Protein AF-A0A7S2GTW3-F1 (afdb_monomer)

Sequence (517 aa):
DCSGQGGISYAEFMEVVQFSRSRPNRFDRYSLSTSCASLPENEPHLVLHFDVNNTIMMLDTATGADSIKMLGTVFANSAWGVVEEDDEGKPKNWVLKHKDISILAPEPGLLTYKEYVDLIHPPDENASKEWNAKEKKARKSLVWTFTDPGHPGERFRPELEDMNRALLLPEDVRGTPKAVAAGLQGNMVQLLPSFLHMLRELKTSGRSFTLLFRTFGHDLELVQKELNALCEGRHPLFPDDIKLDGSDGEPDYRMHLGNPGACGTFFRNPERDDIALIMGTIRQPRNVSEYPTFYEGNQDISIIEGPSAVISKVTELSGQQRTYALRDYYTAWSSMGLKSRGGKPFFLSWHDDTTHSIFFDDNITAADPKIVDPINADHWPRRFCNPQLFGVHLVQAQPLMSIVKKEYFLDCIRDCEAARRSKLRRWDVARRLLGDLASVQHVLKSLVAGTARNEAPGLERKAFQPWCFSKKVSLATHAGTFDEDCDDDYVTAHITARSRTVAEFLRDAGQGPLRHA

Mean predicted aligned error: 13.07 Å

Organism: NCBI:txid327968

Secondary structure (DSSP, 8-state):
-TTSS----HHHHHHHHHHHHH-SS--GGG---S-S----SSPPEEEEEEESBTTTBS-BTTTTB-HHHHHHHHHHTT-EEEEEE-TTS-EEEEEE--SS--SS-SSTT-EEHHHHHHHHS---TTS-HHHHHHHHHHHHHHHHTTTSTTSTTGGGHHHHHHHHHHTBPPTTTTT-HHHHHTT--SSB-SS-HHHHHHHHHHHHTT--EEEEEEESSSTHHHHHHHHHHHHTT--TT--SS---BSTTSS-B----TTSTTTEEEEEEETTTTEEEEEET-----SSGGGTTGGGTT-TT-EEEESHHHHHHHHHHHHTSSSEEEEE--HHHHHHTTT-GGGSEEEEE-TT-SSEEEEEEETT--SS--TTEEEEETTSTT-B--HHHHBTTTEEE--HHHHTT-TTHHHHHHHHHHHHHHHHHHHHHHHHHHHHHHHHHHHHHHHHHHH----------------GGGSTTTTTTTTS--------SS--SSSSSSHHHHHHHHHHHTS-S-----

Solvent-accessible surface area (backbone atoms only — not comparable to full-atom values): 29570 Å² total; per-residue (Å²): 103,93,79,78,63,84,67,78,50,72,66,57,47,53,48,48,54,54,53,69,71,72,62,87,90,87,66,75,82,76,71,74,77,100,62,88,89,80,77,75,100,65,81,49,36,32,25,41,35,32,34,44,59,54,45,40,19,61,48,35,82,89,78,70,40,48,50,64,40,50,48,18,39,53,48,20,57,19,32,39,17,46,73,42,57,45,99,83,71,42,78,68,47,70,45,71,69,55,95,63,74,39,91,61,78,92,51,90,90,55,41,29,52,43,57,50,41,45,68,73,41,57,86,50,91,88,52,54,73,67,54,44,51,50,35,53,48,51,40,51,51,55,29,33,43,22,35,37,91,93,35,87,36,31,88,50,32,64,60,52,52,54,54,52,54,69,40,42,46,55,80,91,46,43,76,33,74,56,27,48,72,17,52,33,68,66,58,35,57,61,60,35,66,11,56,59,45,35,56,51,50,38,57,74,71,66,54,59,46,17,41,33,42,34,38,64,73,79,60,64,68,59,52,33,36,38,51,34,17,38,17,66,32,52,18,81,92,52,65,51,93,70,61,28,54,28,86,84,78,53,63,40,50,42,58,39,74,88,36,42,89,27,17,13,20,46,45,52,38,74,94,76,71,45,40,32,35,31,28,29,34,69,78,74,69,84,50,74,83,40,62,71,68,72,56,64,92,56,86,66,51,48,81,33,64,38,64,70,50,33,48,53,51,52,54,59,56,54,73,39,58,28,33,36,43,39,27,37,43,50,60,31,12,57,74,47,74,54,31,22,88,28,31,41,82,39,78,44,56,93,81,55,73,61,48,47,59,34,38,36,27,45,71,33,47,75,83,42,42,33,49,41,20,49,31,30,61,85,46,79,90,44,61,62,58,39,80,82,29,49,56,41,33,36,39,57,34,50,54,84,45,36,69,74,34,58,57,40,59,48,52,51,51,52,48,15,52,53,43,42,54,52,49,51,53,52,50,53,51,52,42,49,55,49,51,49,48,52,49,50,52,48,51,50,50,52,55,50,66,72,57,75,85,77,93,80,81,84,78,77,80,73,77,85,71,61,72,83,72,36,78,75,38,70,62,50,76,74,59,90,70,90,78,86,88,90,75,91,90,78,92,82,70,72,81,71,54,71,73,50,55,66,69,50,59,71,59,73,79,70,83,83,84,86,82,84,133

pLDDT: mean 78.71, std 22.66, range [25.61, 98.69]

Nearest PDB structures (foldseek):
  6aok-assembly1_A  TM=2.441E-01  e=1.314E-01  Legionella pneumophila subsp. pneumophila str. Philadelphia 1

Foldseek 3Di:
DVPLPDDQDPVNLVVLVVVLPPDDDDPPVPDDDDDDDDDDPDDFAEEEEEEQDLFFFQDDPPVRDDNLLSLLLLQQQFFWFAFDADPVRARDDTATDDLDGHNDDPDPPIDGNLVSLCRVLPQDPPDDPVSNVVSVVSSSVLSSCCCPPPHNNVSCVVVSVVLVVLFFDDPVLAPDPLCVQLLNPGGGDGTALLVLLVVQVCQVVVRRYEAEYEYQDDCVVSVLSNVQCSQCCSHPVRNDPRHQCCPVVDHHAHQDLQQQLAEWEWDADLVVRWIKIKGRHLDDDPDNVCPPVVCPPPPSIDIQTDLLSVLVSVVVNRNDRYHHYYYYHVNQCVVVVLAQSSAAEDEDEPPPPNYFAAHEDQPQDQQGHSHHNADHSVDPPDHDGSPVDELQRYDNRRSSDSSPPSNVVVVSVVSNSVSVVVVVVSSVVSSVVVNVVVVVVVVVVVVVVVDPDDDDDDDPPPPDDPPCPDPVNVVVPPPDDDDDDDDDDDPDPPVPPVVVVVVVVVVVVDDDDDDDD

Structure (mmCIF, N/CA/C/O backbone):
data_AF-A0A7S2GTW3-F1
#
_entry.id   AF-A0A7S2GTW3-F1
#
loop_
_atom_site.group_PDB
_atom_site.id
_atom_site.type_symbol
_atom_site.label_atom_id
_atom_site.label_alt_id
_atom_site.label_comp_id
_atom_site.label_asym_id
_atom_site.label_entity_id
_atom_site.label_seq_id
_atom_site.pdbx_PDB_ins_code
_atom_site.Cartn_x
_atom_site.Cartn_y
_atom_site.Cartn_z
_atom_site.occupancy
_atom_site.B_iso_or_equiv
_atom_site.auth_seq_id
_atom_site.auth_comp_id
_atom_site.auth_asym_id
_atom_site.auth_atom_id
_atom_site.pdbx_PDB_model_num
ATOM 1 N N . ASP A 1 1 ? 20.871 -13.664 11.682 1.00 28.44 1 ASP A N 1
ATOM 2 C CA . ASP A 1 1 ? 20.862 -14.537 10.502 1.00 28.44 1 ASP A CA 1
ATOM 3 C C . ASP A 1 1 ? 19.680 -14.121 9.636 1.00 28.44 1 ASP A C 1
ATOM 5 O O . ASP A 1 1 ? 18.580 -13.990 10.163 1.00 28.44 1 ASP A O 1
ATOM 9 N N . CYS A 1 2 ? 19.932 -13.822 8.362 1.00 27.80 2 CYS A N 1
ATOM 10 C CA . CYS A 1 2 ? 18.944 -13.363 7.383 1.00 27.80 2 CYS A CA 1
ATOM 11 C C . CYS A 1 2 ? 18.091 -14.514 6.808 1.00 27.80 2 CYS A C 1
ATOM 13 O O . CYS A 1 2 ? 17.213 -14.273 5.990 1.00 27.80 2 CYS A O 1
ATOM 15 N N . SER A 1 3 ? 18.318 -15.756 7.246 1.00 32.53 3 SER A N 1
ATOM 16 C CA . SER A 1 3 ? 17.607 -16.964 6.802 1.00 32.53 3 SER A CA 1
ATOM 17 C C . SER A 1 3 ? 16.190 -17.141 7.374 1.00 32.53 3 SER A C 1
ATOM 19 O O . SER A 1 3 ? 15.560 -18.176 7.162 1.00 32.53 3 SER A O 1
ATOM 21 N N . GLY A 1 4 ? 15.692 -16.202 8.187 1.00 33.47 4 GLY A N 1
ATOM 22 C CA . GLY A 1 4 ? 14.444 -16.389 8.939 1.00 33.47 4 GLY A CA 1
ATOM 23 C C . GLY A 1 4 ? 14.541 -17.442 10.056 1.00 33.47 4 GLY A C 1
ATOM 24 O O . GLY A 1 4 ? 13.639 -17.532 10.892 1.00 33.47 4 GLY A O 1
ATOM 25 N N . GLN A 1 5 ? 15.656 -18.175 10.167 1.00 34.78 5 GLN A N 1
ATOM 26 C CA . GLN A 1 5 ? 15.945 -19.029 11.310 1.00 34.78 5 GLN A CA 1
ATOM 27 C C . GLN A 1 5 ? 16.616 -18.217 12.425 1.00 34.78 5 GLN A C 1
ATOM 29 O O . GLN A 1 5 ? 17.827 -18.074 12.522 1.00 34.78 5 GLN A O 1
ATOM 34 N N . GLY A 1 6 ? 15.765 -17.672 13.297 1.00 44.06 6 GLY A N 1
ATOM 35 C CA . GLY A 1 6 ? 16.014 -17.661 14.741 1.00 44.06 6 GLY A CA 1
ATOM 36 C C . GLY A 1 6 ? 17.285 -16.976 15.254 1.00 44.06 6 GLY A C 1
ATOM 37 O O . GLY A 1 6 ? 18.167 -17.640 15.784 1.00 44.06 6 GLY A O 1
ATOM 38 N N . GLY A 1 7 ? 17.308 -15.643 15.260 1.00 42.44 7 GLY A N 1
ATOM 39 C CA . GLY A 1 7 ? 18.141 -14.860 16.180 1.00 42.44 7 GLY A CA 1
ATOM 40 C C . GLY A 1 7 ? 17.354 -13.673 16.733 1.00 42.44 7 GLY A C 1
ATOM 41 O O . GLY A 1 7 ? 16.428 -13.205 16.075 1.00 42.44 7 GLY A O 1
ATOM 42 N N . ILE A 1 8 ? 17.693 -13.215 17.940 1.00 45.91 8 ILE A N 1
ATOM 43 C CA . ILE A 1 8 ? 17.301 -11.890 18.435 1.00 45.91 8 ILE A CA 1
ATOM 44 C C . ILE A 1 8 ? 18.402 -10.914 18.005 1.00 45.91 8 ILE A C 1
ATOM 46 O O . ILE A 1 8 ? 19.583 -11.175 18.246 1.00 45.91 8 ILE A O 1
ATOM 50 N N . SER A 1 9 ? 18.055 -9.839 17.299 1.00 54.44 9 SER A N 1
ATOM 51 C CA . SER A 1 9 ? 19.039 -8.806 16.945 1.00 54.44 9 SER A CA 1
ATOM 52 C C . SER A 1 9 ? 19.569 -8.114 18.208 1.00 54.44 9 SER A C 1
ATOM 54 O O . SER A 1 9 ? 18.934 -8.155 19.259 1.00 54.44 9 SER A O 1
ATOM 56 N N . TYR A 1 10 ? 20.729 -7.453 18.135 1.00 52.75 10 TYR A N 1
ATOM 57 C CA . TYR A 1 10 ? 21.251 -6.702 19.286 1.00 52.75 10 TYR A CA 1
ATOM 58 C C . TYR A 1 10 ? 20.274 -5.612 19.752 1.00 52.75 10 TYR A C 1
ATOM 60 O O . TYR A 1 10 ? 20.097 -5.431 20.953 1.00 52.75 10 TYR A O 1
ATOM 68 N N . ALA A 1 11 ? 19.601 -4.937 18.814 1.00 52.47 11 ALA A N 1
ATOM 69 C CA . ALA A 1 11 ? 18.559 -3.963 19.125 1.00 52.47 11 ALA A CA 1
ATOM 70 C C . ALA A 1 11 ? 17.407 -4.615 19.902 1.00 52.47 11 ALA A C 1
ATOM 72 O O . ALA A 1 11 ? 17.118 -4.192 21.018 1.00 52.47 11 ALA A O 1
ATOM 73 N N . GLU A 1 12 ? 16.845 -5.714 19.386 1.00 53.47 12 GLU A N 1
ATOM 74 C CA . GLU A 1 12 ? 15.792 -6.467 20.081 1.00 53.47 12 GLU A CA 1
ATOM 75 C C . GLU A 1 12 ? 16.264 -7.003 21.443 1.00 53.47 12 GLU A C 1
ATOM 77 O O . GLU A 1 12 ? 15.519 -6.980 22.415 1.00 53.47 12 GLU A O 1
ATOM 82 N N . PHE A 1 13 ? 17.516 -7.448 21.566 1.00 58.16 13 PHE A N 1
ATOM 83 C CA . PHE A 1 13 ? 18.068 -7.911 22.839 1.00 58.16 13 PHE A CA 1
ATOM 84 C C . PHE A 1 13 ? 18.175 -6.773 23.857 1.00 58.16 13 PHE A C 1
ATOM 86 O O . PHE A 1 13 ? 17.751 -6.922 25.004 1.00 58.16 13 PHE A O 1
ATOM 93 N N . MET A 1 14 ? 18.710 -5.622 23.446 1.00 60.81 14 MET A N 1
ATOM 94 C CA . MET A 1 14 ? 18.807 -4.440 24.301 1.00 60.81 14 MET A CA 1
ATOM 95 C C . MET A 1 14 ? 17.429 -3.925 24.713 1.00 60.81 14 MET A C 1
ATOM 97 O O . MET A 1 14 ? 17.271 -3.458 25.841 1.00 60.81 14 MET A O 1
ATOM 101 N N . GLU A 1 15 ? 16.427 -4.063 23.850 1.00 62.47 15 GLU A N 1
ATOM 102 C CA . GLU A 1 15 ? 15.033 -3.756 24.162 1.00 62.47 15 GLU A CA 1
ATOM 103 C C . GLU A 1 15 ? 14.463 -4.710 25.219 1.00 62.47 15 GLU A C 1
ATOM 105 O O . GLU A 1 15 ? 13.910 -4.238 26.215 1.00 62.47 15 GLU A O 1
ATOM 110 N N . VAL A 1 16 ? 14.671 -6.030 25.095 1.00 58.53 16 VAL A N 1
ATOM 111 C CA . VAL A 1 16 ? 14.255 -6.993 26.135 1.00 58.53 16 VAL A CA 1
ATOM 112 C C . VAL A 1 16 ? 14.946 -6.682 27.470 1.00 58.53 16 VAL A C 1
ATOM 114 O O . VAL A 1 16 ? 14.309 -6.721 28.526 1.00 58.53 16 VAL A O 1
ATOM 117 N N . VAL A 1 17 ? 16.229 -6.303 27.450 1.00 58.72 17 VAL A N 1
ATOM 118 C CA . VAL A 1 17 ? 16.971 -5.892 28.655 1.00 58.72 17 VAL A CA 1
ATOM 119 C C . VAL A 1 17 ? 16.381 -4.621 29.269 1.00 58.72 17 VAL A C 1
ATOM 121 O O . VAL A 1 17 ? 16.148 -4.588 30.477 1.00 58.72 17 VAL A O 1
ATOM 124 N N . GLN A 1 18 ? 16.113 -3.582 28.476 1.00 61.28 18 GLN A N 1
ATOM 125 C CA . GLN A 1 18 ? 15.481 -2.351 28.965 1.00 61.28 18 GLN A CA 1
ATOM 126 C C . GLN A 1 18 ? 14.092 -2.624 29.556 1.00 61.28 18 GLN A C 1
ATOM 128 O O . GLN A 1 18 ? 13.780 -2.131 30.639 1.00 61.28 18 GLN A O 1
ATOM 133 N N . PHE A 1 19 ? 13.299 -3.469 28.900 1.00 55.28 19 PHE A N 1
ATOM 134 C CA . PHE A 1 19 ? 11.963 -3.848 29.346 1.00 55.28 19 PHE A CA 1
ATOM 135 C C . P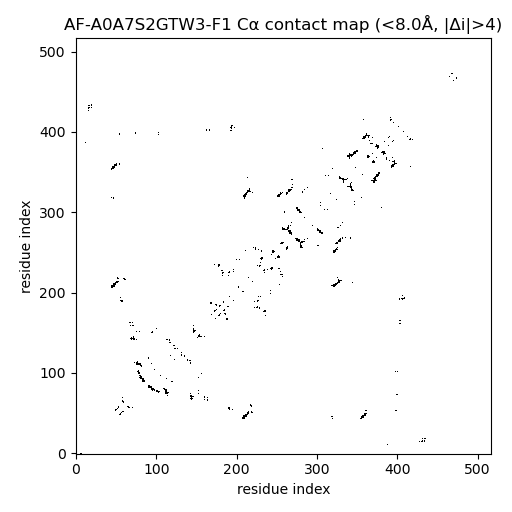HE A 1 19 ? 11.971 -4.675 30.643 1.00 55.28 19 PHE A C 1
ATOM 137 O O . PHE A 1 19 ? 11.199 -4.411 31.563 1.00 55.28 19 PHE A O 1
ATOM 144 N N . SER A 1 20 ? 12.900 -5.627 30.775 1.00 54.97 20 SER A N 1
ATOM 145 C CA . SER A 1 20 ? 13.085 -6.413 32.007 1.00 54.97 20 SER A CA 1
ATOM 146 C C . SER A 1 20 ? 13.426 -5.555 33.233 1.00 54.97 20 SER A C 1
ATOM 148 O O . SER A 1 20 ? 13.192 -5.972 34.364 1.00 54.97 20 SER A O 1
ATOM 150 N N . ARG A 1 21 ? 13.944 -4.337 33.019 1.00 51.88 21 ARG A N 1
ATOM 151 C CA . ARG A 1 21 ? 14.327 -3.393 34.077 1.00 51.88 21 ARG A CA 1
ATOM 152 C C . ARG A 1 21 ? 13.212 -2.419 34.466 1.00 51.88 21 ARG A C 1
ATOM 154 O O . ARG A 1 21 ? 13.310 -1.821 35.533 1.00 51.88 21 ARG A O 1
ATOM 161 N N . SER A 1 22 ? 12.186 -2.225 33.632 1.00 45.56 22 SER A N 1
ATOM 162 C CA . SER A 1 22 ? 11.249 -1.099 33.762 1.00 45.56 22 SER A CA 1
ATOM 163 C C . SER A 1 22 ? 9.914 -1.408 34.458 1.00 45.56 22 SER A C 1
ATOM 165 O O . SER A 1 22 ? 9.189 -0.461 34.766 1.00 45.56 22 SER A O 1
ATOM 167 N N . ARG A 1 23 ? 9.572 -2.670 34.789 1.00 45.94 23 ARG A N 1
ATOM 168 C CA . ARG A 1 23 ? 8.368 -2.994 35.596 1.00 45.94 23 ARG A CA 1
ATOM 169 C C . ARG A 1 23 ? 8.497 -4.251 36.479 1.00 45.94 23 ARG A C 1
ATOM 171 O O . ARG A 1 23 ? 8.889 -5.296 35.964 1.00 45.94 23 ARG A O 1
ATOM 178 N N . PRO A 1 24 ? 8.042 -4.213 37.750 1.00 39.22 24 PRO A N 1
ATOM 179 C CA . PRO A 1 24 ? 7.761 -5.415 38.531 1.00 39.22 24 PRO A CA 1
ATOM 180 C C . PRO A 1 24 ? 6.367 -5.984 38.190 1.00 39.22 24 PRO A C 1
ATOM 182 O O . PRO A 1 24 ? 5.389 -5.245 38.102 1.00 39.22 24 PRO A O 1
ATOM 185 N N . ASN A 1 25 ? 6.306 -7.302 37.972 1.00 41.94 25 ASN A N 1
ATOM 186 C CA . ASN A 1 25 ? 5.139 -8.201 38.028 1.00 41.94 25 ASN A CA 1
ATOM 187 C C . ASN A 1 25 ? 3.756 -7.639 37.639 1.00 41.94 25 ASN A C 1
ATOM 189 O O . ASN A 1 25 ? 2.941 -7.302 38.495 1.00 41.94 25 ASN A O 1
ATOM 193 N N . ARG A 1 26 ? 3.425 -7.660 36.340 1.00 36.56 26 ARG A N 1
ATOM 194 C CA . ARG A 1 26 ? 2.021 -7.572 35.874 1.00 36.56 26 ARG A CA 1
ATOM 195 C C . ARG A 1 26 ? 1.615 -8.634 34.846 1.00 36.56 26 ARG A C 1
ATOM 197 O O . ARG A 1 26 ? 0.604 -8.475 34.176 1.00 36.56 26 ARG A O 1
ATOM 204 N N . PHE A 1 27 ? 2.379 -9.720 34.735 1.00 42.25 27 PHE A N 1
ATOM 205 C CA . PHE A 1 27 ? 2.113 -10.810 33.789 1.00 42.25 27 PHE A CA 1
ATOM 206 C C . PHE A 1 27 ? 2.170 -12.187 34.470 1.00 42.25 27 PHE A C 1
ATOM 208 O O . PHE A 1 27 ? 2.849 -13.091 34.002 1.00 42.25 27 PHE A O 1
ATOM 215 N N . ASP A 1 28 ? 1.405 -12.369 35.550 1.00 37.50 28 ASP A N 1
ATOM 216 C CA . ASP A 1 28 ? 1.123 -13.707 36.107 1.00 37.50 28 ASP A CA 1
ATOM 217 C C . ASP A 1 28 ? 0.129 -14.522 35.252 1.00 37.50 28 ASP A C 1
ATOM 219 O O . ASP A 1 28 ? -0.167 -15.670 35.566 1.00 37.50 28 ASP A O 1
ATOM 223 N N . ARG A 1 29 ? -0.361 -13.988 34.121 1.00 38.97 29 ARG A N 1
ATOM 224 C CA . ARG A 1 29 ? -1.229 -14.745 33.194 1.00 38.97 29 ARG A CA 1
ATOM 225 C C . ARG A 1 29 ? -0.491 -15.731 32.284 1.00 38.97 29 ARG A C 1
ATOM 227 O O . ARG A 1 29 ? -1.148 -16.508 31.608 1.00 38.97 29 ARG A O 1
ATOM 234 N N . TYR A 1 30 ? 0.843 -15.732 32.285 1.00 38.06 30 TYR A N 1
ATOM 235 C CA . TYR A 1 30 ? 1.646 -16.740 31.578 1.00 38.06 30 TYR A CA 1
ATOM 236 C C . TYR A 1 30 ? 2.220 -17.812 32.513 1.00 38.06 30 TYR A C 1
ATOM 238 O O . TYR A 1 30 ? 3.159 -18.524 32.148 1.00 38.06 30 TYR A O 1
ATOM 246 N N . SER A 1 31 ? 1.650 -17.961 33.712 1.00 36.28 31 SER A N 1
ATOM 247 C CA . SER A 1 31 ? 1.729 -19.232 34.419 1.00 36.28 31 SER A CA 1
ATOM 248 C C . SER A 1 31 ? 0.738 -20.183 33.760 1.00 36.28 31 SER A C 1
ATOM 250 O O . SER A 1 31 ? -0.466 -20.010 33.919 1.00 36.28 31 SER A O 1
ATOM 252 N N . LEU A 1 32 ? 1.244 -21.142 32.980 1.00 34.81 32 LEU A N 1
ATOM 253 C CA . LEU A 1 32 ? 0.979 -22.569 33.191 1.00 34.81 32 LEU A CA 1
ATOM 254 C C . LEU A 1 32 ? 1.520 -23.434 32.045 1.00 34.81 32 LEU A C 1
ATOM 256 O O . LEU A 1 32 ? 1.250 -23.225 30.869 1.00 34.81 32 LEU A O 1
ATOM 260 N N . SER A 1 33 ? 2.164 -24.513 32.481 1.00 30.80 33 SER A N 1
ATOM 261 C CA . SER A 1 33 ? 2.195 -25.832 31.853 1.00 30.80 33 SER A CA 1
ATOM 262 C C . SER A 1 33 ? 3.035 -26.042 30.589 1.00 30.80 33 SER A C 1
ATOM 264 O O . SER A 1 33 ? 2.876 -25.448 29.528 1.00 30.80 33 SER A O 1
ATOM 266 N N . THR A 1 34 ? 3.927 -27.010 30.740 1.00 33.34 34 THR A N 1
ATOM 267 C CA . THR A 1 34 ? 4.780 -27.635 29.740 1.00 33.34 34 THR A CA 1
ATOM 268 C C . THR A 1 34 ? 3.978 -28.579 28.833 1.00 33.34 34 THR A C 1
ATOM 270 O O . THR A 1 34 ? 4.334 -29.747 28.690 1.00 33.34 34 THR A O 1
ATOM 273 N N . SER A 1 35 ? 2.892 -28.109 28.212 1.00 30.73 35 SER A N 1
ATOM 274 C CA . SER A 1 35 ? 2.220 -28.865 27.151 1.00 30.73 35 SER A CA 1
ATOM 275 C C . SER A 1 35 ? 2.041 -28.027 25.895 1.00 30.73 35 SER A C 1
ATOM 277 O O . SER A 1 35 ? 1.540 -26.907 25.911 1.00 30.73 35 SER A O 1
ATOM 279 N N . CYS A 1 36 ? 2.487 -28.613 24.792 1.00 37.12 36 CYS A N 1
ATOM 280 C CA . CYS A 1 36 ? 2.222 -28.185 23.433 1.00 37.12 36 CYS A CA 1
ATOM 281 C C . CYS A 1 36 ? 0.715 -27.902 23.228 1.00 37.12 36 CYS A C 1
ATOM 283 O O . CYS A 1 36 ? -0.109 -28.679 23.700 1.00 37.12 36 CYS A O 1
ATOM 285 N N . ALA A 1 37 ? 0.407 -26.836 22.478 1.00 38.88 37 ALA A N 1
ATOM 286 C CA . ALA A 1 37 ? -0.911 -26.430 21.965 1.00 38.88 37 ALA A CA 1
ATOM 287 C C . ALA A 1 37 ? -1.940 -25.818 22.949 1.00 38.88 37 ALA A C 1
ATOM 289 O O . ALA A 1 37 ? -2.827 -26.503 23.438 1.00 38.88 37 ALA A O 1
ATOM 290 N N . SER A 1 38 ? -1.898 -24.484 23.087 1.00 29.88 38 SER A N 1
ATOM 291 C CA . SER A 1 38 ? -3.075 -23.591 22.990 1.00 29.88 38 SER A CA 1
ATOM 292 C C . SER A 1 38 ? -2.616 -22.121 23.009 1.00 29.88 38 SER A C 1
ATOM 294 O O . SER A 1 38 ? -2.139 -21.626 24.029 1.00 29.88 38 SER A O 1
ATOM 296 N N . LEU A 1 39 ? -2.698 -21.434 21.864 1.00 34.69 39 LEU A N 1
ATOM 297 C CA . LEU A 1 39 ? -2.585 -19.967 21.772 1.00 34.69 39 LEU A CA 1
ATOM 298 C C . LEU A 1 39 ? -3.816 -19.316 22.449 1.00 34.69 39 LEU A C 1
ATOM 300 O O . LEU A 1 39 ? -4.823 -20.007 22.598 1.00 34.69 39 LEU A O 1
ATOM 304 N N . PRO A 1 40 ? -3.747 -18.045 22.900 1.00 40.72 40 PRO A N 1
ATOM 305 C CA . PRO A 1 40 ? -4.822 -17.420 23.678 1.00 40.72 40 PRO A CA 1
ATOM 306 C C . PRO A 1 40 ? -6.164 -17.442 22.931 1.00 40.72 40 PRO A C 1
ATOM 308 O O . PRO A 1 40 ? -6.194 -17.301 21.713 1.00 40.72 40 PRO A O 1
ATOM 311 N N . GLU A 1 41 ? -7.257 -17.586 23.685 1.00 47.69 41 GLU A N 1
ATOM 312 C CA . GLU A 1 41 ? -8.652 -17.783 23.240 1.00 47.69 41 GLU A CA 1
ATOM 313 C C . GLU A 1 41 ? -9.254 -16.688 22.325 1.00 47.69 41 GLU A C 1
ATOM 315 O O . GLU A 1 41 ? -10.434 -16.768 22.013 1.00 47.69 41 GLU A O 1
ATOM 320 N N . ASN A 1 42 ? -8.494 -15.692 21.850 1.00 60.81 42 ASN A N 1
ATOM 321 C CA . ASN A 1 42 ? -8.935 -14.751 20.813 1.00 60.81 42 ASN A CA 1
ATOM 322 C C . ASN A 1 42 ? -7.754 -14.270 19.956 1.00 60.81 42 ASN A C 1
ATOM 324 O O . ASN A 1 42 ? -6.740 -13.798 20.476 1.00 60.81 42 ASN A O 1
ATOM 328 N N . GLU A 1 43 ? -7.895 -14.365 18.634 1.00 84.19 43 GLU A N 1
ATOM 329 C CA . GLU A 1 43 ? -6.942 -13.800 17.675 1.00 84.19 43 GLU A CA 1
ATOM 330 C C . GLU A 1 43 ? -6.925 -12.257 17.763 1.00 84.19 43 GLU A C 1
ATOM 332 O O . GLU A 1 43 ? -7.988 -11.645 17.891 1.00 84.19 43 GLU A O 1
ATOM 337 N N . PRO A 1 44 ? -5.751 -11.594 17.673 1.00 91.75 44 PRO A N 1
ATOM 338 C CA . PRO A 1 44 ? -5.647 -10.137 17.819 1.00 91.75 44 PRO A CA 1
ATOM 339 C C . PRO A 1 44 ? -6.419 -9.421 16.711 1.00 91.75 44 PRO A C 1
ATOM 341 O O . PRO A 1 44 ? -6.379 -9.869 15.574 1.00 91.75 44 PRO A O 1
ATOM 344 N N . HIS A 1 45 ? -7.082 -8.304 16.980 1.00 95.81 45 HIS A N 1
ATOM 345 C CA . HIS A 1 45 ? -7.779 -7.521 15.955 1.00 95.81 45 HIS A CA 1
ATOM 346 C C . HIS A 1 45 ? -6.820 -7.077 14.829 1.00 95.81 45 HIS A C 1
ATOM 348 O O . HIS A 1 45 ? -5.762 -6.511 15.107 1.00 95.81 45 HIS A O 1
ATOM 354 N N . LEU A 1 46 ? -7.156 -7.326 13.559 1.00 98.00 46 LEU A N 1
ATOM 355 C CA . LEU A 1 46 ? -6.300 -6.941 12.427 1.00 98.00 46 LEU A CA 1
ATOM 356 C C . LEU A 1 46 ? -6.490 -5.472 12.059 1.00 98.00 46 LEU A C 1
ATOM 358 O O . LEU A 1 46 ? -7.611 -5.025 11.858 1.00 98.00 46 LEU A O 1
ATOM 362 N N . VAL A 1 47 ? -5.400 -4.737 11.867 1.00 98.44 47 VAL A N 1
ATOM 363 C CA . VAL A 1 47 ? -5.454 -3.346 11.394 1.00 98.44 47 VAL A CA 1
ATOM 364 C C . VAL A 1 47 ? -4.721 -3.267 10.065 1.00 98.44 47 VAL A C 1
ATOM 366 O O . VAL A 1 47 ? -3.492 -3.256 10.011 1.00 98.44 47 VAL A O 1
ATOM 369 N N . LEU A 1 48 ? -5.471 -3.275 8.968 1.00 98.69 48 LEU A N 1
ATOM 370 C CA . LEU A 1 48 ? -4.908 -3.427 7.633 1.00 98.69 48 LEU A CA 1
ATOM 371 C C . LEU A 1 48 ? -4.799 -2.068 6.947 1.00 98.69 48 LEU A C 1
ATOM 373 O O . LEU A 1 48 ? -5.803 -1.460 6.575 1.00 98.69 48 LEU A O 1
ATOM 377 N N . HIS A 1 49 ? -3.568 -1.604 6.773 1.00 98.62 49 HIS A N 1
ATOM 378 C CA . HIS A 1 49 ? -3.252 -0.405 6.016 1.00 98.62 49 HIS A CA 1
ATOM 379 C C . HIS A 1 49 ? -2.891 -0.794 4.584 1.00 98.62 49 HIS A C 1
ATOM 381 O O . HIS A 1 49 ? -1.949 -1.555 4.374 1.00 98.62 49 HIS A O 1
ATOM 387 N N . PHE A 1 50 ? -3.603 -0.250 3.604 1.00 98.38 50 PHE A N 1
ATOM 388 C CA . PHE A 1 50 ? -3.319 -0.476 2.190 1.00 98.38 50 PHE A CA 1
ATOM 389 C C . PHE A 1 50 ? -2.965 0.834 1.515 1.00 98.38 50 PHE A C 1
ATOM 391 O O . PHE A 1 50 ? -3.773 1.765 1.523 1.00 98.38 50 PHE A O 1
ATOM 398 N N . ASP A 1 51 ? -1.791 0.891 0.889 1.00 96.56 51 ASP A N 1
ATOM 399 C CA . ASP A 1 51 ? -1.630 1.805 -0.231 1.00 96.56 51 ASP A CA 1
ATOM 400 C C . ASP A 1 51 ? -2.620 1.468 -1.356 1.00 96.56 51 ASP A C 1
ATOM 402 O O . ASP A 1 51 ? -3.117 0.344 -1.452 1.00 96.56 51 ASP A O 1
ATOM 406 N N . VAL A 1 52 ? -2.935 2.454 -2.194 1.00 93.19 52 VAL A N 1
ATOM 407 C CA . VAL A 1 52 ? -3.884 2.273 -3.296 1.00 93.19 52 VAL A CA 1
ATOM 408 C C . VAL A 1 52 ? -3.172 1.806 -4.568 1.00 93.19 52 VAL A C 1
ATOM 410 O O . VAL A 1 52 ? -3.406 0.689 -5.043 1.00 93.19 52 VAL A O 1
ATOM 413 N N . ASN A 1 53 ? -2.300 2.648 -5.119 1.00 88.62 53 ASN A N 1
ATOM 414 C CA . ASN A 1 53 ? -1.747 2.470 -6.462 1.00 88.62 53 ASN A CA 1
ATOM 415 C C . ASN A 1 53 ? -0.677 1.370 -6.447 1.00 88.62 53 ASN A C 1
ATOM 417 O O . ASN A 1 53 ? 0.077 1.258 -5.491 1.00 88.62 53 ASN A O 1
ATOM 421 N N . ASN A 1 54 ? -0.643 0.508 -7.468 1.00 88.81 54 ASN A N 1
ATOM 422 C CA . ASN A 1 54 ? 0.213 -0.692 -7.525 1.00 88.81 54 ASN A CA 1
ATOM 423 C C . ASN A 1 54 ? 0.099 -1.663 -6.337 1.00 88.81 54 ASN A C 1
ATOM 425 O O . ASN A 1 54 ? 0.854 -2.626 -6.255 1.00 88.81 54 ASN A O 1
ATOM 429 N N . THR A 1 55 ? -0.846 -1.459 -5.427 1.00 93.81 55 THR A N 1
ATOM 430 C CA . THR A 1 55 ? -1.028 -2.328 -4.265 1.00 93.81 55 THR A CA 1
ATOM 431 C C . THR A 1 55 ? -2.349 -3.064 -4.393 1.00 93.81 55 THR A C 1
ATOM 433 O O . THR A 1 55 ? -2.360 -4.283 -4.540 1.00 93.81 55 THR A O 1
ATOM 436 N N . ILE A 1 56 ? -3.460 -2.328 -4.439 1.00 94.88 56 ILE A N 1
ATOM 437 C CA . ILE A 1 56 ? -4.813 -2.875 -4.636 1.00 94.88 56 ILE A CA 1
ATOM 438 C C . ILE A 1 56 ? -5.453 -2.420 -5.950 1.00 94.88 56 ILE A C 1
ATOM 440 O O . ILE A 1 56 ? -6.559 -2.853 -6.250 1.00 94.88 56 ILE A O 1
ATOM 444 N N . MET A 1 57 ? -4.789 -1.552 -6.716 1.00 90.69 57 MET A N 1
ATOM 445 C CA . MET A 1 57 ? -5.271 -0.989 -7.978 1.00 90.69 57 MET A CA 1
ATOM 446 C C . MET A 1 57 ? -4.121 -0.882 -8.985 1.00 90.69 57 MET A C 1
ATOM 448 O O . MET A 1 57 ? -3.046 -0.390 -8.651 1.00 90.69 57 MET A O 1
ATOM 452 N N . MET A 1 58 ? -4.353 -1.301 -10.234 1.00 88.69 58 MET A N 1
ATOM 453 C CA . MET A 1 58 ? -3.368 -1.233 -11.333 1.00 88.69 58 MET A CA 1
ATOM 454 C C . MET A 1 58 ? -3.625 -0.036 -12.251 1.00 88.69 58 MET A C 1
ATOM 456 O O . MET A 1 58 ? -3.734 -0.163 -13.470 1.00 88.69 58 MET A O 1
ATOM 460 N N . LEU A 1 59 ? -3.751 1.131 -11.632 1.00 78.81 59 LEU A N 1
ATOM 461 C CA . LEU A 1 59 ? -3.970 2.418 -12.273 1.00 78.81 59 LEU A CA 1
ATOM 462 C C . LEU A 1 59 ? -3.198 3.469 -11.474 1.00 78.81 59 LEU A C 1
ATOM 464 O O . LEU A 1 59 ? -3.108 3.375 -10.252 1.00 78.81 59 LEU A O 1
ATOM 468 N N . ASP A 1 60 ? -2.667 4.477 -12.157 1.00 72.50 60 ASP A N 1
ATOM 469 C CA . ASP A 1 60 ? -2.111 5.656 -11.500 1.00 72.50 60 ASP A CA 1
ATOM 470 C C . ASP A 1 60 ? -2.615 6.922 -12.201 1.00 72.50 60 ASP A C 1
ATOM 472 O O . ASP A 1 60 ? -2.093 7.349 -13.240 1.00 72.50 60 ASP A O 1
ATOM 476 N N . THR A 1 61 ? -3.650 7.542 -11.623 1.00 70.69 61 THR A N 1
ATOM 477 C CA . THR A 1 61 ? -4.240 8.772 -12.170 1.00 70.69 61 THR A CA 1
ATOM 478 C C . THR A 1 61 ? -3.316 9.979 -12.033 1.00 70.69 61 THR A C 1
ATOM 480 O O . THR A 1 61 ? -3.389 10.896 -12.853 1.00 70.69 61 THR A O 1
ATOM 483 N N . ALA A 1 62 ? -2.402 9.980 -11.057 1.00 66.00 62 ALA A N 1
ATOM 484 C CA . ALA A 1 62 ? -1.466 11.079 -10.850 1.00 66.00 62 ALA A CA 1
ATOM 485 C C . ALA A 1 62 ? -0.414 11.143 -11.965 1.00 66.00 62 ALA A C 1
ATOM 487 O O . ALA A 1 62 ? 0.054 12.230 -12.314 1.00 66.00 62 ALA A O 1
ATOM 488 N N . THR A 1 63 ? -0.041 9.995 -12.539 1.00 63.56 63 THR A N 1
ATOM 489 C CA . THR A 1 63 ? 0.928 9.937 -13.644 1.00 63.56 63 THR A CA 1
ATOM 490 C C . THR A 1 63 ? 0.308 9.670 -15.015 1.00 63.56 63 THR A C 1
ATOM 492 O O . THR A 1 63 ? 1.012 9.797 -16.020 1.00 63.56 63 THR A O 1
ATOM 495 N N . GLY A 1 64 ? -0.992 9.362 -15.070 1.00 70.31 64 GLY A N 1
ATOM 496 C CA . GLY A 1 64 ? -1.714 9.024 -16.300 1.00 70.31 64 GLY A CA 1
ATOM 497 C C . GLY A 1 64 ? -1.335 7.651 -16.862 1.00 70.31 64 GLY A C 1
ATOM 498 O O . GLY A 1 64 ? -1.451 7.423 -18.071 1.00 70.31 64 GLY A O 1
ATOM 499 N N . ALA A 1 65 ? -0.818 6.764 -16.012 1.00 74.25 65 ALA A N 1
ATOM 500 C CA . ALA A 1 65 ? -0.433 5.419 -16.401 1.00 74.25 65 ALA A CA 1
ATOM 501 C C . ALA A 1 65 ? -1.641 4.474 -16.335 1.00 74.25 65 ALA A C 1
ATOM 503 O O . ALA A 1 65 ? -2.345 4.392 -15.328 1.00 74.25 65 ALA A O 1
ATOM 504 N N . ASP A 1 66 ? -1.871 3.780 -17.448 1.00 84.06 66 ASP A N 1
ATOM 505 C CA . ASP A 1 66 ? -2.850 2.704 -17.577 1.00 84.06 66 ASP A CA 1
ATOM 506 C C . ASP A 1 66 ? -2.262 1.367 -17.097 1.00 84.06 66 ASP A C 1
ATOM 508 O O . ASP A 1 66 ? -1.062 1.258 -16.828 1.00 84.06 66 ASP A O 1
ATOM 512 N N . SER A 1 67 ? -3.101 0.333 -17.015 1.00 85.56 67 SER A N 1
ATOM 513 C CA . SER A 1 67 ? -2.702 -0.993 -16.532 1.00 85.56 67 SER A CA 1
ATOM 514 C C . SER A 1 67 ? -1.515 -1.585 -17.293 1.00 85.56 67 SER A C 1
ATOM 516 O O . SER A 1 67 ? -0.667 -2.217 -16.674 1.00 85.56 67 SER A O 1
ATOM 518 N N . ILE A 1 68 ? -1.408 -1.361 -18.608 1.00 90.44 68 ILE A N 1
ATOM 519 C CA . ILE A 1 68 ? -0.311 -1.886 -19.431 1.00 90.44 68 ILE A CA 1
ATOM 520 C C . ILE A 1 68 ? 1.007 -1.234 -19.025 1.00 90.44 68 ILE A C 1
ATOM 522 O O . ILE A 1 68 ? 1.992 -1.936 -18.818 1.00 90.44 68 ILE A O 1
ATOM 526 N N . LYS A 1 69 ? 1.028 0.089 -18.842 1.00 91.06 69 LYS A N 1
ATOM 527 C CA . LYS A 1 69 ? 2.223 0.809 -18.368 1.00 91.06 69 LYS A CA 1
ATOM 528 C C . LYS A 1 69 ? 2.617 0.396 -16.949 1.00 91.06 69 LYS A C 1
ATOM 530 O O . LYS A 1 69 ? 3.807 0.235 -16.659 1.00 91.06 69 LYS A O 1
ATOM 535 N N . MET A 1 70 ? 1.634 0.203 -16.065 1.00 90.62 70 MET A N 1
ATOM 536 C CA . MET A 1 70 ? 1.898 -0.290 -14.710 1.00 90.62 70 MET A CA 1
ATOM 537 C C . MET A 1 70 ? 2.465 -1.714 -14.751 1.00 90.62 70 MET A C 1
ATOM 539 O O . MET A 1 70 ? 3.483 -1.982 -14.118 1.00 90.62 70 MET A O 1
ATOM 543 N N . LEU A 1 71 ? 1.896 -2.607 -15.566 1.00 93.25 71 LEU A N 1
ATOM 544 C CA . LEU A 1 71 ? 2.421 -3.958 -15.772 1.00 93.25 71 LEU A CA 1
ATOM 545 C C . LEU A 1 71 ? 3.823 -3.940 -16.391 1.00 93.25 71 LEU A C 1
ATOM 547 O O . LEU A 1 71 ? 4.689 -4.657 -15.907 1.00 93.25 71 LEU A O 1
ATOM 551 N N . GLY A 1 72 ? 4.104 -3.075 -17.369 1.00 95.06 72 GLY A N 1
ATOM 552 C CA . GLY A 1 72 ? 5.455 -2.904 -17.916 1.00 95.06 72 GLY A CA 1
ATOM 553 C C . GLY A 1 72 ? 6.479 -2.612 -16.815 1.00 95.06 72 GLY A C 1
ATOM 554 O O . GLY A 1 72 ? 7.543 -3.227 -16.770 1.00 95.06 72 GLY A O 1
ATOM 555 N N . THR A 1 73 ? 6.092 -1.785 -15.836 1.00 93.69 73 THR A N 1
ATOM 556 C CA . THR A 1 73 ? 6.899 -1.511 -14.636 1.00 93.69 73 THR A CA 1
ATOM 557 C C . THR A 1 73 ? 7.111 -2.742 -13.762 1.00 93.69 73 THR A C 1
ATOM 559 O O . THR A 1 73 ? 8.238 -3.013 -13.349 1.00 93.69 73 THR A O 1
ATOM 562 N N . VAL A 1 74 ? 6.053 -3.512 -13.503 1.00 93.75 74 VAL A N 1
ATOM 563 C CA . VAL A 1 74 ? 6.122 -4.759 -12.723 1.00 93.75 74 VAL A CA 1
ATOM 564 C C . VAL A 1 74 ? 7.075 -5.760 -13.378 1.00 93.75 74 VAL A C 1
ATOM 566 O O . VAL A 1 74 ? 7.916 -6.348 -12.699 1.00 93.75 74 VAL A O 1
ATOM 569 N N . PHE A 1 75 ? 6.987 -5.917 -14.699 1.00 96.12 75 PHE A N 1
ATOM 570 C CA . PHE A 1 75 ? 7.837 -6.820 -15.472 1.00 96.12 75 PHE A CA 1
ATOM 571 C C . PHE A 1 75 ? 9.288 -6.344 -15.517 1.00 96.12 75 PHE A C 1
ATOM 573 O O . PHE A 1 75 ? 10.190 -7.139 -15.270 1.00 96.12 75 PHE A O 1
ATOM 580 N N . ALA A 1 76 ? 9.529 -5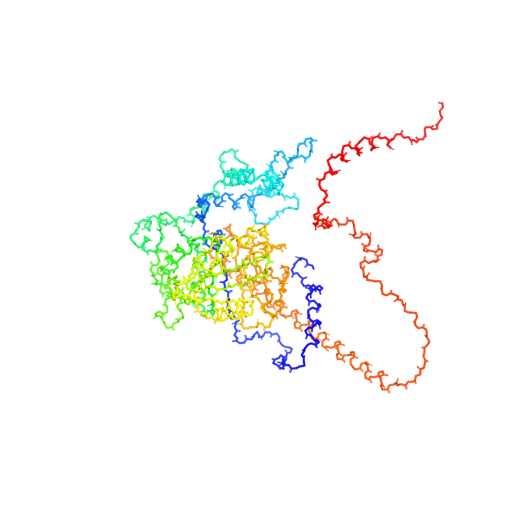.052 -15.742 1.00 96.25 76 ALA A N 1
ATOM 581 C CA . ALA A 1 76 ? 10.870 -4.471 -15.699 1.00 96.25 76 ALA A CA 1
ATOM 582 C C . ALA A 1 76 ? 11.553 -4.669 -14.335 1.00 96.25 76 ALA A C 1
ATOM 584 O O . ALA A 1 76 ? 12.770 -4.835 -14.269 1.00 96.25 76 ALA A O 1
ATOM 585 N N . ASN A 1 77 ? 10.772 -4.667 -13.252 1.00 94.00 77 ASN A N 1
ATOM 586 C CA . ASN A 1 77 ? 11.246 -4.895 -11.888 1.00 94.00 77 ASN A CA 1
ATOM 587 C C . ASN A 1 77 ? 11.336 -6.386 -11.503 1.00 94.00 77 ASN A C 1
ATOM 589 O O . ASN A 1 77 ? 11.787 -6.704 -10.410 1.00 94.00 77 ASN A O 1
ATOM 593 N N . SER A 1 78 ? 10.895 -7.294 -12.379 1.00 94.94 78 SER A N 1
ATOM 594 C CA . SER A 1 78 ? 10.878 -8.748 -12.139 1.00 94.94 78 SER A CA 1
ATOM 595 C C . SER A 1 78 ? 11.671 -9.537 -13.190 1.00 94.94 78 SER A C 1
ATOM 597 O O . SER A 1 78 ? 11.725 -10.766 -13.146 1.00 94.94 78 SER A O 1
ATOM 599 N N . ALA A 1 79 ? 12.267 -8.850 -14.165 1.00 96.62 79 ALA A N 1
ATOM 600 C CA . ALA A 1 79 ? 13.107 -9.432 -15.200 1.00 96.62 79 ALA A CA 1
ATOM 601 C C . ALA A 1 79 ? 14.579 -9.206 -14.862 1.00 96.62 79 ALA A C 1
ATOM 603 O O . ALA A 1 79 ? 14.979 -8.075 -14.602 1.00 96.62 79 ALA A O 1
ATOM 604 N N . TRP A 1 80 ? 15.379 -10.272 -14.909 1.00 97.12 80 TRP A N 1
ATOM 605 C CA . TRP A 1 80 ? 16.744 -10.2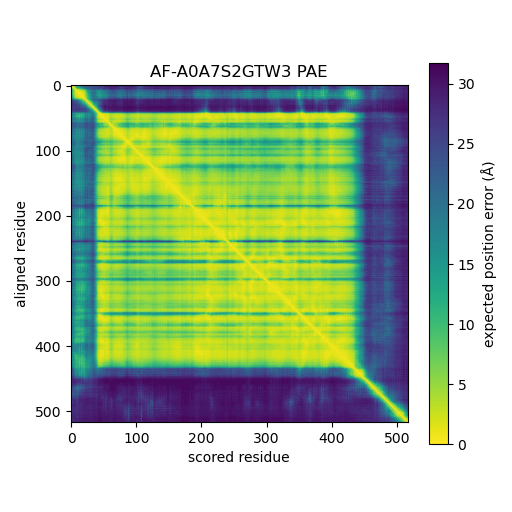92 -14.381 1.00 97.12 80 TRP A CA 1
ATOM 606 C C . TRP A 1 80 ? 17.787 -10.503 -15.477 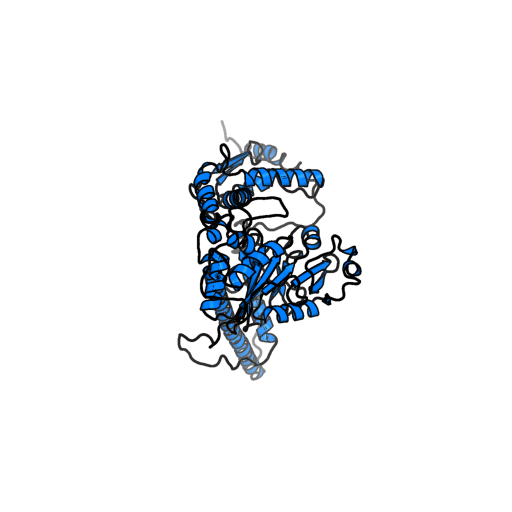1.00 97.12 80 TRP A C 1
ATOM 608 O O . TRP A 1 80 ? 17.681 -11.417 -16.306 1.00 97.12 80 TRP A O 1
ATOM 618 N N . GLY A 1 81 ? 18.819 -9.667 -15.460 1.00 96.25 81 GLY A N 1
ATOM 619 C CA . GLY A 1 81 ? 19.857 -9.651 -16.478 1.00 96.25 81 GLY A CA 1
ATOM 620 C C . GLY A 1 81 ? 21.189 -9.134 -15.960 1.00 96.25 81 GLY A C 1
ATOM 621 O O . GLY A 1 81 ? 21.362 -8.861 -14.773 1.00 96.25 81 GLY A O 1
ATOM 622 N N . VAL A 1 82 ? 22.146 -9.041 -16.877 1.00 95.69 82 VAL A N 1
ATOM 623 C CA . VAL A 1 82 ? 23.488 -8.511 -16.619 1.00 95.69 82 VAL A CA 1
ATOM 624 C C . VAL A 1 82 ? 23.647 -7.212 -17.389 1.00 95.69 82 VAL A C 1
ATOM 626 O O . VAL A 1 82 ? 23.193 -7.101 -18.530 1.00 95.69 82 VAL A O 1
ATOM 629 N 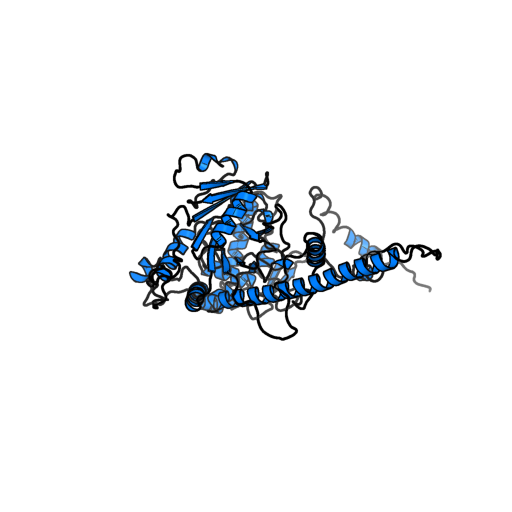N . VAL A 1 83 ? 24.299 -6.245 -16.755 1.00 94.94 83 VAL A N 1
ATOM 630 C CA . VAL A 1 83 ? 24.685 -4.989 -17.387 1.00 94.94 83 VAL A CA 1
ATOM 631 C C . VAL A 1 83 ? 26.020 -5.198 -18.092 1.00 94.94 83 VAL A C 1
ATOM 633 O O . VAL A 1 83 ? 27.000 -5.607 -17.476 1.00 94.94 83 VAL A O 1
ATOM 636 N N . GLU A 1 84 ? 26.043 -4.947 -19.394 1.00 93.81 84 GLU A N 1
ATOM 637 C CA . GLU A 1 84 ? 27.276 -4.839 -20.163 1.00 93.81 84 GLU A CA 1
ATOM 638 C C . GLU A 1 84 ? 27.776 -3.402 -20.058 1.00 93.81 84 GLU A C 1
ATOM 640 O O . GLU A 1 84 ? 27.026 -2.459 -20.327 1.00 93.81 84 GLU A O 1
ATOM 645 N N . GLU A 1 85 ? 29.035 -3.242 -19.669 1.00 93.69 85 GLU A N 1
ATOM 646 C CA . GLU A 1 85 ? 29.694 -1.943 -19.570 1.00 93.69 85 GLU A CA 1
ATOM 647 C C . GLU A 1 85 ? 30.442 -1.605 -20.870 1.00 93.69 85 GLU A C 1
ATOM 649 O O . GLU A 1 85 ? 30.822 -2.493 -21.639 1.00 93.69 85 GLU A O 1
ATOM 654 N N . ASP A 1 86 ? 30.617 -0.316 -21.151 1.00 92.06 86 ASP A N 1
ATOM 655 C CA . ASP A 1 86 ? 31.536 0.153 -22.188 1.00 92.06 86 ASP A CA 1
ATOM 656 C C . ASP A 1 86 ? 32.996 0.181 -21.696 1.00 92.06 86 ASP A C 1
ATOM 658 O O . ASP A 1 86 ? 33.299 -0.160 -20.552 1.00 92.06 86 ASP A O 1
ATOM 662 N N . ASP A 1 87 ? 33.918 0.600 -22.568 1.00 91.56 87 ASP A N 1
ATOM 663 C CA . ASP A 1 87 ? 35.351 0.678 -22.250 1.00 91.56 87 ASP A CA 1
ATOM 664 C C . ASP A 1 87 ? 35.666 1.673 -21.107 1.00 91.56 87 ASP A C 1
ATOM 666 O O . ASP A 1 87 ? 36.759 1.640 -20.541 1.00 91.56 87 ASP A O 1
ATOM 670 N N . GLU A 1 88 ? 34.723 2.555 -20.751 1.00 89.12 88 GLU A N 1
ATOM 671 C CA . GLU A 1 88 ? 34.827 3.511 -19.642 1.00 89.12 88 GLU A CA 1
ATOM 672 C C . GLU A 1 88 ? 34.188 2.987 -18.341 1.00 89.12 88 GLU A C 1
ATOM 674 O O . GLU A 1 88 ? 34.176 3.702 -17.333 1.00 89.12 88 GLU A O 1
ATOM 679 N N . GLY A 1 89 ? 33.667 1.754 -18.339 1.00 86.38 89 GLY A N 1
ATOM 680 C CA . GLY A 1 89 ? 32.967 1.156 -17.201 1.00 86.38 89 GLY A CA 1
ATOM 681 C C . GLY A 1 89 ? 31.553 1.706 -16.996 1.00 86.38 89 GLY A C 1
ATOM 682 O O . GLY A 1 89 ? 31.019 1.634 -15.889 1.00 86.38 89 GLY A O 1
ATOM 683 N N . LYS A 1 90 ? 30.943 2.320 -18.020 1.00 87.81 90 LYS A N 1
ATOM 684 C CA . LYS A 1 90 ? 29.569 2.832 -17.935 1.00 87.81 90 LYS A CA 1
ATOM 685 C C . LYS A 1 90 ? 28.567 1.795 -18.436 1.00 87.81 90 LYS A C 1
ATOM 687 O O . LYS A 1 90 ? 28.842 1.126 -19.431 1.00 87.81 90 LYS A O 1
ATOM 692 N N . PRO A 1 91 ? 27.370 1.701 -17.827 1.00 91.06 91 PRO A N 1
ATOM 693 C CA . PRO A 1 91 ? 26.304 0.825 -18.303 1.00 91.06 91 PRO A CA 1
ATOM 694 C C . PRO A 1 91 ? 25.936 1.128 -19.761 1.00 91.06 91 PRO A C 1
ATOM 696 O O . PRO A 1 91 ? 25.381 2.181 -20.071 1.00 91.06 91 PRO A O 1
ATOM 699 N N . LYS A 1 92 ? 26.226 0.190 -20.663 1.00 90.88 92 LYS A N 1
ATOM 700 C CA . LYS A 1 92 ? 25.982 0.324 -22.102 1.00 90.88 92 LYS A CA 1
ATOM 701 C C . LYS A 1 92 ? 24.716 -0.397 -22.529 1.00 90.88 92 LYS A C 1
ATOM 703 O O . LYS A 1 92 ? 23.914 0.155 -23.275 1.00 90.88 92 LYS A O 1
ATOM 708 N N . ASN A 1 93 ? 24.541 -1.631 -22.072 1.00 93.25 93 ASN A N 1
ATOM 709 C CA . ASN A 1 93 ? 23.419 -2.474 -22.460 1.00 93.25 93 ASN A CA 1
ATOM 710 C C . ASN A 1 93 ? 22.979 -3.355 -21.290 1.00 93.25 93 ASN A C 1
ATOM 712 O O . ASN A 1 93 ? 23.757 -3.623 -20.378 1.00 93.25 93 ASN A O 1
ATOM 716 N N . TRP A 1 94 ? 21.741 -3.833 -21.336 1.00 96.56 94 TRP A N 1
ATOM 717 C CA . TRP A 1 94 ? 21.238 -4.827 -20.399 1.00 96.56 94 TRP A CA 1
ATOM 718 C C . TRP A 1 94 ? 20.799 -6.065 -21.162 1.00 96.56 94 TRP A C 1
ATOM 720 O O . TRP A 1 94 ? 19.991 -5.994 -22.088 1.00 96.56 94 TRP A O 1
ATOM 730 N N . VAL A 1 95 ? 21.345 -7.211 -20.766 1.00 95.25 95 VAL A N 1
ATOM 731 C CA . VAL A 1 95 ? 21.088 -8.489 -21.423 1.00 95.25 95 VAL A CA 1
ATOM 732 C C . VAL A 1 95 ? 20.326 -9.391 -20.475 1.00 95.25 95 VAL A C 1
ATOM 734 O O . VAL A 1 95 ? 20.847 -9.809 -19.438 1.00 95.25 95 VAL A O 1
ATOM 737 N N . LEU A 1 96 ? 19.100 -9.732 -20.870 1.00 96.38 96 LEU A N 1
ATOM 738 C CA . LEU A 1 96 ? 18.258 -10.681 -20.157 1.00 96.38 96 LEU A CA 1
ATOM 739 C C . LEU A 1 96 ? 18.993 -12.018 -19.974 1.00 96.38 96 LEU A C 1
ATOM 741 O O . LEU A 1 96 ? 19.472 -12.610 -20.944 1.00 96.38 96 LEU A O 1
ATOM 745 N N . LYS A 1 97 ? 19.056 -12.516 -18.735 1.00 94.62 97 LYS A N 1
ATOM 746 C CA . LYS A 1 97 ? 19.671 -13.817 -18.420 1.00 94.62 97 LYS A CA 1
ATOM 747 C C . LYS A 1 97 ? 18.649 -14.873 -18.042 1.00 94.62 97 LYS A C 1
ATOM 749 O O . LYS A 1 97 ? 18.808 -16.028 -18.434 1.00 94.62 97 LYS A O 1
ATOM 754 N N . HIS A 1 98 ? 17.594 -14.487 -17.331 1.00 90.50 98 HIS A N 1
ATOM 755 C CA . HIS A 1 98 ? 16.576 -15.433 -16.897 1.00 90.50 98 HIS A CA 1
ATOM 756 C C . HIS A 1 98 ? 15.410 -15.512 -17.891 1.00 90.50 98 HIS A C 1
ATOM 758 O O . HIS A 1 98 ? 14.990 -14.506 -18.461 1.00 90.50 98 HIS A O 1
ATOM 764 N N . LYS A 1 99 ? 14.909 -16.729 -18.139 1.00 90.00 99 LYS A N 1
ATOM 765 C CA . LYS A 1 99 ? 13.825 -16.956 -19.111 1.00 90.00 99 LYS A CA 1
ATOM 766 C C . LYS A 1 99 ? 12.450 -16.601 -18.570 1.00 90.00 99 LYS A C 1
ATOM 768 O O . LYS A 1 99 ? 11.586 -16.285 -19.376 1.00 90.00 99 LYS A O 1
ATOM 773 N N . ASP A 1 100 ? 12.309 -16.638 -17.252 1.00 91.75 100 ASP A N 1
ATOM 774 C CA . ASP A 1 100 ? 11.069 -16.383 -16.531 1.00 91.75 100 ASP A CA 1
ATOM 775 C C . ASP A 1 100 ? 11.209 -15.126 -15.665 1.00 91.75 100 ASP A C 1
ATOM 777 O O . ASP A 1 100 ? 12.301 -14.801 -15.188 1.00 91.75 100 ASP A O 1
ATOM 781 N N . ILE A 1 101 ? 10.095 -14.442 -15.436 1.00 93.06 101 ILE A N 1
ATOM 782 C CA . ILE A 1 101 ? 9.991 -13.363 -14.450 1.00 93.06 101 ILE A CA 1
ATOM 783 C C . ILE A 1 101 ? 9.979 -13.925 -13.026 1.00 93.06 101 ILE A C 1
ATOM 785 O O . ILE A 1 101 ? 9.405 -14.980 -12.758 1.00 93.06 101 ILE A O 1
ATOM 789 N N . SER A 1 102 ? 10.606 -13.208 -12.098 1.00 91.19 102 SER A N 1
ATOM 790 C CA . SER A 1 102 ? 10.681 -13.581 -10.686 1.00 91.19 102 SER A CA 1
ATOM 791 C C . SER A 1 102 ? 10.746 -12.340 -9.805 1.00 91.19 102 SER A C 1
ATOM 793 O O . SER A 1 102 ? 11.420 -11.370 -10.140 1.00 91.19 102 SER A O 1
ATOM 795 N N . ILE A 1 103 ? 10.090 -12.395 -8.646 1.00 86.81 103 ILE A N 1
ATOM 796 C CA . ILE A 1 103 ? 10.148 -11.334 -7.627 1.00 86.81 103 ILE A CA 1
ATOM 797 C C . ILE A 1 103 ? 11.548 -11.241 -7.012 1.00 86.81 103 ILE A C 1
ATOM 799 O O . ILE A 1 103 ? 12.031 -10.158 -6.701 1.00 86.81 103 ILE A O 1
ATOM 803 N N . LEU A 1 104 ? 12.187 -12.393 -6.800 1.00 87.00 104 LEU A N 1
ATOM 804 C CA . LEU A 1 104 ? 13.510 -12.485 -6.194 1.00 87.00 104 LEU A CA 1
ATOM 805 C C . LEU A 1 104 ? 14.556 -12.760 -7.264 1.00 87.00 104 LEU A C 1
ATOM 807 O O . LEU A 1 104 ? 14.276 -13.484 -8.225 1.00 87.00 104 LEU A O 1
ATOM 811 N N . ALA A 1 105 ? 15.761 -12.234 -7.047 1.00 88.19 105 ALA A N 1
ATOM 812 C CA . ALA A 1 105 ? 16.918 -12.507 -7.886 1.00 88.19 105 ALA A CA 1
ATOM 813 C C . ALA A 1 105 ? 17.125 -14.028 -7.998 1.00 88.19 105 ALA A C 1
ATOM 815 O O . ALA A 1 105 ? 17.351 -14.674 -6.970 1.00 88.19 105 ALA A O 1
ATOM 816 N N . PRO A 1 106 ? 17.049 -14.614 -9.209 1.00 90.12 106 PRO A N 1
ATOM 817 C CA . PRO A 1 106 ? 17.286 -16.044 -9.394 1.00 90.12 106 PRO A CA 1
ATOM 818 C C . PRO A 1 106 ? 18.717 -16.441 -9.018 1.00 90.12 106 PRO A C 1
ATOM 820 O O . PRO A 1 106 ? 18.950 -17.533 -8.507 1.00 90.12 106 PRO A O 1
ATOM 823 N N . GLU A 1 107 ? 19.669 -15.534 -9.255 1.00 89.56 107 GLU A N 1
ATOM 824 C CA . GLU A 1 107 ? 21.093 -15.722 -8.996 1.00 89.56 107 GLU A CA 1
ATOM 825 C C . GLU A 1 107 ? 21.717 -14.425 -8.446 1.00 89.56 107 GLU A C 1
ATOM 827 O O . GLU A 1 107 ? 21.270 -13.326 -8.799 1.00 89.56 107 GLU A O 1
ATOM 832 N N . PRO A 1 108 ? 22.760 -14.517 -7.598 1.00 89.00 108 PRO A N 1
ATOM 833 C CA . PRO A 1 108 ? 23.486 -13.345 -7.116 1.00 89.00 108 PRO A CA 1
ATOM 834 C C . PRO A 1 108 ? 24.136 -12.545 -8.252 1.00 89.00 108 PRO A C 1
ATOM 836 O O . PRO A 1 108 ? 24.690 -13.116 -9.187 1.00 89.00 108 PRO A O 1
ATOM 839 N N . GLY A 1 109 ? 24.133 -11.215 -8.130 1.00 87.56 109 GLY A N 1
ATOM 840 C CA . GLY A 1 109 ? 24.805 -10.311 -9.073 1.00 87.56 109 GLY A CA 1
ATOM 841 C C . GLY A 1 109 ? 23.995 -9.948 -10.321 1.00 87.56 109 GLY A C 1
ATOM 842 O O . GLY A 1 109 ? 24.482 -9.178 -11.146 1.00 87.56 109 GLY A O 1
ATOM 843 N N . LEU A 1 110 ? 22.770 -10.461 -10.465 1.00 93.38 110 LEU A N 1
ATOM 844 C CA . LEU A 1 110 ? 21.841 -9.995 -11.492 1.00 93.38 110 LEU A CA 1
ATOM 845 C C . LEU A 1 110 ? 21.177 -8.684 -11.067 1.00 93.38 110 LEU A C 1
ATOM 847 O O . LEU A 1 110 ? 20.865 -8.489 -9.893 1.00 93.38 110 LEU A O 1
ATOM 851 N N . LEU A 1 111 ? 20.913 -7.828 -12.051 1.00 94.12 111 LEU A N 1
ATOM 852 C CA . LEU A 1 111 ? 20.155 -6.593 -11.887 1.00 94.12 111 LEU A CA 1
ATOM 853 C C . LEU A 1 111 ? 18.856 -6.680 -12.676 1.00 94.12 111 LEU A C 1
ATOM 855 O O . LEU A 1 111 ? 18.808 -7.220 -13.791 1.00 94.12 111 LEU A O 1
ATOM 859 N N . THR A 1 112 ? 17.803 -6.113 -12.106 1.00 95.94 112 THR A N 1
ATOM 860 C CA . THR A 1 112 ? 16.542 -5.928 -12.812 1.00 95.94 112 THR A CA 1
ATOM 861 C C . THR A 1 112 ? 16.702 -4.922 -13.949 1.00 95.94 112 THR A C 1
ATOM 863 O O . THR A 1 112 ? 17.583 -4.055 -13.921 1.00 95.94 112 THR A O 1
ATOM 866 N N . TYR A 1 113 ? 15.831 -4.989 -14.959 1.00 96.94 113 TYR A N 1
ATOM 867 C CA . TYR A 1 113 ? 15.829 -3.963 -16.005 1.00 96.94 113 TYR A CA 1
ATOM 868 C C . TYR A 1 113 ? 15.540 -2.572 -15.424 1.00 96.94 113 TYR A C 1
ATOM 870 O O . TYR A 1 113 ? 16.140 -1.585 -15.846 1.00 96.94 113 TYR A O 1
ATOM 878 N N . LYS A 1 114 ? 14.668 -2.486 -14.411 1.00 94.81 114 LYS A N 1
ATOM 879 C CA . LYS A 1 114 ? 14.391 -1.227 -13.713 1.00 94.81 114 LYS A CA 1
ATOM 880 C C . LYS A 1 114 ? 15.650 -0.647 -13.053 1.00 94.81 114 LYS A C 1
ATOM 882 O O . LYS A 1 114 ? 15.909 0.540 -13.219 1.00 94.81 114 LYS A O 1
ATOM 887 N N . GLU A 1 115 ? 16.434 -1.460 -12.345 1.00 94.19 115 GLU A N 1
ATOM 888 C CA . GLU A 1 115 ? 17.699 -1.013 -11.738 1.00 94.19 115 GLU A CA 1
ATOM 889 C C . GLU A 1 115 ? 18.699 -0.546 -12.798 1.00 94.19 115 GLU A C 1
ATOM 891 O O . GLU A 1 115 ? 19.326 0.495 -12.628 1.00 94.19 115 GLU A O 1
ATOM 896 N N . TYR A 1 116 ? 18.798 -1.247 -13.931 1.00 95.69 116 TYR A N 1
ATOM 897 C CA . TYR A 1 116 ? 19.604 -0.779 -15.061 1.00 95.69 116 TYR A CA 1
ATOM 898 C C . TYR A 1 116 ? 19.142 0.589 -15.584 1.00 95.69 116 TYR A C 1
ATOM 900 O O . TYR A 1 116 ? 19.970 1.472 -15.800 1.00 95.69 116 TYR A O 1
ATOM 908 N N . VAL A 1 117 ? 17.833 0.795 -15.748 1.00 95.75 117 VAL A N 1
ATOM 909 C CA . VAL A 1 117 ? 17.271 2.087 -16.171 1.00 95.75 117 VAL A CA 1
ATOM 910 C C . VAL A 1 117 ? 17.589 3.197 -15.162 1.00 95.75 117 VAL A C 1
ATOM 912 O O . VAL A 1 117 ? 17.899 4.318 -15.566 1.00 95.75 117 VAL A O 1
ATOM 915 N N . ASP A 1 118 ? 17.556 2.891 -13.863 1.00 92.38 118 ASP A N 1
ATOM 916 C CA . ASP A 1 118 ? 17.954 3.826 -12.808 1.00 92.38 118 ASP A CA 1
ATOM 917 C C . ASP A 1 118 ? 19.466 4.156 -12.873 1.00 92.38 118 ASP A C 1
ATOM 919 O O . ASP A 1 118 ? 19.844 5.287 -12.573 1.00 92.38 118 ASP A O 1
ATOM 923 N N . LEU A 1 119 ? 20.322 3.230 -13.336 1.00 92.31 119 LEU A N 1
ATOM 924 C CA . LEU A 1 119 ? 21.763 3.464 -13.534 1.00 92.31 119 LEU A CA 1
ATOM 925 C C . LEU A 1 119 ? 22.086 4.357 -14.744 1.00 92.31 119 LEU A C 1
ATOM 927 O O . LEU A 1 119 ? 22.993 5.181 -14.658 1.00 92.31 119 LEU A O 1
ATOM 931 N N . ILE A 1 120 ? 21.381 4.202 -15.872 1.00 93.81 120 ILE A N 1
ATOM 932 C CA . ILE A 1 120 ? 21.628 5.017 -17.084 1.00 93.81 120 ILE A CA 1
ATOM 933 C C . ILE A 1 120 ? 20.952 6.392 -17.038 1.00 93.81 120 ILE A C 1
ATOM 935 O O . ILE A 1 120 ? 21.345 7.301 -17.766 1.00 93.81 120 ILE A O 1
ATOM 939 N N . HIS A 1 121 ? 19.953 6.550 -16.171 1.00 92.12 121 HIS A N 1
ATOM 940 C CA . HIS A 1 121 ? 19.240 7.801 -15.940 1.00 92.12 121 HIS A CA 1
ATOM 941 C C . HIS A 1 121 ? 19.186 8.100 -14.434 1.00 92.12 121 HIS A C 1
ATOM 943 O O . HIS A 1 121 ? 18.090 8.108 -13.862 1.00 92.12 121 HIS A O 1
ATOM 949 N N . PRO A 1 122 ? 20.324 8.327 -13.755 1.00 88.56 122 PRO A N 1
ATOM 950 C CA . PRO A 1 122 ? 20.334 8.541 -12.314 1.00 88.56 122 PRO A CA 1
ATOM 951 C C . PRO A 1 122 ? 19.673 9.881 -11.950 1.00 88.56 122 PRO A C 1
ATOM 953 O O . PRO A 1 122 ? 19.722 10.836 -12.729 1.00 88.56 122 PRO A O 1
ATOM 956 N N . PRO A 1 123 ? 19.022 9.991 -10.780 1.00 80.94 123 PRO A N 1
ATOM 957 C CA . PRO A 1 123 ? 18.708 11.299 -10.217 1.00 80.94 123 PRO A CA 1
ATOM 958 C C . PRO A 1 123 ? 20.011 12.034 -9.860 1.00 80.94 123 PRO A C 1
ATOM 960 O O . PRO A 1 123 ? 20.936 11.420 -9.334 1.00 80.94 123 PRO A O 1
ATOM 963 N N . ASP A 1 124 ? 20.070 13.339 -10.120 1.00 84.62 124 ASP A N 1
ATOM 964 C CA . ASP A 1 124 ? 21.227 14.178 -9.784 1.00 84.62 124 ASP A CA 1
ATOM 965 C C . ASP A 1 124 ? 20.757 15.392 -8.981 1.00 84.62 124 ASP A C 1
ATOM 967 O O . ASP A 1 124 ? 20.067 16.269 -9.499 1.00 84.62 124 ASP A O 1
ATOM 971 N N . GLU A 1 125 ? 21.115 15.443 -7.700 1.00 79.44 125 GLU A N 1
ATOM 972 C CA . GLU A 1 125 ? 20.721 16.525 -6.791 1.00 79.44 125 GLU A CA 1
ATOM 973 C C . GLU A 1 125 ? 21.325 17.881 -7.184 1.00 79.44 125 GLU A C 1
ATOM 975 O O . GLU A 1 125 ? 20.737 18.923 -6.894 1.00 79.44 125 GLU A O 1
ATOM 980 N N . ASN A 1 126 ? 22.449 17.872 -7.906 1.00 87.31 126 ASN A N 1
ATOM 981 C CA . ASN A 1 126 ? 23.112 19.079 -8.396 1.00 87.31 126 ASN A CA 1
ATOM 982 C C . ASN A 1 126 ? 22.563 19.541 -9.754 1.00 87.31 126 ASN A C 1
ATOM 984 O O . ASN A 1 126 ? 22.844 20.661 -10.192 1.00 87.31 126 ASN A O 1
ATOM 988 N N . ALA A 1 127 ? 21.780 18.700 -10.434 1.00 87.12 127 ALA A N 1
ATOM 989 C CA . ALA A 1 127 ? 21.175 19.037 -11.713 1.00 87.12 127 ALA A CA 1
ATOM 990 C C . ALA A 1 127 ? 19.910 19.894 -11.556 1.00 87.12 127 ALA A C 1
ATOM 992 O O . ALA A 1 127 ? 19.222 19.896 -10.532 1.00 87.12 127 ALA A O 1
ATOM 993 N N . SER A 1 128 ? 19.550 20.614 -12.624 1.00 88.06 128 SER A N 1
ATOM 994 C CA . SER A 1 128 ? 18.342 21.440 -12.615 1.00 88.06 128 SER A CA 1
ATOM 995 C C . SER A 1 128 ? 17.071 20.596 -12.453 1.00 88.06 128 SER A C 1
ATOM 997 O O . SER A 1 128 ? 17.017 19.412 -12.809 1.00 88.06 128 SER A O 1
ATOM 999 N N . LYS A 1 129 ? 15.994 21.219 -11.955 1.00 84.75 129 LYS A N 1
ATOM 1000 C CA . LYS A 1 129 ? 14.683 20.558 -11.830 1.00 84.75 129 LYS A CA 1
ATOM 1001 C C . LYS A 1 129 ? 14.178 20.050 -13.182 1.00 84.75 129 LYS A C 1
ATOM 1003 O O . LYS A 1 129 ? 13.588 18.975 -13.251 1.00 84.75 129 LYS A O 1
ATOM 1008 N N . GLU A 1 130 ? 14.429 20.798 -14.252 1.00 89.31 130 GLU A N 1
ATOM 1009 C CA . GLU A 1 130 ? 14.052 20.440 -15.621 1.00 89.31 130 GLU A CA 1
ATOM 1010 C C . GLU A 1 130 ? 14.818 19.210 -16.110 1.00 89.31 130 GLU A C 1
ATOM 1012 O O . GLU A 1 130 ? 14.223 18.330 -16.735 1.00 89.31 130 GLU A O 1
ATOM 1017 N N . TRP A 1 131 ? 16.114 19.120 -15.797 1.00 90.94 131 TRP A N 1
ATOM 1018 C CA . TRP A 1 131 ? 16.926 17.955 -16.134 1.00 90.94 131 TRP A CA 1
ATOM 1019 C C . TRP A 1 131 ? 16.421 16.712 -15.399 1.00 90.94 131 TRP A C 1
ATOM 1021 O O . TRP A 1 131 ? 16.067 15.723 -16.037 1.00 90.94 131 TRP A O 1
ATOM 1031 N N . ASN A 1 132 ? 16.236 16.795 -14.080 1.00 86.56 132 ASN A N 1
ATOM 1032 C CA . ASN A 1 132 ? 15.706 15.681 -13.289 1.00 86.56 132 ASN A CA 1
ATOM 1033 C C . ASN A 1 132 ? 14.302 15.249 -13.742 1.00 86.56 132 ASN A C 1
ATOM 1035 O O . ASN A 1 132 ? 13.982 14.057 -13.751 1.00 86.56 132 ASN A O 1
ATOM 1039 N N . ALA A 1 133 ? 13.456 16.197 -14.155 1.00 87.38 133 ALA A N 1
ATOM 1040 C CA . ALA A 1 133 ? 12.149 15.897 -14.730 1.00 87.38 133 ALA A CA 1
ATOM 1041 C C . ALA A 1 133 ? 12.263 15.160 -16.077 1.00 87.38 133 ALA A C 1
ATOM 1043 O O . ALA A 1 133 ? 11.492 14.229 -16.331 1.00 87.38 133 ALA A O 1
ATOM 1044 N N . LYS A 1 134 ? 13.230 15.540 -16.922 1.00 91.94 134 LYS A N 1
ATOM 1045 C CA . LYS A 1 134 ? 13.525 14.863 -18.191 1.00 91.94 134 LYS A CA 1
ATOM 1046 C C . LYS A 1 134 ? 14.011 13.432 -17.957 1.00 91.94 134 LYS A C 1
ATOM 1048 O O . LYS A 1 134 ? 13.441 12.518 -18.549 1.00 91.94 134 LYS A O 1
ATOM 1053 N N . GLU A 1 135 ? 14.972 13.224 -17.061 1.00 92.50 135 GLU A N 1
ATOM 1054 C CA . GLU A 1 135 ? 15.478 11.885 -16.731 1.00 92.50 135 GLU A CA 1
ATOM 1055 C C . GLU A 1 135 ? 14.382 11.010 -16.118 1.00 92.50 135 GLU A C 1
ATOM 1057 O O . GLU A 1 135 ? 14.185 9.867 -16.524 1.00 92.50 135 GLU A O 1
ATOM 1062 N N . LYS A 1 136 ? 13.556 11.569 -15.223 1.00 88.12 136 LYS A N 1
ATOM 1063 C CA . LYS A 1 136 ? 12.381 10.870 -14.677 1.00 88.12 136 LYS A CA 1
ATOM 1064 C C . LYS A 1 136 ? 11.407 10.437 -15.773 1.00 88.12 136 LYS A C 1
ATOM 1066 O O . LYS A 1 136 ? 10.828 9.355 -15.682 1.00 88.12 136 LYS A O 1
ATOM 1071 N N . LYS A 1 137 ? 11.209 11.265 -16.801 1.00 91.00 137 LYS A N 1
ATOM 1072 C CA . LYS A 1 137 ? 10.372 10.922 -17.956 1.00 91.00 137 LYS A CA 1
ATOM 1073 C C . LYS A 1 137 ? 11.016 9.829 -18.816 1.00 91.00 137 LYS A C 1
ATOM 1075 O O . LYS A 1 137 ? 10.297 8.931 -19.247 1.00 91.00 137 LYS A O 1
ATOM 1080 N N . ALA A 1 138 ? 12.332 9.877 -19.029 1.00 94.06 138 ALA A N 1
ATOM 1081 C CA . ALA A 1 138 ? 13.075 8.851 -19.761 1.00 94.06 138 ALA A CA 1
ATOM 1082 C C . ALA A 1 138 ? 12.981 7.485 -19.065 1.00 94.06 138 ALA A C 1
ATOM 1084 O O . ALA A 1 138 ? 12.564 6.513 -19.696 1.00 94.06 138 ALA A O 1
ATOM 1085 N N . ARG A 1 139 ? 13.219 7.441 -17.744 1.00 94.62 139 ARG A N 1
ATOM 1086 C CA . ARG A 1 139 ? 13.056 6.228 -16.927 1.00 94.62 139 ARG A CA 1
ATOM 1087 C C . ARG A 1 139 ? 11.674 5.609 -17.086 1.00 94.62 139 ARG A C 1
ATOM 1089 O O . ARG A 1 139 ? 11.552 4.434 -17.413 1.00 94.62 139 ARG A O 1
ATOM 1096 N N . LYS A 1 140 ? 10.628 6.424 -16.900 1.00 92.06 140 LYS A N 1
ATOM 1097 C CA . LYS A 1 140 ? 9.239 5.975 -17.059 1.00 92.06 140 LYS A CA 1
ATOM 1098 C C . LYS A 1 140 ? 8.983 5.406 -18.444 1.00 92.06 140 LYS A C 1
ATOM 1100 O O . LYS A 1 140 ? 8.392 4.343 -18.541 1.00 92.06 140 LYS A O 1
ATOM 1105 N N . SER A 1 141 ? 9.436 6.091 -19.492 1.00 94.69 141 SER A N 1
ATOM 1106 C CA . SER A 1 141 ? 9.237 5.628 -20.864 1.00 94.69 141 SER A CA 1
ATOM 1107 C C . SER A 1 141 ? 9.833 4.237 -21.075 1.00 94.69 141 SER A C 1
ATOM 1109 O O . SER A 1 141 ? 9.112 3.357 -21.519 1.00 94.69 141 SER A O 1
ATOM 1111 N N . LEU A 1 142 ? 11.103 4.030 -20.708 1.00 96.44 142 LEU A N 1
ATOM 1112 C CA . LEU A 1 142 ? 11.801 2.752 -20.903 1.00 96.44 142 LEU A CA 1
ATOM 1113 C C . LEU A 1 142 ? 11.148 1.609 -20.124 1.00 96.44 142 LEU A C 1
ATOM 1115 O O . LEU A 1 142 ? 10.958 0.515 -20.646 1.00 96.44 142 LEU A O 1
ATOM 1119 N N . VAL A 1 143 ? 10.783 1.880 -18.873 1.00 95.75 143 VAL A N 1
ATOM 1120 C CA . VAL A 1 143 ? 10.159 0.900 -17.985 1.00 95.75 143 VAL A CA 1
ATOM 1121 C C . VAL A 1 143 ? 8.741 0.550 -18.450 1.00 95.75 143 VAL A C 1
ATOM 1123 O O . VAL A 1 143 ? 8.367 -0.618 -18.455 1.00 95.75 143 VAL A O 1
ATOM 1126 N N . TRP A 1 144 ? 7.957 1.532 -18.899 1.00 94.94 144 TRP A N 1
ATOM 1127 C CA . TRP A 1 144 ? 6.602 1.305 -19.410 1.00 94.94 144 TRP A CA 1
ATOM 1128 C C . TRP A 1 144 ? 6.576 0.509 -20.707 1.00 94.94 144 TRP A C 1
ATOM 1130 O O . TRP A 1 144 ? 5.669 -0.294 -20.900 1.00 94.94 144 TRP A O 1
ATOM 1140 N N . THR A 1 145 ? 7.558 0.720 -21.581 1.00 96.25 145 THR A N 1
ATOM 1141 C CA . THR A 1 145 ? 7.633 0.034 -22.872 1.00 96.25 145 THR A CA 1
ATOM 1142 C C . THR A 1 145 ? 8.486 -1.230 -22.819 1.00 96.25 145 THR A C 1
ATOM 1144 O O . THR A 1 145 ? 8.750 -1.808 -23.864 1.00 96.25 145 THR A O 1
ATOM 1147 N N . PHE A 1 146 ? 8.942 -1.680 -21.645 1.00 97.62 146 PHE A N 1
ATOM 1148 C CA . PHE A 1 146 ? 9.927 -2.763 -21.497 1.00 97.62 146 PHE A CA 1
ATOM 1149 C C . PHE A 1 146 ? 9.616 -4.026 -22.321 1.00 97.62 146 PHE A C 1
ATOM 1151 O O . PHE A 1 146 ? 10.529 -4.634 -22.880 1.00 97.62 146 PHE A O 1
ATOM 1158 N N . THR A 1 147 ? 8.339 -4.405 -22.420 1.00 97.44 147 THR A N 1
ATOM 1159 C CA . THR A 1 147 ? 7.875 -5.596 -23.150 1.00 97.44 147 THR A CA 1
ATOM 1160 C C . THR A 1 147 ? 7.413 -5.313 -24.582 1.00 97.44 147 THR A C 1
ATOM 1162 O O . THR A 1 147 ? 6.861 -6.199 -25.226 1.00 97.44 147 THR A O 1
ATOM 1165 N N . ASP A 1 148 ? 7.524 -4.082 -25.072 1.00 97.00 148 ASP A N 1
ATOM 1166 C CA . ASP A 1 148 ? 7.104 -3.749 -26.435 1.00 97.00 148 ASP A CA 1
ATOM 1167 C C . ASP A 1 148 ? 8.079 -4.331 -27.477 1.00 97.00 148 ASP A C 1
ATOM 1169 O O . ASP A 1 148 ? 9.237 -4.613 -27.148 1.00 97.00 148 ASP A O 1
ATOM 1173 N N . PRO A 1 149 ? 7.642 -4.514 -28.739 1.00 96.81 149 PRO A N 1
ATOM 1174 C CA . PRO A 1 149 ? 8.498 -5.054 -29.792 1.00 96.81 149 PRO A CA 1
ATOM 1175 C C . PRO A 1 149 ? 9.805 -4.268 -29.951 1.00 96.81 149 PRO A C 1
ATOM 1177 O O . PRO A 1 149 ? 9.790 -3.043 -30.086 1.00 96.81 149 PRO A O 1
ATOM 1180 N N . GLY A 1 150 ? 10.935 -4.975 -29.963 1.00 95.00 150 GLY A N 1
ATOM 1181 C CA . GLY A 1 150 ? 12.276 -4.401 -30.058 1.00 95.00 150 GLY A CA 1
ATOM 1182 C C . GLY A 1 150 ? 12.896 -3.965 -28.727 1.00 95.00 150 GLY A C 1
ATOM 1183 O O . GLY A 1 150 ? 14.048 -3.526 -28.727 1.00 95.00 150 GLY A O 1
ATOM 1184 N N . HIS A 1 151 ? 12.190 -4.086 -27.599 1.00 95.62 151 HIS A N 1
ATOM 1185 C CA . HIS A 1 151 ? 12.742 -3.788 -26.276 1.00 95.62 151 HIS A CA 1
ATOM 1186 C C . HIS A 1 151 ? 13.259 -5.042 -25.548 1.00 95.62 151 HIS A C 1
ATOM 1188 O O . HIS A 1 151 ? 12.870 -6.165 -25.877 1.00 95.62 151 HIS A O 1
ATOM 1194 N N . PRO A 1 152 ? 14.138 -4.887 -24.534 1.00 95.56 152 PRO A N 1
ATOM 1195 C CA . PRO A 1 152 ? 14.826 -6.022 -23.906 1.00 95.56 152 PRO A CA 1
ATOM 1196 C C . PRO A 1 152 ? 13.907 -7.063 -23.250 1.00 95.56 152 PRO A C 1
ATOM 1198 O O . PRO A 1 152 ? 14.320 -8.204 -23.040 1.00 95.56 152 PRO A O 1
ATOM 1201 N N . GLY A 1 153 ? 12.672 -6.680 -22.922 1.00 96.56 153 GLY A N 1
ATOM 1202 C CA . GLY A 1 153 ? 11.655 -7.536 -22.326 1.00 96.56 153 GLY A CA 1
ATOM 1203 C C . GLY A 1 153 ? 10.624 -8.090 -23.303 1.00 96.56 153 GLY A C 1
ATOM 1204 O O . GLY A 1 153 ? 9.662 -8.690 -22.832 1.00 96.56 153 GLY A O 1
ATOM 1205 N N . GLU A 1 154 ? 10.778 -7.911 -24.624 1.00 96.88 154 GLU A N 1
ATOM 1206 C CA . GLU A 1 154 ? 9.784 -8.306 -25.646 1.00 96.88 154 GLU A CA 1
ATOM 1207 C C . GLU A 1 154 ? 9.274 -9.742 -25.461 1.00 96.88 154 GLU A C 1
ATOM 1209 O O . GLU A 1 154 ? 8.085 -10.011 -25.626 1.00 96.88 154 GLU A O 1
ATOM 1214 N N . ARG A 1 155 ? 10.145 -10.671 -25.041 1.00 96.19 155 ARG A N 1
ATOM 1215 C CA . ARG A 1 155 ? 9.753 -12.072 -24.828 1.00 96.19 155 ARG A CA 1
ATOM 1216 C C . ARG A 1 155 ? 8.609 -12.244 -23.830 1.00 96.19 155 ARG A C 1
ATOM 1218 O O . ARG A 1 155 ? 7.920 -13.247 -23.922 1.00 96.19 155 ARG A O 1
ATOM 1225 N N . PHE A 1 156 ? 8.490 -11.329 -22.865 1.00 97.38 156 PHE A N 1
ATOM 1226 C CA . PHE A 1 156 ? 7.527 -11.389 -21.766 1.00 97.38 156 PHE A CA 1
ATOM 1227 C C . PHE A 1 156 ? 6.190 -10.733 -22.118 1.00 97.38 156 PHE A C 1
ATOM 1229 O O . PHE A 1 156 ? 5.300 -10.608 -21.274 1.00 97.38 156 PHE A O 1
ATOM 1236 N N . ARG A 1 157 ? 6.059 -10.245 -23.356 1.00 96.38 157 ARG A N 1
ATOM 1237 C CA . ARG A 1 157 ? 4.835 -9.622 -23.844 1.00 96.38 157 ARG A CA 1
ATOM 1238 C C . ARG A 1 157 ? 3.611 -10.537 -23.709 1.00 96.38 157 ARG A C 1
ATOM 1240 O O . ARG A 1 157 ? 2.590 -10.026 -23.250 1.00 96.38 157 ARG A O 1
ATOM 1247 N N . PRO A 1 158 ? 3.674 -11.842 -24.049 1.00 96.06 158 PRO A N 1
ATOM 1248 C CA . PRO A 1 158 ? 2.536 -12.739 -23.862 1.00 96.06 158 PRO A CA 1
ATOM 1249 C C . PRO A 1 158 ? 2.087 -12.817 -22.398 1.00 96.06 158 PRO A C 1
ATOM 1251 O O . PRO A 1 158 ? 0.909 -12.652 -22.109 1.00 96.06 158 PRO A O 1
ATOM 1254 N N . GLU A 1 159 ? 3.016 -12.972 -21.455 1.00 95.38 159 GLU A N 1
ATOM 1255 C CA . GLU A 1 159 ? 2.724 -13.044 -20.022 1.00 95.38 159 GLU A CA 1
ATOM 1256 C C . GLU A 1 159 ? 2.127 -11.731 -19.493 1.00 95.38 159 GLU A C 1
ATOM 1258 O O . GLU A 1 159 ? 1.206 -11.750 -18.672 1.00 95.38 159 GLU A O 1
ATOM 1263 N N . LEU A 1 160 ? 2.601 -10.579 -19.986 1.00 94.94 160 LEU A N 1
ATOM 1264 C CA . LEU A 1 160 ? 2.005 -9.282 -19.661 1.00 94.94 160 LEU A CA 1
ATOM 1265 C C . LEU A 1 160 ? 0.564 -9.194 -20.168 1.00 94.94 160 LEU A C 1
ATOM 1267 O O . LEU A 1 160 ? -0.317 -8.706 -19.457 1.00 94.94 160 LEU A O 1
ATOM 1271 N N . GLU A 1 161 ? 0.303 -9.664 -21.386 1.00 94.25 161 GLU A N 1
ATOM 1272 C CA . GLU A 1 161 ? -1.043 -9.684 -21.954 1.00 94.25 161 GLU A CA 1
ATOM 1273 C C . GLU A 1 161 ? -1.966 -10.635 -21.195 1.00 94.25 161 GLU A C 1
ATOM 1275 O O . GLU A 1 161 ? -3.130 -10.298 -20.977 1.00 94.25 161 GLU A O 1
ATOM 1280 N N . ASP A 1 162 ? -1.463 -11.783 -20.746 1.00 93.06 162 ASP A N 1
ATOM 1281 C CA . ASP A 1 162 ? -2.190 -12.733 -19.903 1.00 93.06 162 ASP A CA 1
ATOM 1282 C C . ASP A 1 162 ? -2.605 -12.087 -18.575 1.00 93.06 162 ASP A C 1
ATOM 1284 O O . ASP A 1 162 ? -3.776 -12.146 -18.190 1.00 93.06 162 ASP A O 1
ATOM 1288 N N . MET A 1 163 ? -1.678 -11.386 -17.917 1.00 92.69 163 MET A N 1
ATOM 1289 C CA . MET A 1 163 ? -1.970 -10.629 -16.698 1.00 92.69 163 MET A CA 1
ATOM 1290 C C . MET A 1 163 ? -2.954 -9.484 -16.943 1.00 92.69 163 MET A C 1
ATOM 1292 O O . MET A 1 163 ? -3.876 -9.283 -16.155 1.00 92.69 163 MET A O 1
ATOM 1296 N N . ASN A 1 164 ? -2.809 -8.748 -18.045 1.00 91.81 164 ASN A N 1
ATOM 1297 C CA . ASN A 1 164 ? -3.749 -7.687 -18.383 1.00 91.81 164 ASN A CA 1
ATOM 1298 C C . ASN A 1 164 ? -5.156 -8.241 -18.648 1.00 91.81 164 ASN A C 1
ATOM 1300 O O . ASN A 1 164 ? -6.139 -7.610 -18.266 1.00 91.81 164 ASN A O 1
ATOM 1304 N N . ARG A 1 165 ? -5.279 -9.437 -19.244 1.00 90.75 165 ARG A N 1
ATOM 1305 C CA . ARG A 1 165 ? -6.577 -10.108 -19.409 1.00 90.75 165 ARG A CA 1
ATOM 1306 C C . ARG A 1 165 ? -7.213 -10.481 -18.072 1.00 90.75 165 ARG A C 1
ATOM 1308 O O . ARG A 1 165 ? -8.429 -10.371 -17.966 1.00 90.75 165 ARG A O 1
ATOM 1315 N N . ALA A 1 166 ? -6.427 -10.837 -17.054 1.00 89.12 166 ALA A N 1
ATOM 1316 C CA . ALA A 1 166 ? -6.940 -11.086 -15.703 1.00 89.12 166 ALA A CA 1
ATOM 1317 C C . ALA A 1 166 ? -7.532 -9.828 -15.030 1.00 89.12 166 ALA A C 1
ATOM 1319 O O . ALA A 1 166 ? -8.344 -9.946 -14.116 1.00 89.12 166 ALA A O 1
ATOM 1320 N N . LEU A 1 167 ? -7.158 -8.632 -15.498 1.00 89.69 167 LEU A N 1
ATOM 1321 C CA . LEU A 1 167 ? -7.722 -7.357 -15.044 1.00 89.69 167 LEU A CA 1
ATOM 1322 C C . LEU A 1 167 ? -8.961 -6.927 -15.843 1.00 89.69 167 LEU A C 1
ATOM 1324 O O . LEU A 1 167 ? -9.656 -5.997 -15.435 1.00 89.69 167 LEU A O 1
ATOM 1328 N N . LEU A 1 168 ? -9.248 -7.555 -16.988 1.00 89.69 168 LEU A N 1
ATOM 1329 C CA . LEU A 1 168 ? -10.408 -7.200 -17.798 1.00 89.69 168 LEU A CA 1
ATOM 1330 C C . LEU A 1 168 ? -11.704 -7.680 -17.142 1.00 89.69 168 LEU A C 1
ATOM 1332 O O . LEU A 1 168 ? -11.808 -8.798 -16.644 1.00 89.69 168 LEU A O 1
ATOM 1336 N N . LEU A 1 169 ? -12.735 -6.847 -17.238 1.00 89.81 169 LEU A N 1
ATOM 1337 C CA . LEU A 1 169 ? -14.100 -7.267 -16.965 1.00 89.81 169 LEU A CA 1
ATOM 1338 C C . LEU A 1 169 ? -14.535 -8.303 -18.014 1.00 89.81 169 LEU A C 1
ATOM 1340 O O . LEU A 1 169 ? -14.248 -8.097 -19.208 1.00 89.81 169 LEU A O 1
ATOM 1344 N N . PRO A 1 170 ? -15.284 -9.343 -17.595 1.00 91.00 170 PRO A N 1
ATOM 1345 C CA . PRO A 1 170 ? -16.015 -10.222 -18.496 1.00 91.00 170 PRO A CA 1
ATOM 1346 C C . PRO A 1 170 ? -16.842 -9.427 -19.510 1.00 91.00 170 PRO A C 1
ATOM 1348 O O . PRO A 1 170 ? -17.357 -8.344 -19.210 1.00 91.00 170 PRO A O 1
ATOM 1351 N N . GLU A 1 171 ? -16.949 -9.949 -20.731 1.00 90.38 171 GLU A N 1
ATOM 1352 C CA . GLU A 1 171 ? -17.603 -9.254 -21.846 1.00 90.38 171 GLU A CA 1
ATOM 1353 C C . GLU A 1 171 ? -19.087 -8.972 -21.570 1.00 90.38 171 GLU A C 1
ATOM 1355 O O . GLU A 1 171 ? -19.585 -7.903 -21.912 1.00 90.38 171 GLU A O 1
ATOM 1360 N N . ASP A 1 172 ? -19.759 -9.877 -20.864 1.00 90.75 172 ASP A N 1
ATOM 1361 C CA . ASP A 1 172 ? -21.151 -9.763 -20.427 1.00 90.75 172 ASP A CA 1
ATOM 1362 C C . ASP A 1 172 ? -21.365 -8.756 -19.282 1.00 90.75 172 ASP A C 1
ATOM 1364 O O . ASP A 1 172 ? -22.488 -8.305 -19.058 1.00 90.75 172 ASP A O 1
ATOM 1368 N N . VAL A 1 173 ? -20.302 -8.363 -18.572 1.00 90.50 173 VAL A N 1
ATOM 1369 C CA . VAL A 1 173 ? -20.342 -7.365 -17.488 1.00 90.50 173 VAL A CA 1
ATOM 1370 C C . VAL A 1 173 ? -19.978 -5.968 -17.990 1.00 90.50 173 VAL A C 1
ATOM 1372 O O . VAL A 1 173 ? -20.507 -4.963 -17.498 1.00 90.50 173 VAL A O 1
ATOM 1375 N N . ARG A 1 174 ? -19.073 -5.882 -18.965 1.00 90.38 174 ARG A N 1
ATOM 1376 C CA . ARG A 1 174 ? -18.500 -4.632 -19.471 1.00 90.38 174 ARG A CA 1
ATOM 1377 C C . ARG A 1 174 ? -19.571 -3.662 -19.972 1.00 90.38 174 ARG A C 1
ATOM 1379 O O . ARG A 1 174 ? -20.418 -4.005 -20.787 1.00 90.38 174 ARG A O 1
ATOM 1386 N N . GLY A 1 175 ? -19.521 -2.420 -19.488 1.00 87.12 175 GLY A N 1
ATOM 1387 C CA . GLY A 1 175 ? -20.446 -1.358 -19.903 1.00 87.12 175 GLY A CA 1
ATOM 1388 C C . GLY A 1 175 ? -21.904 -1.559 -19.469 1.00 87.12 175 GLY A C 1
ATOM 1389 O O . GLY A 1 175 ? -22.747 -0.718 -19.779 1.00 87.12 175 GLY A O 1
ATOM 1390 N N . THR A 1 176 ? -22.223 -2.627 -18.731 1.00 91.50 176 THR A N 1
ATOM 1391 C CA . THR A 1 176 ? -23.573 -2.821 -18.196 1.00 91.50 176 THR A CA 1
ATOM 1392 C C . THR A 1 176 ? -23.921 -1.726 -17.181 1.00 91.50 176 THR A C 1
ATOM 1394 O O . THR A 1 176 ? -23.036 -1.231 -16.473 1.00 91.50 176 THR A O 1
ATOM 1397 N N . PRO A 1 177 ? -25.212 -1.379 -17.011 1.00 91.19 177 PRO A N 1
ATOM 1398 C CA . PRO A 1 177 ? -25.629 -0.420 -15.987 1.00 91.19 177 PRO A CA 1
ATOM 1399 C C . PRO A 1 177 ? -25.174 -0.811 -14.574 1.00 91.19 177 PRO A C 1
ATOM 1401 O O . PRO A 1 177 ? -24.834 0.060 -13.777 1.00 91.19 177 PRO A O 1
ATOM 1404 N N . LYS A 1 178 ? -25.116 -2.119 -14.277 1.00 89.12 178 LYS A N 1
ATOM 1405 C CA . LYS A 1 178 ? -24.615 -2.641 -12.997 1.00 89.12 178 LYS A CA 1
ATOM 1406 C C . LYS A 1 178 ? -23.124 -2.357 -12.808 1.00 89.12 178 LYS A C 1
ATOM 1408 O O . LYS A 1 178 ? -22.747 -1.875 -11.747 1.00 89.12 178 LYS A O 1
ATOM 1413 N N . ALA A 1 179 ? -22.296 -2.601 -13.825 1.00 90.25 179 ALA A N 1
ATOM 1414 C CA . ALA A 1 179 ? -20.864 -2.307 -13.766 1.00 90.25 179 ALA A CA 1
ATOM 1415 C C . ALA A 1 179 ? -20.598 -0.804 -13.600 1.00 90.25 179 ALA A C 1
ATOM 1417 O O . ALA A 1 179 ? -19.855 -0.401 -12.707 1.00 90.25 179 ALA A O 1
ATOM 1418 N N . VAL A 1 180 ? -21.288 0.038 -14.375 1.00 90.19 180 VAL A N 1
ATOM 1419 C CA . VAL A 1 180 ? -21.166 1.500 -14.264 1.00 90.19 180 VAL A CA 1
ATOM 1420 C C . VAL A 1 180 ? -21.578 1.988 -12.870 1.00 90.19 180 VAL A C 1
ATOM 1422 O O . VAL A 1 180 ? -20.872 2.797 -12.267 1.00 90.19 180 VAL A O 1
ATOM 1425 N N . ALA A 1 181 ? -22.679 1.465 -12.321 1.00 89.12 181 ALA A N 1
ATOM 1426 C CA . ALA A 1 181 ? -23.133 1.781 -10.965 1.00 89.12 181 ALA A CA 1
ATOM 1427 C C . ALA A 1 181 ? -22.190 1.261 -9.863 1.00 89.12 181 ALA A C 1
ATOM 1429 O O . ALA A 1 181 ? -22.216 1.777 -8.745 1.00 89.12 181 ALA A O 1
ATOM 1430 N N . ALA A 1 182 ? -21.362 0.258 -10.164 1.00 89.31 182 ALA A N 1
ATOM 1431 C CA . ALA A 1 182 ? -20.309 -0.240 -9.285 1.00 89.31 182 ALA A CA 1
ATOM 1432 C C . ALA A 1 182 ? -18.986 0.538 -9.421 1.00 89.31 182 ALA A C 1
ATOM 1434 O O . ALA A 1 182 ? -17.997 0.167 -8.808 1.00 89.31 182 ALA A O 1
ATOM 1435 N N . GLY A 1 183 ? -18.934 1.610 -10.221 1.00 86.88 183 GLY A N 1
ATOM 1436 C CA . GLY A 1 183 ? -17.701 2.376 -10.439 1.00 86.88 183 GLY A CA 1
ATOM 1437 C C . GLY A 1 183 ? -16.709 1.722 -11.403 1.00 86.88 183 GLY A C 1
ATOM 1438 O O . GLY A 1 183 ? -15.639 2.278 -11.633 1.00 86.88 183 GLY A O 1
ATOM 1439 N N . LEU A 1 184 ? -17.082 0.599 -12.021 1.00 88.00 184 LEU A N 1
ATOM 1440 C CA . LEU A 1 184 ? -16.284 -0.115 -13.013 1.00 88.00 184 LEU A CA 1
ATOM 1441 C C . LEU A 1 184 ? -16.418 0.584 -14.371 1.00 88.00 184 LEU A C 1
ATOM 1443 O O . LEU A 1 184 ? -17.173 0.163 -15.251 1.00 88.00 184 LEU A O 1
ATOM 1447 N N . GLN A 1 185 ? -15.742 1.723 -14.509 1.00 70.88 185 GLN A N 1
ATOM 1448 C CA . GLN A 1 185 ? -15.726 2.488 -15.751 1.00 70.88 185 GLN A CA 1
ATOM 1449 C C . GLN A 1 185 ? -14.674 1.918 -16.708 1.00 70.88 185 GLN A C 1
ATOM 1451 O O . GLN A 1 185 ? -13.520 1.705 -16.345 1.00 70.88 185 GLN A O 1
ATOM 1456 N N . GLY A 1 186 ? -15.081 1.679 -17.955 1.00 77.19 186 GLY A N 1
ATOM 1457 C CA . GLY A 1 186 ? -14.227 1.083 -18.977 1.00 77.19 186 GLY A CA 1
ATOM 1458 C C . GLY A 1 186 ? -14.299 -0.442 -18.990 1.00 77.19 186 GLY A C 1
ATOM 1459 O O . GLY A 1 186 ? -15.373 -1.031 -18.865 1.00 77.19 186 GLY A O 1
ATOM 1460 N N . ASN A 1 187 ? -13.148 -1.074 -19.208 1.00 81.06 187 ASN A N 1
ATOM 1461 C CA . ASN A 1 187 ? -13.066 -2.495 -19.547 1.00 81.06 187 ASN A CA 1
ATOM 1462 C C . ASN A 1 187 ? -12.386 -3.340 -18.466 1.00 81.06 187 ASN A C 1
ATOM 1464 O O . ASN A 1 187 ? -12.182 -4.526 -18.703 1.00 81.06 187 ASN A O 1
ATOM 1468 N N . MET A 1 188 ? -12.008 -2.747 -17.331 1.00 83.12 188 MET A N 1
ATOM 1469 C CA . MET A 1 188 ? -11.167 -3.365 -16.300 1.00 83.12 188 MET A CA 1
ATOM 1470 C C . MET A 1 188 ? -11.774 -3.218 -14.904 1.00 83.12 188 MET A C 1
ATOM 1472 O O . MET A 1 188 ? -12.544 -2.286 -14.651 1.00 83.12 188 MET A O 1
ATOM 1476 N N . VAL A 1 189 ? -11.406 -4.136 -14.010 1.00 83.94 189 VAL A N 1
ATOM 1477 C CA . VAL A 1 189 ? -11.589 -3.959 -12.561 1.00 83.94 189 VAL A CA 1
ATOM 1478 C C . VAL A 1 189 ? -10.745 -2.776 -12.078 1.00 83.94 189 VAL A C 1
ATOM 1480 O O . VAL A 1 189 ? -9.652 -2.565 -12.607 1.00 83.94 189 VAL A O 1
ATOM 1483 N N . GLN A 1 190 ? -11.232 -1.984 -11.115 1.00 88.50 190 GLN A N 1
ATOM 1484 C CA . GLN A 1 190 ? -10.396 -0.938 -10.505 1.00 88.50 190 GLN A CA 1
ATOM 1485 C C . GLN A 1 190 ? -9.630 -1.523 -9.319 1.00 88.50 190 GLN A C 1
ATOM 1487 O O . GLN A 1 190 ? -8.432 -1.287 -9.185 1.00 88.50 190 GLN A O 1
ATOM 1492 N N . LEU A 1 191 ? -10.298 -2.326 -8.489 1.00 92.75 191 LEU A N 1
ATOM 1493 C CA . LEU A 1 191 ? -9.687 -3.048 -7.381 1.00 92.75 191 LEU A CA 1
ATOM 1494 C C . LEU A 1 191 ? -9.276 -4.465 -7.786 1.00 92.75 191 LEU A C 1
ATOM 1496 O O . LEU A 1 191 ? -9.951 -5.156 -8.548 1.00 92.75 191 LEU A O 1
ATOM 1500 N N . LEU A 1 192 ? -8.149 -4.923 -7.246 1.00 93.94 192 LEU A N 1
ATOM 1501 C CA . LEU A 1 192 ? -7.640 -6.258 -7.522 1.00 93.94 192 LEU A CA 1
ATOM 1502 C C . LEU A 1 192 ? -8.598 -7.336 -6.985 1.00 93.94 192 LEU A C 1
ATOM 1504 O O . LEU A 1 192 ? -8.992 -7.277 -5.816 1.00 93.94 192 LEU A O 1
ATOM 1508 N N . PRO A 1 193 ? -8.913 -8.385 -7.771 1.00 91.94 193 PRO A N 1
ATOM 1509 C CA . PRO A 1 193 ? -9.819 -9.447 -7.333 1.00 91.94 193 PRO A CA 1
ATOM 1510 C C . PRO A 1 193 ? -9.359 -10.165 -6.057 1.00 91.94 193 PRO A C 1
ATOM 1512 O O . PRO A 1 193 ? -10.191 -10.555 -5.241 1.00 91.94 193 PRO A O 1
ATOM 1515 N N . SER A 1 194 ? -8.046 -10.311 -5.852 1.00 95.38 194 SER A N 1
ATOM 1516 C CA . SER A 1 194 ? -7.478 -10.905 -4.633 1.00 95.38 194 SER A CA 1
ATOM 1517 C C . SER A 1 194 ? -7.744 -10.069 -3.378 1.00 95.38 194 SER A C 1
ATOM 1519 O O . SER A 1 194 ? -7.945 -10.624 -2.300 1.00 95.38 194 SER A O 1
ATOM 1521 N N . PHE A 1 195 ? -7.794 -8.739 -3.505 1.00 97.06 195 PHE A N 1
ATOM 1522 C CA . PHE A 1 195 ? -8.138 -7.838 -2.406 1.00 97.06 195 PHE A CA 1
ATOM 1523 C C . PHE A 1 195 ? -9.620 -7.967 -2.035 1.00 97.06 195 PHE A C 1
ATOM 1525 O O . PHE A 1 195 ? -9.952 -8.146 -0.864 1.00 97.06 195 PHE A O 1
ATOM 1532 N N . LEU A 1 196 ? -10.511 -7.951 -3.032 1.00 94.25 196 LEU A N 1
ATOM 1533 C CA . LEU A 1 196 ? -11.954 -8.119 -2.816 1.00 94.25 196 LEU A CA 1
ATOM 1534 C C . LEU A 1 196 ? -12.273 -9.493 -2.209 1.00 94.25 196 LEU A C 1
ATOM 1536 O O . LEU A 1 196 ? -13.103 -9.602 -1.307 1.00 94.25 196 LEU A O 1
ATOM 1540 N N . HIS A 1 197 ? -11.572 -10.535 -2.664 1.00 94.25 197 HIS A N 1
ATOM 1541 C CA . HIS A 1 197 ? -11.669 -11.877 -2.096 1.00 94.25 197 HIS A CA 1
ATOM 1542 C C . HIS A 1 197 ? -11.215 -11.926 -0.631 1.00 94.25 197 HIS A C 1
ATOM 1544 O O . HIS A 1 197 ? -11.927 -12.474 0.206 1.00 94.25 197 HIS A O 1
ATOM 1550 N N . MET A 1 198 ? -10.093 -11.284 -0.292 1.00 97.19 198 MET A N 1
ATOM 1551 C CA . MET A 1 198 ? -9.617 -11.188 1.092 1.00 97.19 198 MET A CA 1
ATOM 1552 C C . MET A 1 198 ? -10.673 -10.584 2.025 1.00 97.19 198 MET A C 1
ATOM 1554 O O . MET A 1 198 ? -10.961 -11.177 3.063 1.00 97.19 198 MET A O 1
ATOM 1558 N N . LEU A 1 199 ? -11.318 -9.475 1.644 1.00 96.12 199 LEU A N 1
ATOM 1559 C CA . LEU A 1 199 ? -12.364 -8.853 2.470 1.00 96.12 199 LEU A CA 1
ATOM 1560 C C . LEU A 1 199 ? -13.532 -9.808 2.741 1.00 96.12 199 LEU A C 1
ATOM 1562 O O . LEU A 1 199 ? -14.041 -9.879 3.861 1.00 96.12 199 LEU A O 1
ATOM 1566 N N . ARG A 1 200 ? -13.941 -10.570 1.723 1.00 93.12 200 ARG A N 1
ATOM 1567 C CA . ARG A 1 200 ? -15.015 -11.557 1.850 1.00 93.12 200 ARG A CA 1
ATOM 1568 C C . ARG A 1 200 ? -14.645 -12.705 2.777 1.00 93.12 200 ARG A C 1
ATOM 1570 O O . ARG A 1 200 ? -15.480 -13.110 3.582 1.00 93.12 200 ARG A O 1
ATOM 1577 N N . GLU A 1 201 ? -13.424 -13.217 2.691 1.00 94.81 201 GLU A N 1
ATOM 1578 C CA . GLU A 1 201 ? -12.958 -14.296 3.567 1.00 94.81 201 GLU A CA 1
ATOM 1579 C C . GLU A 1 201 ? -12.799 -13.825 5.018 1.00 94.81 201 GLU A C 1
ATOM 1581 O O . GLU A 1 201 ? -13.220 -14.525 5.941 1.00 94.81 201 GLU A O 1
ATOM 1586 N N . LEU A 1 202 ? -12.279 -12.612 5.246 1.00 95.38 202 LEU A N 1
ATOM 1587 C CA . LEU A 1 202 ? -12.219 -12.028 6.592 1.00 95.38 202 LEU A CA 1
ATOM 1588 C C . LEU A 1 202 ? -13.617 -11.877 7.203 1.00 95.38 202 LEU A C 1
ATOM 1590 O O . LEU A 1 202 ? -13.830 -12.244 8.356 1.00 95.38 202 LEU A O 1
ATOM 1594 N N . LYS A 1 203 ? -14.591 -11.407 6.417 1.00 91.88 203 LYS A N 1
ATOM 1595 C CA . LYS A 1 203 ? -15.995 -11.334 6.837 1.00 91.88 203 LYS A CA 1
ATOM 1596 C C . LYS A 1 203 ? -16.589 -12.719 7.120 1.00 91.88 203 LYS A C 1
ATOM 1598 O O . LYS A 1 203 ? -17.189 -12.917 8.169 1.00 91.88 203 LYS A O 1
ATOM 1603 N N . THR A 1 204 ? -16.406 -13.679 6.215 1.00 91.69 204 THR A N 1
ATOM 1604 C CA . THR A 1 204 ? -16.984 -15.035 6.325 1.00 91.69 204 THR A CA 1
ATOM 1605 C C . THR A 1 204 ? -16.427 -15.802 7.521 1.00 91.69 204 THR A C 1
ATOM 1607 O O . THR A 1 204 ? -17.152 -16.543 8.177 1.00 91.69 204 THR A O 1
ATOM 1610 N N . SER A 1 205 ? -15.148 -15.598 7.834 1.00 92.44 205 SER A N 1
ATOM 1611 C CA . SER A 1 205 ? -14.492 -16.196 9.001 1.00 92.44 205 SER A CA 1
ATOM 1612 C C . SER A 1 205 ? -14.818 -15.493 10.325 1.00 92.44 205 SER A C 1
ATOM 1614 O O . SER A 1 205 ? -14.369 -15.953 11.373 1.00 92.44 205 SER A O 1
ATOM 1616 N N . GLY A 1 206 ? -15.581 -14.391 10.305 1.00 92.00 206 GLY A N 1
ATOM 1617 C CA . GLY A 1 206 ? -15.862 -13.589 11.498 1.00 92.00 206 GLY A CA 1
ATOM 1618 C C . GLY A 1 206 ? -14.615 -12.907 12.069 1.00 92.00 206 GLY A C 1
ATOM 1619 O O . GLY A 1 206 ? -14.564 -12.593 13.260 1.00 92.00 206 GLY A O 1
ATOM 1620 N N . ARG A 1 207 ? -13.576 -12.701 11.248 1.00 94.62 207 ARG A N 1
ATOM 1621 C CA . ARG A 1 207 ? -12.334 -12.073 11.695 1.00 94.62 207 ARG A CA 1
ATOM 1622 C C . ARG A 1 207 ? -12.606 -10.618 12.061 1.00 94.62 207 ARG A C 1
ATOM 1624 O O . ARG A 1 207 ? -13.185 -9.867 11.284 1.00 94.62 207 ARG A O 1
ATOM 1631 N N . SER A 1 208 ? -12.141 -10.191 13.232 1.00 96.12 208 SER A N 1
ATOM 1632 C CA . SER A 1 208 ? -12.204 -8.783 13.628 1.00 96.12 208 SER A CA 1
ATOM 1633 C C . SER A 1 208 ? -11.094 -7.989 12.931 1.00 96.12 208 SER A C 1
ATOM 1635 O O . SER A 1 208 ? -9.912 -8.276 13.149 1.00 96.12 208 SER A O 1
ATOM 1637 N N . PHE A 1 209 ? -11.459 -7.012 12.093 1.00 98.06 209 PHE A N 1
ATOM 1638 C CA . PHE A 1 209 ? -10.491 -6.166 11.387 1.00 98.06 209 PHE A CA 1
ATOM 1639 C C . PHE A 1 209 ? -10.950 -4.714 11.181 1.00 98.06 209 PHE A C 1
ATOM 1641 O O . PHE A 1 209 ? -12.149 -4.443 11.103 1.00 98.06 209 PHE A O 1
ATOM 1648 N N . THR A 1 210 ? -9.981 -3.809 11.050 1.00 98.38 210 THR A N 1
ATOM 1649 C CA . THR A 1 210 ? -10.105 -2.418 10.592 1.00 98.38 210 THR A CA 1
ATOM 1650 C C . THR A 1 210 ? -9.411 -2.276 9.244 1.00 98.38 210 THR A C 1
ATOM 1652 O O . THR A 1 210 ? -8.317 -2.811 9.047 1.00 98.38 210 THR A O 1
ATOM 1655 N N . LEU A 1 211 ? -10.009 -1.517 8.326 1.00 98.38 211 LEU A N 1
ATOM 1656 C CA . LEU A 1 211 ? -9.436 -1.230 7.014 1.00 98.38 211 LEU A CA 1
ATOM 1657 C C . LEU A 1 211 ? -9.049 0.248 6.909 1.00 98.38 211 LEU A C 1
ATOM 1659 O O . LEU A 1 211 ? -9.888 1.126 7.090 1.00 98.38 211 LEU A O 1
ATOM 1663 N N . LEU A 1 212 ? -7.788 0.541 6.594 1.00 98.38 212 LEU A N 1
ATOM 1664 C CA . LEU A 1 212 ? -7.297 1.900 6.374 1.00 98.38 212 LEU A CA 1
ATOM 1665 C C . LEU A 1 212 ? -6.691 2.024 4.979 1.00 98.38 212 LEU A C 1
ATOM 1667 O O . LEU A 1 212 ? -5.589 1.547 4.721 1.00 98.38 212 LEU A O 1
ATOM 1671 N N . PHE A 1 213 ? -7.371 2.740 4.093 1.00 98.31 213 PHE A N 1
ATOM 1672 C CA . PHE A 1 213 ? -6.792 3.134 2.814 1.00 98.31 213 PHE A CA 1
ATOM 1673 C C . PHE A 1 213 ? -5.864 4.327 3.011 1.00 98.31 213 PHE A C 1
ATOM 1675 O O . PHE A 1 213 ? -6.226 5.313 3.660 1.00 98.31 213 PHE A O 1
ATOM 1682 N N . ARG A 1 214 ? -4.666 4.224 2.445 1.00 97.19 214 ARG A N 1
ATOM 1683 C CA . ARG A 1 214 ? -3.574 5.191 2.526 1.00 97.19 214 ARG A CA 1
ATOM 1684 C C . ARG A 1 214 ? -3.177 5.594 1.120 1.00 97.19 214 ARG A C 1
ATOM 1686 O O . ARG A 1 214 ? -3.052 4.746 0.252 1.00 97.19 214 ARG A O 1
ATOM 1693 N N . THR A 1 215 ? -2.994 6.881 0.865 1.00 95.19 215 THR A N 1
ATOM 1694 C CA . THR A 1 215 ? -2.491 7.340 -0.436 1.00 95.19 215 THR A CA 1
ATOM 1695 C C . THR A 1 215 ? -1.976 8.766 -0.347 1.00 95.19 215 THR A C 1
ATOM 1697 O O . THR A 1 215 ? -2.514 9.582 0.396 1.00 95.19 215 THR A O 1
ATOM 1700 N N . PHE A 1 216 ? -0.971 9.091 -1.152 1.00 92.94 216 PHE A N 1
ATOM 1701 C CA . PHE A 1 216 ? -0.592 10.477 -1.438 1.00 92.94 216 PHE A CA 1
ATOM 1702 C C . PHE A 1 216 ? -1.465 11.102 -2.550 1.00 92.94 216 PHE A C 1
ATOM 1704 O O . PHE A 1 216 ? -1.586 12.329 -2.656 1.00 92.94 216 PHE A O 1
ATOM 1711 N N . GLY A 1 217 ? -2.071 10.254 -3.386 1.00 88.38 217 GLY A N 1
ATOM 1712 C CA . GLY A 1 217 ? -2.814 10.607 -4.593 1.00 88.38 217 GLY A CA 1
ATOM 1713 C C . GLY A 1 217 ? -4.261 11.029 -4.344 1.00 88.38 217 GLY A C 1
ATOM 1714 O O . GLY A 1 217 ? -4.614 11.521 -3.270 1.00 88.38 217 GLY A O 1
ATOM 1715 N N . HIS A 1 218 ? -5.091 10.864 -5.375 1.00 87.06 218 HIS A N 1
ATOM 1716 C CA . HIS A 1 218 ? -6.491 11.307 -5.415 1.00 87.06 218 HIS A CA 1
ATOM 1717 C C . HIS A 1 218 ? -7.479 10.154 -5.677 1.00 87.06 218 HIS A C 1
ATOM 1719 O O . HIS A 1 218 ? -8.674 10.381 -5.841 1.00 87.06 218 HIS A O 1
ATOM 1725 N N . ASP A 1 219 ? -6.991 8.913 -5.674 1.00 88.75 219 ASP A N 1
ATOM 1726 C CA . ASP A 1 219 ? -7.699 7.725 -6.167 1.00 88.75 219 ASP A CA 1
ATOM 1727 C C . ASP A 1 219 ? -8.776 7.179 -5.202 1.00 88.75 219 ASP A C 1
ATOM 1729 O O . ASP A 1 219 ? -9.534 6.276 -5.553 1.00 88.75 219 ASP A O 1
ATOM 1733 N N . LEU A 1 220 ? -8.907 7.746 -3.993 1.00 92.19 220 LEU A N 1
ATOM 1734 C CA . LEU A 1 220 ? -9.848 7.277 -2.961 1.00 92.19 220 LEU A CA 1
ATOM 1735 C C . LEU A 1 220 ? -11.314 7.291 -3.418 1.00 92.19 220 LEU A C 1
ATOM 1737 O O . LEU A 1 220 ? -12.086 6.427 -3.015 1.00 92.19 220 LEU A O 1
ATOM 1741 N N . GLU A 1 221 ? -11.716 8.238 -4.270 1.00 90.94 221 GLU A N 1
ATOM 1742 C CA . GLU A 1 221 ? -13.088 8.281 -4.796 1.00 90.94 221 GLU A CA 1
ATOM 1743 C C . GLU A 1 221 ? -13.396 7.107 -5.737 1.00 90.94 221 GLU A C 1
ATOM 1745 O O . GLU A 1 221 ? -14.536 6.639 -5.782 1.00 90.94 221 GLU A O 1
ATOM 1750 N N . LEU A 1 222 ? -12.393 6.623 -6.481 1.00 88.94 222 LEU A N 1
ATOM 1751 C CA . LEU A 1 222 ? -12.523 5.438 -7.331 1.00 88.94 222 LEU A CA 1
ATOM 1752 C C . LEU A 1 222 ? -12.626 4.181 -6.465 1.00 88.94 222 LEU A C 1
ATOM 1754 O O . LEU A 1 222 ? -13.553 3.392 -6.648 1.00 88.94 222 LEU A O 1
ATOM 1758 N N . VAL A 1 223 ? -11.750 4.063 -5.459 1.00 93.69 223 VAL A N 1
ATOM 1759 C CA . VAL A 1 223 ? -11.781 2.975 -4.467 1.00 93.69 223 VAL A CA 1
ATOM 1760 C C . VAL A 1 223 ? -13.142 2.906 -3.769 1.00 93.69 223 VAL A C 1
ATOM 1762 O O . VAL A 1 223 ? -13.725 1.828 -3.681 1.00 93.69 223 VAL A O 1
ATOM 1765 N N . GLN A 1 224 ? -13.685 4.047 -3.322 1.00 95.19 224 GLN A N 1
ATOM 1766 C CA . GLN A 1 224 ? -14.972 4.109 -2.623 1.00 95.19 224 GLN A CA 1
ATOM 1767 C C . GLN A 1 224 ? -16.106 3.481 -3.442 1.00 95.19 224 GLN A C 1
ATOM 1769 O O . GLN A 1 224 ? -16.934 2.757 -2.894 1.00 95.19 224 GLN A O 1
ATOM 1774 N N . LYS A 1 225 ? -16.184 3.786 -4.743 1.00 93.06 225 LYS A N 1
ATOM 1775 C CA . LYS A 1 225 ? -17.308 3.351 -5.586 1.00 93.06 225 LYS A CA 1
ATOM 1776 C C . LYS A 1 225 ? -17.355 1.831 -5.730 1.00 93.06 225 LYS A C 1
ATOM 1778 O O . LYS A 1 225 ? -18.418 1.250 -5.512 1.00 93.06 225 LYS A O 1
ATOM 1783 N N . GLU A 1 226 ? -16.224 1.207 -6.057 1.00 93.75 226 GLU A N 1
ATOM 1784 C CA . GLU A 1 226 ? -16.152 -0.249 -6.230 1.00 93.75 226 GLU A CA 1
ATOM 1785 C C . GLU A 1 226 ? -16.260 -0.987 -4.894 1.00 93.75 226 GLU A C 1
ATOM 1787 O O . GLU A 1 226 ? -17.046 -1.929 -4.780 1.00 93.75 226 GLU A O 1
ATOM 1792 N N . LEU A 1 227 ? -15.565 -0.509 -3.853 1.00 95.50 227 LEU A N 1
ATOM 1793 C CA . LEU A 1 227 ? -15.648 -1.092 -2.514 1.00 95.50 227 LEU A CA 1
ATOM 1794 C C . LEU A 1 227 ? -17.085 -1.072 -1.982 1.00 95.50 227 LEU A C 1
ATOM 1796 O O . LEU A 1 227 ? -17.577 -2.092 -1.511 1.00 95.50 227 LEU A O 1
ATOM 1800 N N . ASN A 1 228 ? -17.790 0.056 -2.088 1.00 95.62 228 ASN A N 1
ATOM 1801 C CA . ASN A 1 228 ? -19.160 0.144 -1.579 1.00 95.62 228 ASN A CA 1
ATOM 1802 C C . ASN A 1 228 ? -20.119 -0.737 -2.385 1.00 95.62 228 ASN A C 1
ATOM 1804 O O . ASN A 1 228 ? -21.057 -1.293 -1.819 1.00 95.62 228 ASN A O 1
ATOM 1808 N N . ALA A 1 229 ? -19.879 -0.918 -3.688 1.00 93.81 229 ALA A N 1
ATOM 1809 C CA . ALA A 1 229 ? -20.642 -1.875 -4.479 1.00 93.81 229 ALA A CA 1
ATOM 1810 C C . ALA A 1 229 ? -20.419 -3.321 -4.006 1.00 93.81 229 ALA A C 1
ATOM 1812 O O . ALA A 1 229 ? -21.381 -4.088 -3.988 1.00 93.81 229 ALA A O 1
ATOM 1813 N N . LEU A 1 230 ? -19.197 -3.684 -3.591 1.00 93.81 230 LEU A N 1
ATOM 1814 C CA . LEU A 1 230 ? -18.921 -4.971 -2.941 1.00 93.81 230 LEU A CA 1
ATOM 1815 C C . LEU A 1 230 ? -19.664 -5.080 -1.605 1.00 93.81 230 LEU A C 1
ATOM 1817 O O . LEU A 1 230 ? -20.412 -6.033 -1.413 1.00 93.81 230 LEU A O 1
ATOM 1821 N N . CYS A 1 231 ? -19.504 -4.099 -0.712 1.00 95.19 231 CYS A N 1
ATOM 1822 C CA . CYS A 1 231 ? -20.112 -4.114 0.620 1.00 95.19 231 CYS A CA 1
ATOM 1823 C C . CYS A 1 231 ? -21.638 -4.275 0.577 1.00 95.19 231 CYS A C 1
ATOM 1825 O O . CYS A 1 231 ? -22.207 -4.967 1.414 1.00 95.19 231 CYS A O 1
ATOM 1827 N N . GLU A 1 232 ? -22.296 -3.668 -0.409 1.00 93.75 232 GLU A N 1
ATOM 1828 C CA . GLU A 1 232 ? -23.755 -3.693 -0.566 1.00 93.75 232 GLU A CA 1
ATOM 1829 C C . GLU A 1 232 ? -24.269 -4.927 -1.339 1.00 93.75 232 GLU A C 1
ATOM 1831 O O . GLU A 1 232 ? -25.466 -5.025 -1.620 1.00 93.75 232 GLU A O 1
ATOM 1836 N N . GLY A 1 233 ? -23.387 -5.854 -1.737 1.00 91.69 233 GLY A N 1
ATOM 1837 C CA . GLY A 1 233 ? -23.750 -7.034 -2.537 1.00 91.69 233 GLY A CA 1
ATOM 1838 C C . GLY A 1 233 ? -24.181 -6.695 -3.971 1.00 91.69 233 GLY A C 1
ATOM 1839 O O . GLY A 1 233 ? -24.927 -7.436 -4.607 1.00 91.69 233 GLY A O 1
ATOM 1840 N N . ARG A 1 234 ? -23.757 -5.538 -4.495 1.00 91.38 234 ARG A N 1
ATOM 1841 C CA . ARG A 1 234 ? -24.101 -5.049 -5.844 1.00 91.38 234 ARG A CA 1
ATOM 1842 C C . ARG A 1 234 ? -22.977 -5.239 -6.864 1.00 91.38 234 ARG A C 1
ATOM 1844 O O . ARG A 1 234 ? -23.152 -4.867 -8.026 1.00 91.38 234 ARG A O 1
ATOM 1851 N N . HIS A 1 235 ? -21.827 -5.766 -6.452 1.00 91.62 235 HIS A N 1
ATOM 1852 C CA . HIS A 1 235 ? -20.660 -5.893 -7.315 1.00 91.62 235 HIS A CA 1
ATOM 1853 C C . HIS A 1 235 ? -20.864 -6.996 -8.369 1.00 91.62 235 HIS A C 1
ATOM 1855 O O . HIS A 1 235 ? -21.103 -8.147 -8.007 1.00 91.62 235 HIS A O 1
ATOM 1861 N N . PRO A 1 236 ? -20.725 -6.710 -9.677 1.00 88.94 236 PRO A N 1
ATOM 1862 C CA . PRO A 1 236 ? -21.092 -7.665 -10.727 1.00 88.94 236 PRO A CA 1
ATOM 1863 C C . PRO A 1 236 ? -20.214 -8.923 -10.767 1.00 88.94 236 PRO A C 1
ATOM 1865 O O . PRO A 1 236 ? -20.686 -9.967 -11.197 1.00 88.94 236 PRO A O 1
ATOM 1868 N N . LEU A 1 237 ? -18.959 -8.838 -10.309 1.00 86.56 237 LEU A N 1
ATOM 1869 C CA . LEU A 1 237 ? -18.047 -9.992 -10.226 1.00 86.56 237 LEU A CA 1
ATOM 1870 C C . LEU A 1 237 ? -18.127 -10.758 -8.900 1.00 86.56 237 LEU A C 1
ATOM 1872 O O . LEU A 1 237 ? -17.575 -11.846 -8.788 1.00 86.56 237 LEU A O 1
ATOM 1876 N N . PHE A 1 238 ? -18.789 -10.183 -7.896 1.00 84.44 238 PHE A N 1
ATOM 1877 C CA . PHE A 1 238 ? -18.921 -10.772 -6.564 1.00 84.44 238 PHE A CA 1
ATOM 1878 C C . PHE A 1 238 ? -20.378 -10.611 -6.091 1.00 84.44 238 PHE A C 1
ATOM 1880 O O . PHE A 1 238 ? -20.623 -9.883 -5.133 1.00 84.44 238 PHE A O 1
ATOM 1887 N N . PRO A 1 239 ? -21.353 -11.239 -6.779 1.00 71.00 239 PRO A N 1
ATOM 1888 C CA . PRO A 1 239 ? -22.784 -11.027 -6.537 1.00 71.00 239 PRO A CA 1
ATOM 1889 C C . PRO A 1 239 ? -23.345 -11.762 -5.300 1.00 71.00 239 PRO A C 1
ATOM 1891 O O . PRO A 1 239 ? -24.561 -11.844 -5.157 1.00 71.00 239 PRO A O 1
ATOM 1894 N N . ASP A 1 240 ? -22.487 -12.338 -4.454 1.00 68.25 240 ASP A N 1
ATOM 1895 C CA . ASP A 1 240 ? -22.868 -13.290 -3.400 1.00 68.25 240 ASP A CA 1
ATOM 1896 C C . ASP A 1 240 ? -23.538 -12.633 -2.172 1.00 68.25 240 ASP A C 1
ATOM 1898 O O . ASP A 1 240 ? -23.466 -11.422 -1.974 1.00 68.25 240 ASP A O 1
ATOM 1902 N N . ASP A 1 241 ? -24.133 -13.461 -1.301 1.00 65.44 241 ASP A N 1
ATOM 1903 C CA . ASP A 1 241 ? -24.912 -13.062 -0.109 1.00 65.44 241 ASP A CA 1
ATOM 1904 C C . ASP A 1 241 ? -24.108 -12.350 1.000 1.00 65.44 241 ASP A C 1
ATOM 1906 O O . ASP A 1 241 ? -24.688 -11.847 1.965 1.00 65.44 241 ASP A O 1
ATOM 1910 N N . ILE A 1 242 ? -22.776 -12.317 0.907 1.00 80.44 242 ILE A N 1
ATOM 1911 C CA . ILE A 1 242 ? -21.921 -11.733 1.946 1.00 80.44 242 ILE A CA 1
ATOM 1912 C C . ILE A 1 242 ? -21.935 -10.213 1.811 1.00 80.44 242 ILE A C 1
ATOM 1914 O O . ILE A 1 242 ? -21.256 -9.640 0.958 1.00 80.44 242 ILE A O 1
ATOM 1918 N N . LYS A 1 243 ? -22.682 -9.561 2.701 1.00 90.00 243 LYS A N 1
ATOM 1919 C CA . LYS A 1 243 ? -22.723 -8.106 2.809 1.00 90.00 243 LYS A CA 1
ATOM 1920 C C . LYS A 1 243 ? -21.730 -7.605 3.848 1.00 90.00 243 LYS A C 1
ATOM 1922 O O . LYS A 1 243 ? -21.544 -8.191 4.911 1.00 90.00 243 LYS A O 1
ATOM 1927 N N . LEU A 1 244 ? -21.094 -6.487 3.532 1.00 94.25 244 LEU A N 1
ATOM 1928 C CA . LEU A 1 244 ? -20.224 -5.744 4.440 1.00 94.25 244 LEU A CA 1
ATOM 1929 C C . LEU A 1 244 ? -20.756 -4.320 4.665 1.00 94.25 244 LEU A C 1
ATOM 1931 O O . LEU A 1 244 ? -19.981 -3.413 4.936 1.00 94.25 244 LEU A O 1
ATOM 1935 N N . ASP A 1 245 ? -22.062 -4.110 4.494 1.00 94.94 245 ASP A N 1
ATOM 1936 C CA . ASP A 1 245 ? -22.754 -2.825 4.676 1.00 94.94 245 ASP A CA 1
ATOM 1937 C C . ASP A 1 245 ? -23.436 -2.689 6.052 1.00 94.94 245 ASP A C 1
ATOM 1939 O O . ASP A 1 245 ? -24.141 -1.712 6.306 1.00 94.94 245 ASP A O 1
ATOM 1943 N N . GLY A 1 246 ? -23.259 -3.691 6.918 1.00 94.12 246 GLY A N 1
ATOM 1944 C CA . GLY A 1 246 ? -23.853 -3.794 8.250 1.00 94.12 246 GLY A CA 1
ATOM 1945 C C . GLY A 1 246 ? -25.347 -4.134 8.285 1.00 94.12 246 GLY A C 1
ATOM 1946 O O . GLY A 1 246 ? -25.944 -4.179 9.362 1.00 94.12 246 GLY A O 1
ATOM 1947 N N . SER A 1 247 ? -25.981 -4.401 7.137 1.00 93.56 247 SER A N 1
ATOM 1948 C CA . SER A 1 247 ? -27.402 -4.784 7.086 1.00 93.56 247 SER A CA 1
ATOM 1949 C C . SER A 1 247 ? -27.696 -6.157 7.703 1.00 93.56 247 SER A C 1
ATOM 1951 O O . SER A 1 247 ? -28.849 -6.454 8.017 1.00 93.56 247 SER A O 1
ATOM 1953 N N . ASP A 1 248 ? -26.664 -6.972 7.910 1.00 91.25 248 ASP A N 1
ATOM 1954 C CA . ASP A 1 248 ? -26.699 -8.269 8.586 1.00 91.25 248 ASP A CA 1
ATOM 1955 C C . ASP A 1 248 ? -26.456 -8.176 10.108 1.00 91.25 248 ASP A C 1
ATOM 1957 O O . ASP A 1 248 ? -26.423 -9.202 10.782 1.00 91.25 248 ASP A O 1
ATOM 1961 N N . GLY A 1 249 ? -26.333 -6.964 10.667 1.00 91.00 249 GLY A N 1
ATOM 1962 C CA . GLY A 1 249 ? -26.092 -6.725 12.098 1.00 91.00 249 GLY A CA 1
ATOM 1963 C C . GLY A 1 249 ? -24.617 -6.772 12.510 1.00 91.00 249 GLY A C 1
ATOM 1964 O O . GLY A 1 249 ? -24.289 -6.484 13.660 1.00 91.00 249 GLY A O 1
ATOM 1965 N N . GLU A 1 250 ? -23.737 -7.089 11.567 1.00 92.94 250 GLU A N 1
ATOM 1966 C CA . GLU A 1 250 ? -22.285 -7.053 11.714 1.00 92.94 250 GLU A CA 1
ATOM 1967 C C . GLU A 1 250 ? -21.728 -5.662 11.333 1.00 92.94 250 GLU A C 1
ATOM 1969 O O . GLU A 1 250 ? -22.484 -4.772 10.934 1.00 92.94 250 GLU A O 1
ATOM 1974 N N . PRO A 1 251 ? -20.410 -5.416 11.445 1.00 94.31 251 PRO A N 1
ATOM 1975 C CA . PRO A 1 251 ? -19.858 -4.095 11.156 1.00 94.31 251 PRO A CA 1
ATOM 1976 C C . PRO A 1 251 ? -19.967 -3.658 9.683 1.00 94.31 251 PRO A C 1
ATOM 1978 O O . PRO A 1 251 ? -19.863 -4.470 8.758 1.00 94.31 251 PRO A O 1
ATOM 1981 N N . ASP A 1 252 ? -20.132 -2.346 9.480 1.00 95.88 252 ASP A N 1
ATOM 1982 C CA . ASP A 1 252 ? -20.193 -1.687 8.170 1.00 95.88 252 ASP A CA 1
ATOM 1983 C C . ASP A 1 252 ? -18.788 -1.263 7.706 1.00 95.88 252 ASP A C 1
ATOM 1985 O O . ASP A 1 252 ? -18.108 -0.451 8.341 1.00 95.88 252 ASP A O 1
ATOM 1989 N N . TYR A 1 253 ? -18.363 -1.813 6.572 1.00 97.06 253 TYR A N 1
ATOM 1990 C CA . TYR A 1 253 ? -17.066 -1.570 5.945 1.00 97.06 253 TYR A CA 1
ATOM 1991 C C . TYR A 1 253 ? -17.153 -0.685 4.700 1.00 97.06 253 TYR A C 1
ATOM 1993 O O . TYR A 1 253 ? -16.147 -0.516 4.001 1.00 97.06 253 TYR A O 1
ATOM 2001 N N . ARG A 1 254 ? -18.308 -0.074 4.416 1.00 97.06 254 ARG A N 1
ATOM 2002 C CA . ARG A 1 254 ? -18.393 0.942 3.365 1.00 97.06 254 ARG A CA 1
ATOM 2003 C C . ARG A 1 254 ? -17.460 2.108 3.678 1.00 97.06 254 ARG A C 1
ATOM 2005 O O . ARG A 1 254 ? -17.283 2.537 4.819 1.00 97.06 254 ARG A O 1
ATOM 2012 N N . MET A 1 255 ? -16.860 2.652 2.630 1.00 96.25 255 MET A N 1
ATOM 2013 C CA . MET A 1 255 ? -16.080 3.876 2.702 1.00 96.25 255 MET A CA 1
ATOM 2014 C C . MET A 1 255 ? -17.010 5.086 2.559 1.00 96.25 255 MET A C 1
ATOM 2016 O O . MET A 1 255 ? -17.803 5.182 1.619 1.00 96.25 255 MET A O 1
ATOM 2020 N N . HIS A 1 256 ? -16.885 6.036 3.486 1.00 93.31 256 HIS A N 1
ATOM 2021 C CA . HIS A 1 256 ? -17.703 7.246 3.528 1.00 93.31 256 HIS A CA 1
ATOM 2022 C C . HIS A 1 256 ? -16.829 8.505 3.529 1.00 93.31 256 HIS A C 1
ATOM 2024 O O . HIS A 1 256 ? -16.610 9.115 4.572 1.00 93.31 256 HIS A O 1
ATOM 2030 N N . LEU A 1 257 ? -16.358 8.945 2.359 1.00 91.75 257 LEU A N 1
ATOM 2031 C CA . LEU A 1 257 ? -15.542 10.164 2.235 1.00 91.75 257 LEU A CA 1
ATOM 2032 C C . LEU A 1 257 ? -16.284 11.452 2.634 1.00 91.75 257 LEU A C 1
ATOM 2034 O O . LEU A 1 257 ? -15.647 12.460 2.907 1.00 91.75 257 LEU A O 1
ATOM 2038 N N . GLY A 1 258 ? -17.620 11.429 2.684 1.00 84.81 258 GLY A N 1
ATOM 2039 C CA . GLY A 1 258 ? -18.436 12.540 3.187 1.00 84.81 258 GLY A CA 1
ATOM 2040 C C . GLY A 1 258 ? -18.718 12.498 4.693 1.00 84.81 258 GLY A C 1
ATOM 2041 O O . GLY A 1 258 ? -19.361 13.407 5.203 1.00 84.81 258 GLY A O 1
ATOM 2042 N N . ASN A 1 259 ? -18.296 11.447 5.407 1.00 87.25 259 ASN A N 1
ATOM 2043 C CA . ASN A 1 259 ? -18.497 11.334 6.850 1.00 87.25 259 ASN A CA 1
ATOM 2044 C C . ASN A 1 259 ? -17.268 11.902 7.590 1.00 87.25 259 ASN A C 1
ATOM 2046 O O . ASN A 1 259 ? -16.171 11.346 7.432 1.00 87.25 259 ASN A O 1
ATOM 2050 N N . PRO A 1 260 ? -17.439 12.935 8.443 1.00 87.69 260 PRO A N 1
ATOM 2051 C CA . PRO A 1 260 ? -16.355 13.548 9.210 1.00 87.69 260 PRO A CA 1
ATOM 2052 C C . PRO A 1 260 ? -15.494 12.566 10.012 1.00 87.69 260 PRO A C 1
ATOM 2054 O O . PRO A 1 260 ? -14.298 12.766 10.200 1.00 87.69 260 PRO A O 1
ATOM 2057 N N . GLY A 1 261 ? -16.094 11.470 10.475 1.00 90.06 261 GLY A N 1
ATOM 2058 C CA . GLY A 1 261 ? -15.413 10.454 11.261 1.00 90.06 261 GLY A CA 1
ATOM 2059 C C . GLY A 1 261 ? -14.772 9.332 10.447 1.00 90.06 261 GLY A C 1
ATOM 2060 O O . GLY A 1 261 ? -14.194 8.449 11.068 1.00 90.06 261 GLY A O 1
ATOM 2061 N N . ALA A 1 262 ? -14.921 9.271 9.117 1.00 92.88 262 ALA A N 1
ATOM 2062 C CA . ALA A 1 262 ? -14.481 8.134 8.281 1.00 92.88 262 ALA A CA 1
ATOM 2063 C C . ALA A 1 262 ? -13.381 8.465 7.272 1.00 92.88 262 ALA A C 1
ATOM 2065 O O . ALA A 1 262 ? -12.784 7.561 6.687 1.00 92.88 262 ALA A O 1
ATOM 2066 N N . CYS A 1 263 ? -13.086 9.744 7.084 1.00 96.44 263 CYS A N 1
ATOM 2067 C CA . CYS A 1 263 ? -11.990 10.179 6.241 1.00 96.44 263 CYS A CA 1
ATOM 2068 C C . CYS A 1 263 ? -11.131 11.206 6.964 1.00 96.44 263 CYS A C 1
ATOM 2070 O O . CYS A 1 263 ? -11.570 11.852 7.917 1.00 96.44 263 CYS A O 1
ATOM 2072 N N . GLY A 1 264 ? -9.9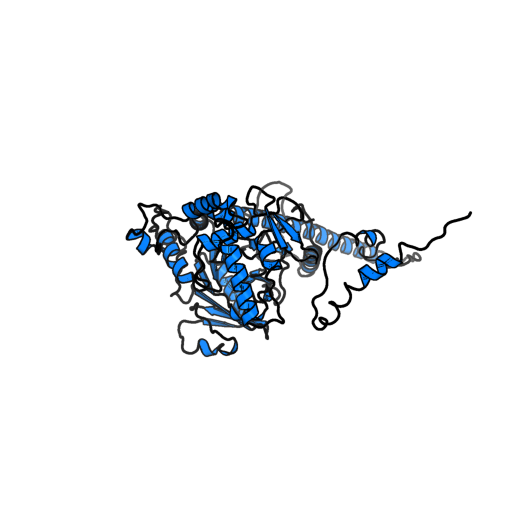00 11.351 6.505 1.00 96.81 264 GLY A N 1
ATOM 2073 C CA . GLY A 1 264 ? -8.997 12.339 7.047 1.00 96.81 264 GLY A CA 1
ATOM 2074 C C . GLY A 1 264 ? -7.741 12.487 6.218 1.00 96.81 264 GLY A C 1
ATOM 2075 O O . GLY A 1 264 ? -7.535 11.824 5.199 1.00 96.81 264 GLY A O 1
ATOM 2076 N N . THR A 1 265 ? -6.870 13.357 6.689 1.00 97.00 265 THR A N 1
ATOM 2077 C CA . THR A 1 265 ? -5.589 13.615 6.072 1.00 97.00 265 THR A CA 1
ATOM 2078 C C . THR A 1 265 ? -4.527 13.878 7.120 1.00 97.00 265 THR A C 1
ATOM 2080 O O . THR A 1 265 ? -4.753 14.611 8.080 1.00 97.00 265 THR A O 1
ATOM 2083 N N . PHE A 1 266 ? -3.337 13.326 6.912 1.00 97.19 266 PHE A N 1
ATOM 2084 C CA . PHE A 1 266 ? -2.167 13.756 7.660 1.00 97.19 266 PHE A CA 1
ATOM 2085 C C . PHE A 1 266 ? -1.676 15.098 7.128 1.00 97.19 266 PHE A C 1
ATOM 2087 O O . PHE A 1 266 ? -1.775 15.398 5.938 1.00 97.19 266 PHE A O 1
ATOM 2094 N N . PHE A 1 267 ? -1.116 15.888 8.027 1.00 96.25 267 PHE A N 1
ATOM 2095 C CA . PHE A 1 267 ? -0.244 17.006 7.724 1.00 96.25 267 PHE A CA 1
ATOM 2096 C C . PHE A 1 267 ? 1.080 16.775 8.443 1.00 96.25 267 PHE A C 1
ATOM 2098 O O . PHE A 1 267 ? 1.110 16.258 9.563 1.00 96.25 267 PHE A O 1
ATOM 2105 N N . ARG A 1 268 ? 2.180 17.145 7.789 1.00 92.88 268 ARG A N 1
ATOM 2106 C CA . ARG A 1 268 ? 3.523 17.039 8.352 1.00 92.88 268 ARG A CA 1
ATOM 2107 C C . ARG A 1 268 ? 4.326 18.283 8.017 1.00 92.88 268 ARG A C 1
ATOM 2109 O O . ARG A 1 268 ? 4.341 18.703 6.860 1.00 92.88 268 ARG A O 1
ATOM 2116 N N . ASN A 1 269 ? 5.038 18.809 9.006 1.00 88.50 269 ASN A N 1
ATOM 2117 C CA . ASN A 1 269 ? 6.067 19.816 8.790 1.00 88.50 269 ASN A CA 1
ATOM 2118 C C . ASN A 1 269 ? 7.447 19.206 9.085 1.00 88.50 269 ASN A C 1
ATOM 2120 O O . ASN A 1 269 ? 7.810 19.066 10.254 1.00 88.50 269 ASN A O 1
ATOM 2124 N N . PRO A 1 270 ? 8.223 18.839 8.055 1.00 72.69 270 PRO A N 1
ATOM 2125 C CA . PRO A 1 270 ? 9.500 18.165 8.251 1.00 72.69 270 PRO A CA 1
ATOM 2126 C C . PRO A 1 270 ? 10.569 19.034 8.923 1.00 72.69 270 PRO A C 1
ATOM 2128 O O . PRO A 1 270 ? 11.442 18.486 9.588 1.00 72.69 270 PRO A O 1
ATOM 2131 N N . GLU A 1 271 ? 10.495 20.364 8.809 1.00 75.25 271 GLU A N 1
ATOM 2132 C CA . GLU A 1 271 ? 11.462 21.274 9.443 1.00 75.25 271 GLU A CA 1
ATOM 2133 C C . GLU A 1 271 ? 11.326 21.298 10.970 1.00 75.25 271 GLU A C 1
ATOM 2135 O O . GLU A 1 271 ? 12.297 21.537 11.685 1.00 75.25 271 GLU A O 1
ATOM 2140 N N . ARG A 1 272 ? 10.111 21.055 11.473 1.00 77.56 272 ARG A N 1
ATOM 2141 C CA . ARG A 1 272 ? 9.768 21.126 12.902 1.00 77.56 272 ARG A CA 1
ATOM 2142 C C . ARG A 1 272 ? 9.403 19.774 13.514 1.00 77.56 272 ARG A C 1
ATOM 2144 O O . ARG A 1 272 ? 9.186 19.694 14.715 1.00 77.56 272 ARG A O 1
ATOM 2151 N N . ASP A 1 273 ? 9.360 18.724 12.693 1.00 77.12 273 ASP A N 1
ATOM 2152 C CA . ASP A 1 273 ? 8.825 17.398 13.036 1.00 77.12 273 ASP A CA 1
ATOM 2153 C C . ASP A 1 273 ? 7.376 17.455 13.569 1.00 77.12 273 ASP A C 1
ATOM 2155 O O . ASP A 1 273 ? 6.945 16.594 14.339 1.00 77.12 273 ASP A O 1
ATOM 2159 N N . ASP A 1 274 ? 6.608 18.470 13.144 1.00 88.06 274 ASP A N 1
ATOM 2160 C CA . ASP A 1 274 ? 5.201 18.616 13.518 1.00 88.06 274 ASP A CA 1
ATOM 2161 C C . ASP A 1 274 ? 4.344 17.624 12.732 1.00 88.06 274 ASP A C 1
ATOM 2163 O O . ASP A 1 274 ? 4.557 17.374 11.537 1.00 88.06 274 ASP A O 1
ATOM 2167 N N . ILE A 1 275 ? 3.318 17.103 13.399 1.00 95.00 275 ILE A N 1
ATOM 2168 C CA . ILE A 1 275 ? 2.326 16.214 12.808 1.00 95.00 275 ILE A CA 1
ATOM 2169 C C . ILE A 1 275 ? 0.927 16.610 13.263 1.00 95.00 275 ILE A C 1
ATOM 2171 O O . ILE A 1 275 ? 0.699 16.912 14.436 1.00 95.00 275 ILE A O 1
ATOM 2175 N N . ALA A 1 276 ? -0.011 16.567 12.325 1.00 97.19 276 ALA A N 1
ATOM 2176 C CA . ALA A 1 276 ? -1.429 16.693 12.602 1.00 97.19 276 ALA A CA 1
ATOM 2177 C C . ALA A 1 276 ? -2.227 15.672 11.786 1.00 97.19 276 ALA A C 1
ATOM 2179 O O . ALA A 1 276 ? -1.799 15.232 10.715 1.00 97.19 276 ALA A O 1
ATOM 2180 N N . LEU A 1 277 ? -3.394 15.301 12.299 1.00 97.94 277 LEU A N 1
ATOM 2181 C CA . LEU A 1 277 ? -4.403 14.516 11.601 1.00 97.94 277 LEU A CA 1
ATOM 2182 C C . LEU A 1 277 ? -5.673 15.357 11.520 1.00 97.94 277 LEU A C 1
ATOM 2184 O O . LEU A 1 277 ? -6.246 15.720 12.542 1.00 97.94 277 LEU A O 1
ATOM 2188 N N . ILE A 1 278 ? -6.103 15.669 10.306 1.00 97.44 278 ILE A N 1
ATOM 2189 C CA . ILE A 1 278 ? -7.303 16.450 10.040 1.00 97.44 278 ILE A CA 1
ATOM 2190 C C . ILE A 1 278 ? -8.386 15.472 9.605 1.00 97.44 278 ILE A C 1
ATOM 2192 O O . ILE A 1 278 ? -8.308 14.901 8.521 1.00 97.44 278 ILE A O 1
ATOM 2196 N N . MET A 1 279 ? -9.379 15.249 10.458 1.00 97.31 279 MET A N 1
ATOM 2197 C CA . MET A 1 279 ? -10.523 14.387 10.169 1.00 97.31 279 MET A CA 1
ATOM 2198 C C . MET A 1 279 ? -11.621 15.170 9.447 1.00 97.31 279 MET A C 1
ATOM 2200 O O . MET A 1 279 ? -11.788 16.368 9.669 1.00 97.31 279 MET A O 1
ATOM 2204 N N . GLY A 1 280 ? -12.360 14.477 8.585 1.00 95.19 280 GLY A N 1
ATOM 2205 C CA . GLY A 1 280 ? -13.499 14.980 7.819 1.00 95.19 280 GLY A CA 1
ATOM 2206 C C . GLY A 1 280 ? -13.179 15.605 6.471 1.00 95.19 280 GLY A C 1
ATOM 2207 O O . GLY A 1 280 ? -14.066 16.102 5.784 1.00 95.19 280 GLY A O 1
ATOM 2208 N N . THR A 1 281 ? -11.920 15.540 6.047 1.00 94.38 281 THR A N 1
ATOM 2209 C CA . THR A 1 281 ? -11.520 15.935 4.700 1.00 94.38 281 THR A CA 1
ATOM 2210 C C . THR A 1 281 ? -10.291 15.160 4.244 1.00 94.38 281 THR A C 1
ATOM 2212 O O . THR A 1 281 ? -9.418 14.820 5.036 1.00 94.38 281 THR A O 1
ATOM 2215 N N . ILE A 1 282 ? -10.205 14.924 2.937 1.00 93.88 282 ILE A N 1
ATOM 2216 C CA . ILE A 1 282 ? -9.006 14.415 2.250 1.00 93.88 282 ILE A CA 1
ATOM 2217 C C . ILE A 1 282 ? -8.296 15.520 1.444 1.00 93.88 282 ILE A C 1
ATOM 2219 O O . ILE A 1 282 ? -7.336 15.269 0.709 1.00 93.88 282 ILE A O 1
ATOM 2223 N N . ARG A 1 283 ? -8.789 16.762 1.526 1.00 93.12 283 ARG A N 1
ATOM 2224 C CA . ARG A 1 283 ? -8.151 17.926 0.900 1.00 93.12 283 ARG A CA 1
ATOM 2225 C C . ARG A 1 283 ? -6.995 18.392 1.771 1.00 93.12 283 ARG A C 1
ATOM 2227 O O . ARG A 1 283 ? -7.132 18.447 2.984 1.00 93.12 283 ARG A O 1
ATOM 2234 N N . GLN A 1 284 ? -5.894 18.754 1.129 1.00 93.50 284 GLN A N 1
ATOM 2235 C CA . GLN A 1 284 ? -4.651 19.166 1.773 1.00 93.50 284 GLN A CA 1
ATOM 2236 C C . GLN A 1 284 ? -4.167 20.493 1.177 1.00 93.50 284 GLN A C 1
ATOM 2238 O O . GLN A 1 284 ? -4.411 20.725 -0.016 1.00 93.50 284 GLN A O 1
ATOM 2243 N N . PRO A 1 285 ? -3.443 21.319 1.955 1.00 93.38 285 PRO A N 1
ATOM 2244 C CA . PRO A 1 285 ? -2.707 22.452 1.409 1.00 93.38 285 PRO A CA 1
ATOM 2245 C C . PRO A 1 285 ? -1.633 21.984 0.423 1.00 93.38 285 PRO A C 1
ATOM 2247 O O . PRO A 1 285 ? -1.151 20.853 0.499 1.00 93.38 285 PRO A O 1
ATOM 2250 N N . ARG A 1 286 ? -1.226 22.850 -0.510 1.00 89.19 286 ARG A N 1
ATOM 2251 C CA . ARG A 1 286 ? -0.103 22.525 -1.413 1.00 89.19 286 ARG A CA 1
ATOM 2252 C C . ARG A 1 286 ? 1.235 22.778 -0.736 1.00 89.19 286 ARG A C 1
ATOM 2254 O O . ARG A 1 286 ? 2.186 22.027 -0.954 1.00 89.19 286 ARG A O 1
ATOM 2261 N N . ASN A 1 287 ? 1.286 23.827 0.079 1.00 88.75 287 ASN A N 1
ATOM 2262 C CA . ASN A 1 287 ? 2.480 24.282 0.772 1.00 88.75 287 ASN A CA 1
ATOM 2263 C C . ASN A 1 287 ? 2.318 24.146 2.285 1.00 88.75 287 ASN A C 1
ATOM 2265 O O . ASN A 1 287 ? 1.245 24.376 2.835 1.00 88.75 287 ASN A O 1
ATOM 2269 N N . VAL A 1 288 ? 3.419 23.841 2.973 1.00 89.19 288 VAL A N 1
ATOM 2270 C CA . VAL A 1 288 ? 3.456 23.721 4.442 1.00 89.19 288 VAL A CA 1
ATOM 2271 C C . VAL A 1 288 ? 3.006 25.020 5.130 1.00 89.19 288 VAL A C 1
ATOM 2273 O O . VAL A 1 288 ? 2.341 24.963 6.157 1.00 89.19 288 VAL A O 1
ATOM 2276 N N . SER A 1 289 ? 3.307 26.183 4.541 1.00 89.75 289 SER A N 1
ATOM 2277 C CA . SER A 1 289 ? 2.963 27.511 5.073 1.00 89.75 289 SER A CA 1
ATOM 2278 C C . SER A 1 289 ? 1.470 27.850 5.051 1.00 89.75 289 SER A C 1
ATOM 2280 O O . SER A 1 289 ? 1.059 28.797 5.715 1.00 89.75 289 SER A O 1
ATOM 2282 N N . GLU A 1 290 ? 0.660 27.111 4.292 1.00 91.88 290 GLU A N 1
ATOM 2283 C CA . GLU A 1 290 ? -0.798 27.291 4.247 1.00 91.88 290 GLU A CA 1
ATOM 2284 C C . GLU A 1 290 ? -1.490 26.615 5.442 1.00 91.88 290 GLU A C 1
ATOM 2286 O O . GLU A 1 290 ? -2.692 26.761 5.627 1.00 91.88 290 GLU A O 1
ATOM 2291 N N . TYR A 1 291 ? -0.766 25.850 6.259 1.00 91.94 291 TYR A N 1
ATOM 2292 C CA . TYR A 1 291 ? -1.306 25.255 7.475 1.00 91.94 291 TYR A CA 1
ATOM 2293 C C . TYR A 1 291 ? -1.150 26.204 8.680 1.00 91.94 291 TYR A C 1
ATOM 2295 O O . TYR A 1 291 ? -0.074 26.785 8.842 1.00 91.94 291 TYR A O 1
ATOM 2303 N N . PRO A 1 292 ? -2.159 26.337 9.567 1.00 91.69 292 PRO A N 1
ATOM 2304 C CA . PRO A 1 292 ? -3.478 25.689 9.535 1.00 91.69 292 PRO A CA 1
ATOM 2305 C C . PRO A 1 292 ? -4.551 26.472 8.753 1.00 91.69 292 PRO A C 1
ATOM 2307 O O . PRO A 1 292 ? -5.669 25.979 8.612 1.00 91.69 292 PRO A O 1
ATOM 2310 N N . THR A 1 293 ? -4.228 27.660 8.226 1.00 94.12 293 THR A N 1
ATOM 2311 C CA . THR A 1 293 ? -5.193 28.609 7.632 1.00 94.12 293 THR A CA 1
ATOM 2312 C C . THR A 1 293 ? -6.009 28.031 6.471 1.00 94.12 293 THR A C 1
ATOM 2314 O O . THR A 1 293 ? -7.168 28.392 6.294 1.00 94.12 293 THR A O 1
ATOM 2317 N N . PHE A 1 294 ? -5.463 27.067 5.721 1.00 94.56 294 PHE A N 1
ATOM 2318 C CA . PHE A 1 294 ? -6.149 26.321 4.657 1.00 94.56 294 PHE A CA 1
ATOM 2319 C C . PHE A 1 294 ? -7.473 25.683 5.106 1.00 94.56 294 PHE A C 1
ATOM 2321 O O . PHE A 1 294 ? -8.377 25.480 4.295 1.00 94.56 294 PHE A O 1
ATOM 2328 N N . TYR A 1 295 ? -7.579 25.346 6.390 1.00 93.62 295 TYR A N 1
ATOM 2329 C CA . TYR A 1 295 ? -8.725 24.661 6.973 1.00 93.62 295 TYR A CA 1
ATOM 2330 C C . TYR A 1 295 ? -9.712 25.603 7.681 1.00 93.62 295 TYR A C 1
ATOM 2332 O O . TYR A 1 295 ? -10.766 25.156 8.135 1.00 93.62 295 TYR A O 1
ATOM 2340 N N . GLU A 1 296 ? -9.406 26.898 7.775 1.00 91.69 296 GLU A N 1
ATOM 2341 C CA . GLU A 1 296 ? -10.277 27.870 8.436 1.00 91.69 296 GLU A CA 1
ATOM 2342 C C . GLU A 1 296 ? -11.650 27.966 7.753 1.00 91.69 296 GLU A C 1
ATOM 2344 O O . GLU A 1 296 ? -11.779 27.940 6.530 1.00 91.69 296 GLU A O 1
ATOM 2349 N N . GLY A 1 297 ? -12.706 28.080 8.562 1.00 84.38 297 GLY A N 1
ATOM 2350 C CA . GLY A 1 297 ? -14.083 28.218 8.079 1.00 84.38 297 GLY A CA 1
ATOM 2351 C C . GLY A 1 297 ? -14.786 26.907 7.708 1.00 84.38 297 GLY A C 1
ATOM 2352 O O . GLY A 1 297 ? -15.986 26.937 7.441 1.00 84.38 297 GLY A O 1
ATOM 2353 N N . ASN A 1 298 ? -14.100 25.760 7.739 1.00 84.38 298 ASN A N 1
ATOM 2354 C CA . ASN A 1 298 ? -14.748 24.458 7.598 1.00 84.38 298 ASN A CA 1
ATOM 2355 C C . ASN A 1 298 ? -15.228 23.955 8.973 1.00 84.38 298 ASN A C 1
ATOM 2357 O O . ASN A 1 298 ? -14.421 23.714 9.866 1.00 84.38 298 ASN A O 1
ATOM 2361 N N . GLN A 1 299 ? -16.545 23.838 9.156 1.00 80.44 299 GLN A N 1
ATOM 2362 C CA . GLN A 1 299 ? -17.147 23.445 10.439 1.00 80.44 299 GLN A CA 1
ATOM 2363 C C . GLN A 1 299 ? -17.209 21.924 10.643 1.00 80.44 299 GLN A C 1
ATOM 2365 O O . GLN A 1 299 ? -17.370 21.474 11.774 1.00 80.44 299 GLN A O 1
ATOM 2370 N N . ASP A 1 300 ? -17.033 21.141 9.577 1.00 88.12 300 ASP A N 1
ATOM 2371 C CA . ASP A 1 300 ? -17.187 19.681 9.588 1.00 88.12 300 ASP A CA 1
ATOM 2372 C C . ASP A 1 300 ? -15.849 18.937 9.734 1.00 88.12 300 ASP A C 1
ATOM 2374 O O . ASP A 1 300 ? -15.769 17.728 9.508 1.00 88.12 300 ASP A O 1
ATOM 2378 N N . ILE A 1 301 ? -14.781 19.650 10.104 1.00 93.75 301 ILE A N 1
ATOM 2379 C CA 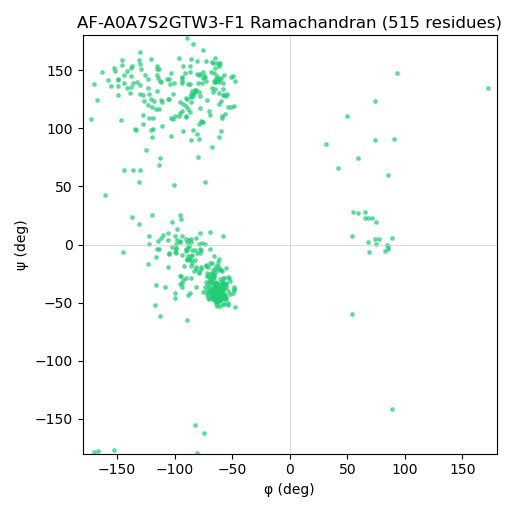. ILE A 1 301 ? -13.447 19.075 10.291 1.00 93.75 301 ILE A CA 1
ATOM 2380 C C . ILE A 1 301 ? -13.003 19.118 11.749 1.00 93.75 301 ILE A C 1
ATOM 2382 O O . ILE A 1 301 ? -13.352 20.013 12.517 1.00 93.75 301 ILE A O 1
ATOM 2386 N N . SER A 1 302 ? -12.160 18.158 12.116 1.00 94.81 302 SER A N 1
ATOM 2387 C CA . SER A 1 302 ? -11.479 18.129 13.408 1.00 94.81 302 SER A CA 1
ATOM 2388 C C . SER A 1 302 ? -9.977 18.072 13.173 1.00 94.81 302 SER A C 1
ATOM 2390 O O . SER A 1 302 ? -9.490 17.144 12.533 1.00 94.81 302 SER A O 1
ATOM 2392 N N . ILE A 1 303 ? -9.249 19.072 13.667 1.00 96.19 303 ILE A N 1
ATOM 2393 C CA . ILE A 1 303 ? -7.788 19.130 13.583 1.00 96.19 303 ILE A CA 1
ATOM 2394 C C . ILE A 1 303 ? -7.219 18.568 14.889 1.00 96.19 303 ILE A C 1
ATOM 2396 O O . ILE A 1 303 ? -7.404 19.148 15.958 1.00 96.19 303 ILE A O 1
ATOM 2400 N N . ILE A 1 304 ? -6.540 17.425 14.803 1.00 97.38 304 ILE A N 1
ATOM 2401 C CA . ILE A 1 304 ? -5.818 16.800 15.911 1.00 97.38 304 ILE A CA 1
ATOM 2402 C C . ILE A 1 304 ? -4.333 17.115 15.741 1.00 97.38 304 ILE A C 1
ATOM 2404 O O . ILE A 1 304 ? -3.685 16.565 14.852 1.00 97.38 304 ILE A O 1
ATOM 2408 N N . GLU A 1 305 ? -3.793 17.986 16.590 1.00 96.38 305 GLU A N 1
ATOM 2409 C CA . GLU A 1 305 ? -2.405 18.450 16.495 1.00 96.38 305 GLU A CA 1
ATOM 2410 C C . GLU A 1 305 ? -1.496 17.812 17.543 1.00 96.38 305 GLU A C 1
ATOM 2412 O O . GLU A 1 305 ? -1.858 17.649 18.710 1.00 96.38 305 GLU A O 1
ATOM 2417 N N . GLY A 1 306 ? -0.269 17.515 17.126 1.00 95.12 306 GLY A N 1
ATOM 2418 C CA . GLY A 1 306 ? 0.794 17.053 18.001 1.00 95.12 306 GLY A CA 1
ATOM 2419 C C . GLY A 1 306 ? 0.883 15.524 18.090 1.00 95.12 306 GLY A C 1
ATOM 2420 O O . GLY A 1 306 ? -0.138 14.829 18.046 1.00 95.12 306 GLY A O 1
ATOM 2421 N N . PRO A 1 307 ? 2.099 14.971 18.267 1.00 93.81 307 PRO A N 1
ATOM 2422 C CA . PRO A 1 307 ? 2.332 13.529 18.204 1.00 93.81 307 PRO A CA 1
ATOM 2423 C C . PRO A 1 307 ? 1.428 12.705 19.121 1.00 93.81 307 PRO A C 1
ATOM 2425 O O . PRO A 1 307 ? 0.783 11.772 18.655 1.00 93.81 307 PRO A O 1
ATOM 2428 N N . SER A 1 308 ? 1.321 13.061 20.405 1.00 94.69 308 SER A N 1
ATOM 2429 C CA . SER A 1 308 ? 0.536 12.287 21.378 1.00 94.69 308 SER A CA 1
ATOM 2430 C C . SER A 1 308 ? -0.955 12.245 21.039 1.00 94.69 308 SER A C 1
ATOM 2432 O O . SER A 1 308 ? -1.589 11.200 21.180 1.00 94.69 308 SER A O 1
ATOM 2434 N N . ALA A 1 309 ? -1.519 13.365 20.578 1.00 97.19 309 ALA A N 1
ATOM 2435 C CA . ALA A 1 309 ? -2.930 13.442 20.221 1.00 97.19 309 ALA A CA 1
ATOM 2436 C C . ALA A 1 309 ? -3.212 12.660 18.931 1.00 97.19 309 ALA A C 1
ATOM 2438 O O . ALA A 1 309 ? -4.180 11.902 18.873 1.00 97.19 309 ALA A O 1
ATOM 2439 N N . VAL A 1 310 ? -2.330 12.777 17.932 1.00 97.56 310 VAL A N 1
ATOM 2440 C CA . VAL A 1 310 ? -2.420 12.016 16.678 1.00 97.56 310 VAL A CA 1
ATOM 2441 C C . VAL A 1 310 ? -2.283 10.516 16.932 1.00 97.56 310 VAL A C 1
ATOM 2443 O O . VAL A 1 310 ? -3.102 9.753 16.431 1.00 97.56 310 VAL A O 1
ATOM 2446 N N . ILE A 1 311 ? -1.307 10.090 17.741 1.00 95.81 311 ILE A N 1
ATOM 2447 C CA . ILE A 1 311 ? -1.126 8.684 18.136 1.00 95.81 311 ILE A CA 1
ATOM 2448 C C . ILE A 1 311 ? -2.397 8.162 18.805 1.00 95.81 311 ILE A C 1
ATOM 2450 O O . ILE A 1 311 ? -2.934 7.147 18.374 1.00 95.81 311 ILE A O 1
ATOM 2454 N N . SER A 1 312 ? -2.913 8.879 19.809 1.00 95.88 312 SER A N 1
ATOM 2455 C CA . SER A 1 312 ? -4.144 8.499 20.510 1.00 95.88 312 SER A CA 1
ATOM 2456 C C . SER A 1 312 ? -5.322 8.357 19.544 1.00 95.88 312 SER A C 1
ATOM 2458 O O . SER A 1 312 ? -6.038 7.356 19.576 1.00 95.88 312 SER A O 1
ATOM 2460 N N . LYS A 1 313 ? -5.485 9.322 18.627 1.00 97.44 313 LYS A N 1
ATOM 2461 C CA . LYS A 1 313 ? -6.569 9.285 17.650 1.00 97.44 313 LYS A CA 1
ATOM 2462 C C . LYS A 1 313 ? -6.417 8.122 16.679 1.00 97.44 313 LYS A C 1
ATOM 2464 O O . LYS A 1 313 ? -7.387 7.415 16.452 1.00 97.44 313 LYS A O 1
ATOM 2469 N N . VAL A 1 314 ? -5.229 7.884 16.127 1.00 96.38 314 VAL A N 1
ATOM 2470 C CA . VAL A 1 314 ? -5.011 6.758 15.209 1.00 96.38 314 VAL A CA 1
ATOM 2471 C C . VAL A 1 314 ? -5.245 5.424 15.915 1.00 96.38 314 VAL A C 1
ATOM 2473 O O . VAL A 1 314 ? -5.909 4.572 15.340 1.00 96.38 314 VAL A O 1
ATOM 2476 N N . THR A 1 315 ? -4.804 5.259 17.164 1.00 94.75 315 THR A N 1
ATOM 2477 C CA . THR A 1 315 ? -5.107 4.062 17.965 1.00 94.75 315 THR A CA 1
ATOM 2478 C C . THR A 1 315 ? -6.613 3.874 18.172 1.00 94.75 315 THR A C 1
ATOM 2480 O O . THR A 1 315 ? -7.109 2.759 18.043 1.00 94.75 315 THR A O 1
ATOM 2483 N N . GLU A 1 316 ? -7.360 4.952 18.437 1.00 95.00 316 GLU A N 1
ATOM 2484 C CA . GLU A 1 316 ? -8.828 4.914 18.531 1.00 95.00 316 GLU A CA 1
ATOM 2485 C C . GLU A 1 316 ? -9.476 4.452 17.217 1.00 95.00 316 GLU A C 1
ATOM 2487 O O . GLU A 1 316 ? -10.392 3.632 17.251 1.00 95.00 316 GLU A O 1
ATOM 2492 N N . LEU A 1 317 ? -9.010 4.957 16.066 1.00 95.62 317 LEU A N 1
ATOM 2493 C CA . LEU A 1 317 ? -9.519 4.540 14.755 1.00 95.62 317 LEU A CA 1
ATOM 2494 C C . LEU A 1 317 ? -9.196 3.064 14.485 1.00 95.62 317 LEU A C 1
ATOM 2496 O O . LEU A 1 317 ? -10.072 2.301 14.093 1.00 95.62 317 LEU A O 1
ATOM 2500 N N . SER A 1 318 ? -7.957 2.650 14.749 1.00 94.69 318 SER A N 1
ATOM 2501 C CA . SER A 1 318 ? -7.469 1.281 14.547 1.00 94.69 318 SER A CA 1
ATOM 2502 C C . SER A 1 318 ? -8.189 0.226 15.394 1.00 94.69 318 SER A C 1
ATOM 2504 O O . SER A 1 318 ? -8.096 -0.955 15.086 1.00 94.69 318 SER A O 1
ATOM 2506 N N . GLY A 1 319 ? -8.881 0.619 16.467 1.00 92.38 319 GLY A N 1
ATOM 2507 C CA . GLY A 1 319 ? -9.664 -0.294 17.303 1.00 92.38 319 GLY A CA 1
ATOM 2508 C C . GLY A 1 319 ? -11.110 -0.516 16.840 1.00 92.38 319 GLY A C 1
ATOM 2509 O O . GLY A 1 319 ? -11.842 -1.248 17.503 1.00 92.38 319 GLY A O 1
ATOM 2510 N N . GLN A 1 320 ? -11.560 0.133 15.760 1.00 94.38 320 GLN A N 1
ATOM 2511 C CA . GLN A 1 320 ? -12.957 0.098 15.310 1.00 94.38 320 GLN A CA 1
ATOM 2512 C C . GLN A 1 320 ? -13.122 -0.771 14.062 1.00 94.38 320 GLN A C 1
ATOM 2514 O O . GLN A 1 320 ? -12.540 -0.477 13.027 1.00 94.38 320 GLN A O 1
ATOM 2519 N N . GLN A 1 321 ? -14.019 -1.761 14.100 1.00 96.31 321 GLN A N 1
ATOM 2520 C CA . GLN A 1 321 ? -14.346 -2.592 12.932 1.00 96.31 321 GLN A CA 1
ATOM 2521 C C . GLN A 1 321 ? -15.073 -1.797 11.837 1.00 96.31 321 GLN A C 1
ATOM 2523 O O . GLN A 1 321 ? -16.297 -1.767 11.791 1.00 96.31 321 GLN A O 1
ATOM 2528 N N . ARG A 1 322 ? -14.319 -1.095 10.990 1.00 95.81 322 ARG A N 1
ATOM 2529 C CA . ARG A 1 322 ? -14.833 -0.264 9.894 1.00 95.81 322 ARG A CA 1
ATOM 2530 C C . ARG A 1 322 ? -13.720 0.134 8.932 1.00 95.81 322 ARG A C 1
ATOM 2532 O O . ARG A 1 322 ? -12.553 -0.217 9.110 1.00 95.81 322 ARG A O 1
ATOM 2539 N N . THR A 1 323 ? -14.099 0.922 7.934 1.00 98.19 323 THR A N 1
ATOM 2540 C CA . THR A 1 323 ? -13.196 1.467 6.923 1.00 98.19 323 THR A CA 1
ATOM 2541 C C . THR A 1 323 ? -12.881 2.944 7.170 1.00 98.19 323 THR A C 1
ATOM 2543 O O . THR A 1 323 ? -13.770 3.750 7.467 1.00 98.19 323 THR A O 1
ATOM 2546 N N . TYR A 1 324 ? -11.612 3.306 6.981 1.00 98.12 324 TYR A N 1
ATOM 2547 C CA . TYR A 1 324 ? -11.107 4.674 6.967 1.00 98.12 324 TYR A CA 1
ATOM 2548 C C . TYR A 1 324 ? -10.342 4.969 5.684 1.00 98.12 324 TYR A C 1
ATOM 2550 O O . TYR A 1 324 ? -9.629 4.118 5.155 1.00 98.12 324 TYR A O 1
ATOM 2558 N N . ALA A 1 325 ? -10.438 6.209 5.220 1.00 97.69 325 ALA A N 1
ATOM 2559 C CA . ALA A 1 325 ? -9.644 6.719 4.111 1.00 97.69 325 ALA A CA 1
ATOM 2560 C C . ALA A 1 325 ? -8.780 7.884 4.597 1.00 97.69 325 ALA A C 1
ATOM 2562 O O . ALA A 1 325 ? -9.300 8.956 4.913 1.00 97.69 325 ALA A O 1
ATOM 2563 N N . LEU A 1 326 ? -7.468 7.668 4.688 1.00 97.25 326 LEU A N 1
ATOM 2564 C CA . LEU A 1 326 ? -6.519 8.656 5.190 1.00 97.25 326 LEU A CA 1
ATOM 2565 C C . LEU A 1 326 ? -5.543 9.049 4.087 1.00 97.25 326 LEU A C 1
ATOM 2567 O O . LEU A 1 326 ? -4.756 8.232 3.611 1.00 97.25 326 LEU A O 1
ATOM 2571 N N . ARG A 1 327 ? -5.576 10.321 3.697 1.00 96.62 327 ARG A N 1
ATOM 2572 C CA . ARG A 1 327 ? -4.634 10.859 2.722 1.00 96.62 327 ARG A CA 1
ATOM 2573 C C . ARG A 1 327 ? -3.329 11.268 3.402 1.00 96.62 327 ARG A C 1
ATOM 2575 O O . ARG A 1 327 ? -3.328 12.015 4.376 1.00 96.62 327 ARG A O 1
ATOM 2582 N N . ASP A 1 328 ? -2.213 10.789 2.880 1.00 96.62 328 ASP A N 1
ATOM 2583 C CA . ASP A 1 328 ? -0.864 11.105 3.335 1.00 96.62 328 ASP A CA 1
ATOM 2584 C C . ASP A 1 328 ? -0.330 12.374 2.662 1.00 96.62 328 ASP A C 1
ATOM 2586 O O . ASP A 1 328 ? -0.759 12.739 1.565 1.00 96.62 328 ASP A O 1
ATOM 2590 N N . TYR A 1 329 ? 0.593 13.082 3.317 1.00 95.12 329 TYR A N 1
ATOM 2591 C CA . TYR A 1 329 ? 1.010 14.416 2.880 1.00 95.12 329 TYR A CA 1
ATOM 2592 C C . TYR A 1 329 ? 2.234 14.381 1.958 1.00 95.12 329 TYR A C 1
ATOM 2594 O O . TYR A 1 329 ? 3.378 14.323 2.414 1.00 95.12 329 TYR A O 1
ATOM 2602 N N . TYR A 1 330 ? 1.994 14.440 0.645 1.00 92.56 330 TYR A N 1
ATOM 2603 C CA . TYR A 1 330 ? 3.046 14.285 -0.369 1.00 92.56 330 TYR A CA 1
ATOM 2604 C C . TYR A 1 330 ? 4.120 15.372 -0.288 1.00 92.56 330 TYR A C 1
ATOM 2606 O O . TYR A 1 330 ? 5.301 15.076 -0.451 1.00 92.56 330 TYR A O 1
ATOM 2614 N N . THR A 1 331 ? 3.731 16.623 -0.019 1.00 91.12 331 THR A N 1
ATOM 2615 C CA . THR A 1 331 ? 4.667 17.757 0.023 1.00 91.12 331 THR A CA 1
ATOM 2616 C C . THR A 1 331 ? 5.784 17.522 1.041 1.00 91.12 331 THR A C 1
ATOM 2618 O O . THR A 1 331 ? 6.947 17.746 0.715 1.00 91.12 331 THR A O 1
ATOM 2621 N N . ALA A 1 332 ? 5.459 16.994 2.227 1.00 89.31 332 ALA A N 1
ATOM 2622 C CA . ALA A 1 332 ? 6.462 16.664 3.239 1.00 89.31 332 ALA A CA 1
ATOM 2623 C C . ALA A 1 332 ? 7.335 15.464 2.852 1.00 89.31 332 ALA A C 1
ATOM 2625 O O . ALA A 1 332 ? 8.540 15.473 3.098 1.00 89.31 332 ALA A O 1
ATOM 2626 N N . TRP A 1 333 ? 6.756 14.437 2.227 1.00 91.25 333 TRP A N 1
ATOM 2627 C CA . TRP A 1 333 ? 7.534 13.289 1.759 1.00 91.25 333 TRP A CA 1
ATOM 2628 C C . TRP A 1 333 ? 8.530 13.697 0.669 1.00 91.25 333 TRP A C 1
ATOM 2630 O O . TRP A 1 333 ? 9.712 13.358 0.734 1.00 91.25 333 TRP A O 1
ATOM 2640 N N . SER A 1 334 ? 8.075 14.507 -0.288 1.00 88.31 334 SER A N 1
ATOM 2641 C CA . SER A 1 334 ? 8.901 15.031 -1.372 1.00 88.31 334 SER A CA 1
ATOM 2642 C C . SER A 1 334 ? 10.009 15.957 -0.875 1.00 88.31 334 SER A C 1
ATOM 2644 O O . SER A 1 334 ? 11.112 15.886 -1.409 1.00 88.31 334 SER A O 1
ATOM 2646 N N . SER A 1 335 ? 9.755 16.816 0.119 1.00 86.69 335 SER A N 1
ATOM 2647 C CA . SER A 1 335 ? 10.791 17.705 0.666 1.00 86.69 335 SER A CA 1
ATOM 2648 C C . SER A 1 335 ? 11.846 16.960 1.488 1.00 86.69 335 SER A C 1
ATOM 2650 O O . SER A 1 335 ? 12.940 17.472 1.675 1.00 86.69 335 SER A O 1
ATOM 2652 N N . MET A 1 336 ? 11.539 15.746 1.953 1.00 85.25 336 MET A N 1
ATOM 2653 C CA . MET A 1 336 ? 12.458 14.864 2.684 1.00 85.25 336 MET A CA 1
ATOM 2654 C C . MET A 1 336 ? 13.177 13.859 1.772 1.00 85.25 336 MET A C 1
ATOM 2656 O O . MET A 1 336 ? 13.602 12.796 2.229 1.00 85.25 336 MET A O 1
ATOM 2660 N N . GLY A 1 337 ? 13.272 14.153 0.472 1.00 84.62 337 GLY A N 1
ATOM 2661 C CA . GLY A 1 337 ? 13.957 13.293 -0.496 1.00 84.62 337 GLY A CA 1
ATOM 2662 C C . GLY A 1 337 ? 13.286 11.933 -0.693 1.00 84.62 337 GLY A C 1
ATOM 2663 O O . GLY A 1 337 ? 13.969 10.961 -0.993 1.00 84.62 337 GLY A O 1
ATOM 2664 N N . LEU A 1 338 ? 11.964 11.842 -0.485 1.00 86.44 338 LEU A N 1
ATOM 2665 C CA . LEU A 1 338 ? 11.187 10.601 -0.607 1.00 86.44 338 LEU A CA 1
ATOM 2666 C C . LEU A 1 338 ? 11.661 9.475 0.331 1.00 86.44 338 LEU A C 1
ATOM 2668 O O . LEU A 1 338 ? 11.459 8.295 0.051 1.00 86.44 338 LEU A O 1
ATOM 2672 N N . LYS A 1 339 ? 12.264 9.841 1.467 1.00 86.19 339 LYS A N 1
ATOM 2673 C CA . LYS A 1 339 ? 12.729 8.905 2.498 1.00 86.19 339 LYS A CA 1
ATOM 2674 C C . LYS A 1 339 ? 11.613 8.540 3.480 1.00 86.19 339 LYS A C 1
ATOM 2676 O O . LYS A 1 339 ? 10.677 9.317 3.696 1.00 86.19 339 LYS A O 1
ATOM 2681 N N . SER A 1 340 ? 11.793 7.410 4.170 1.00 88.69 340 SER A N 1
ATOM 2682 C CA . SER A 1 340 ? 10.847 6.852 5.154 1.00 88.69 340 SER A CA 1
ATOM 2683 C C . SER A 1 340 ? 10.389 7.889 6.182 1.00 88.69 340 SER A C 1
ATOM 2685 O O . SER A 1 340 ? 9.196 8.017 6.433 1.00 88.69 340 SER A O 1
ATOM 2687 N N . ARG A 1 341 ? 11.302 8.732 6.686 1.00 87.12 341 ARG A N 1
ATOM 2688 C CA . ARG A 1 341 ? 10.983 9.768 7.682 1.00 87.12 341 ARG A CA 1
ATOM 2689 C C . ARG A 1 341 ? 9.935 10.776 7.213 1.00 87.12 341 ARG A C 1
ATOM 2691 O O . ARG A 1 341 ? 9.213 11.284 8.054 1.00 87.12 341 ARG A O 1
ATOM 2698 N N . GLY A 1 342 ? 9.847 11.088 5.920 1.00 87.62 342 GLY A N 1
ATOM 2699 C CA . GLY A 1 342 ? 8.807 11.967 5.367 1.00 87.62 342 GLY A CA 1
ATOM 2700 C C . GLY A 1 342 ? 7.550 11.222 4.913 1.00 87.62 342 GLY A C 1
ATOM 2701 O O . GLY A 1 342 ? 6.584 11.855 4.502 1.00 87.62 342 GLY A O 1
ATOM 2702 N N . GLY A 1 343 ? 7.582 9.891 4.965 1.00 92.50 343 GLY A N 1
ATOM 2703 C CA . GLY A 1 343 ? 6.572 8.995 4.431 1.00 92.50 343 GLY A CA 1
ATOM 2704 C C . GLY A 1 343 ? 5.281 8.930 5.246 1.00 92.50 343 GLY A C 1
ATOM 2705 O O . GLY A 1 343 ? 4.979 9.794 6.076 1.00 92.50 343 GLY A O 1
ATOM 2706 N N . LYS A 1 344 ? 4.508 7.875 4.993 1.00 96.25 344 LYS A N 1
ATOM 2707 C CA . LYS A 1 344 ? 3.198 7.609 5.589 1.00 96.25 344 LYS A CA 1
ATOM 2708 C C . LYS A 1 344 ? 3.360 7.251 7.070 1.00 96.25 344 LYS A C 1
ATOM 2710 O O . LYS A 1 344 ? 3.953 6.209 7.357 1.00 96.25 344 LYS A O 1
ATOM 2715 N N . PRO A 1 345 ? 2.851 8.060 8.018 1.00 96.31 345 PRO A N 1
ATOM 2716 C CA . PRO A 1 345 ? 2.968 7.757 9.441 1.00 96.31 345 PRO A CA 1
ATOM 2717 C C . PRO A 1 345 ? 2.305 6.423 9.778 1.00 96.31 345 PRO A C 1
ATOM 2719 O O . PRO A 1 345 ? 1.107 6.247 9.523 1.00 96.31 345 PRO A O 1
ATOM 2722 N N . PHE A 1 346 ? 3.078 5.512 10.367 1.00 97.12 346 PHE A N 1
ATOM 2723 C CA . PHE A 1 346 ? 2.620 4.200 10.804 1.00 97.12 346 PHE A CA 1
ATOM 2724 C C . PHE A 1 346 ? 2.989 3.975 12.266 1.00 97.12 346 PHE A C 1
ATOM 2726 O O . PHE A 1 346 ? 4.146 3.740 12.605 1.00 97.12 346 PHE A O 1
ATOM 2733 N N . PHE A 1 347 ? 1.996 4.095 13.142 1.00 95.69 347 PHE A N 1
ATOM 2734 C CA . PHE A 1 347 ? 2.187 4.039 14.586 1.00 95.69 347 PHE A CA 1
ATOM 2735 C C . PHE A 1 347 ? 2.053 2.607 15.089 1.00 95.69 347 PHE A C 1
ATOM 2737 O O . PHE A 1 347 ? 1.038 1.953 14.857 1.00 95.69 347 PHE A O 1
ATOM 2744 N N . LEU A 1 348 ? 3.071 2.141 15.805 1.00 93.38 348 LEU A N 1
ATOM 2745 C CA . LEU A 1 348 ? 3.118 0.809 16.395 1.00 93.38 348 LEU A CA 1
ATOM 2746 C C . LEU A 1 348 ? 3.500 0.917 17.875 1.00 93.38 348 LEU A C 1
ATOM 2748 O O . LEU A 1 348 ? 4.410 1.668 18.237 1.00 93.38 348 LEU A O 1
ATOM 2752 N N . SER A 1 349 ? 2.820 0.152 18.726 1.00 86.62 349 SER A N 1
ATOM 2753 C CA . SER A 1 349 ? 3.182 -0.017 20.137 1.00 86.62 349 SER A CA 1
ATOM 2754 C C . SER A 1 349 ? 3.789 -1.398 20.351 1.00 86.62 349 SER A C 1
ATOM 2756 O O . SER A 1 349 ? 3.349 -2.387 19.765 1.00 86.62 349 SER A O 1
ATOM 2758 N N . TRP A 1 350 ? 4.797 -1.479 21.218 1.00 70.00 350 TRP A N 1
ATOM 2759 C CA . TRP A 1 350 ? 5.413 -2.755 21.594 1.00 70.00 350 TRP A CA 1
ATOM 2760 C C . TRP A 1 350 ? 4.487 -3.650 22.406 1.00 70.00 350 TRP A C 1
ATOM 2762 O O . TRP A 1 350 ? 4.640 -4.870 22.418 1.00 70.00 350 TRP A O 1
ATOM 2772 N N . HIS A 1 351 ? 3.588 -3.017 23.149 1.00 68.12 351 HIS A N 1
ATOM 2773 C CA . HIS A 1 351 ? 2.813 -3.649 24.203 1.00 68.12 351 HIS A CA 1
ATOM 2774 C C . HIS A 1 351 ? 1.415 -4.036 23.740 1.00 68.12 351 HIS A C 1
ATOM 2776 O O . HIS A 1 351 ? 0.642 -4.554 24.542 1.00 68.12 351 HIS A O 1
ATOM 2782 N N . ASP A 1 352 ? 1.088 -3.760 22.479 1.00 76.56 352 ASP A N 1
ATOM 2783 C CA . ASP A 1 352 ? -0.211 -4.089 21.933 1.00 76.56 352 ASP A CA 1
ATOM 2784 C C . ASP A 1 352 ? -0.249 -5.567 21.544 1.00 76.56 352 ASP A C 1
ATOM 2786 O O . ASP A 1 352 ? 0.211 -5.983 20.476 1.00 76.56 352 ASP A O 1
ATOM 2790 N N . ASP A 1 353 ? -0.762 -6.378 22.466 1.00 77.88 353 ASP A N 1
ATOM 2791 C CA . ASP A 1 353 ? -1.104 -7.774 22.230 1.00 77.88 353 ASP A CA 1
ATOM 2792 C C . ASP A 1 353 ? -2.518 -7.940 21.653 1.00 77.88 353 ASP A C 1
ATOM 2794 O O . ASP A 1 353 ? -2.820 -9.007 21.114 1.00 77.88 353 ASP A O 1
ATOM 2798 N N . THR A 1 354 ? -3.333 -6.883 21.691 1.00 86.00 354 THR A N 1
ATOM 2799 C CA . THR A 1 354 ? -4.742 -6.883 21.287 1.00 86.00 354 THR A CA 1
ATOM 2800 C C . THR A 1 354 ? -4.948 -6.644 19.801 1.00 86.00 354 THR A C 1
ATOM 2802 O O . THR A 1 354 ? -5.910 -7.170 19.245 1.00 86.00 354 THR A O 1
ATOM 2805 N N . THR A 1 355 ? -4.045 -5.910 19.147 1.00 92.50 355 THR A N 1
ATOM 2806 C CA . THR A 1 355 ? -4.101 -5.650 17.708 1.00 92.50 355 THR A CA 1
ATOM 2807 C C . THR A 1 355 ? -2.861 -6.148 16.971 1.00 92.50 355 THR A C 1
ATOM 2809 O O . THR A 1 355 ? -1.789 -6.391 17.538 1.00 92.50 355 THR A O 1
ATOM 2812 N N . HIS A 1 356 ? -3.010 -6.334 15.662 1.00 95.56 356 HIS A N 1
ATOM 2813 C CA . HIS A 1 356 ? -1.913 -6.592 14.747 1.00 95.56 356 HIS A CA 1
ATOM 2814 C C . HIS A 1 356 ? -2.074 -5.724 13.501 1.00 95.56 356 HIS A C 1
ATOM 2816 O O . HIS A 1 356 ? -2.825 -6.051 12.583 1.00 95.56 356 HIS A O 1
ATOM 2822 N N . SER A 1 357 ? -1.329 -4.618 13.472 1.00 97.06 357 SER A N 1
ATOM 2823 C CA . SER A 1 357 ? -1.293 -3.724 12.317 1.00 97.06 357 SER A CA 1
ATOM 2824 C C . SER A 1 357 ? -0.334 -4.211 11.236 1.00 97.06 357 SER A C 1
ATOM 2826 O O . SER A 1 357 ? 0.821 -4.524 11.536 1.00 97.06 357 SER A O 1
ATOM 2828 N N . ILE A 1 358 ? -0.798 -4.242 9.987 1.00 98.31 358 ILE A N 1
ATOM 2829 C CA . ILE A 1 358 ? -0.031 -4.657 8.807 1.00 98.31 358 ILE A CA 1
ATOM 2830 C C . ILE A 1 358 ? -0.190 -3.589 7.724 1.00 98.31 358 ILE A C 1
ATOM 2832 O O . ILE A 1 358 ? -1.309 -3.185 7.414 1.00 98.31 358 ILE A O 1
ATOM 2836 N N . PHE A 1 359 ? 0.924 -3.135 7.155 1.00 98.56 359 PHE A N 1
ATOM 2837 C CA . PHE A 1 359 ? 0.973 -2.136 6.094 1.00 98.56 359 PHE A CA 1
ATOM 2838 C C . PHE A 1 359 ? 1.424 -2.766 4.777 1.00 98.56 359 PHE A C 1
ATOM 2840 O O . PHE A 1 359 ? 2.521 -3.322 4.700 1.00 98.56 359 PHE A O 1
ATOM 2847 N N . PHE A 1 360 ? 0.588 -2.640 3.751 1.00 98.38 360 PHE A N 1
ATOM 2848 C CA . PHE A 1 360 ? 0.841 -3.088 2.387 1.00 98.38 360 PHE A CA 1
ATOM 2849 C C . PHE A 1 360 ? 1.151 -1.892 1.489 1.00 98.38 360 PHE A C 1
ATOM 2851 O O . PHE A 1 360 ? 0.355 -0.956 1.413 1.00 98.38 360 PHE A O 1
ATOM 2858 N N . ASP A 1 361 ? 2.295 -1.934 0.813 1.00 96.69 361 ASP A N 1
ATOM 2859 C CA . ASP A 1 361 ? 2.712 -0.943 -0.186 1.00 96.69 361 ASP A CA 1
ATOM 2860 C C . ASP A 1 361 ? 3.757 -1.584 -1.115 1.00 96.69 361 ASP A C 1
ATOM 2862 O O . ASP A 1 361 ? 4.584 -2.377 -0.656 1.00 96.69 361 ASP A O 1
ATOM 2866 N N . ASP A 1 362 ? 3.728 -1.292 -2.413 1.00 92.31 362 ASP A N 1
ATOM 2867 C CA . ASP A 1 362 ? 4.642 -1.879 -3.403 1.00 92.31 362 ASP A CA 1
ATOM 2868 C C . ASP A 1 362 ? 6.082 -1.354 -3.279 1.00 92.31 362 ASP A C 1
ATOM 2870 O O . ASP A 1 362 ? 7.042 -2.046 -3.639 1.00 92.31 362 ASP A O 1
ATOM 2874 N N . ASN A 1 363 ? 6.253 -0.155 -2.715 1.00 90.25 363 ASN A N 1
ATOM 2875 C CA . ASN A 1 363 ? 7.554 0.489 -2.555 1.00 90.25 363 ASN A CA 1
ATOM 2876 C C . ASN A 1 363 ? 8.293 0.075 -1.275 1.00 90.25 363 ASN A C 1
ATOM 2878 O O . ASN A 1 363 ? 9.473 0.405 -1.130 1.00 90.25 363 ASN A O 1
ATOM 2882 N N . ILE A 1 364 ? 7.646 -0.645 -0.351 1.00 90.94 364 ILE A N 1
ATOM 2883 C CA . ILE A 1 364 ? 8.328 -1.226 0.814 1.00 90.94 364 ILE A CA 1
ATOM 2884 C C . ILE A 1 364 ? 9.362 -2.245 0.325 1.00 90.94 364 ILE A C 1
ATOM 2886 O O . ILE A 1 364 ? 9.103 -3.027 -0.581 1.00 90.94 364 ILE A O 1
ATOM 2890 N N . THR A 1 365 ? 10.533 -2.293 0.953 1.00 85.00 365 THR A N 1
ATOM 2891 C CA . THR A 1 365 ? 11.539 -3.331 0.685 1.00 85.00 365 THR A CA 1
ATOM 2892 C C . THR A 1 365 ? 12.022 -3.966 1.982 1.00 85.00 365 THR A C 1
ATOM 2894 O O . THR A 1 365 ? 11.805 -3.421 3.061 1.00 85.00 365 THR A O 1
ATOM 2897 N N . ALA A 1 366 ? 12.708 -5.109 1.897 1.00 81.50 366 ALA A N 1
ATOM 2898 C CA . ALA A 1 366 ? 13.289 -5.768 3.070 1.00 81.50 366 ALA A CA 1
ATOM 2899 C C . ALA A 1 366 ? 14.412 -4.949 3.735 1.00 81.50 366 ALA A C 1
ATOM 2901 O O . ALA A 1 366 ? 14.633 -5.060 4.941 1.00 81.50 366 ALA A O 1
ATOM 2902 N N . ALA A 1 367 ? 15.104 -4.101 2.970 1.00 78.25 367 ALA A N 1
ATOM 2903 C CA . ALA A 1 367 ? 16.176 -3.248 3.478 1.00 78.25 367 ALA A CA 1
ATOM 2904 C C . ALA A 1 367 ? 15.646 -1.917 4.037 1.00 78.25 367 ALA A C 1
ATOM 2906 O O . ALA A 1 367 ? 16.065 -1.489 5.108 1.00 78.25 367 ALA A O 1
ATOM 2907 N N . ASP A 1 368 ? 14.681 -1.304 3.350 1.00 80.06 368 ASP A N 1
ATOM 2908 C CA . ASP A 1 368 ? 14.192 0.044 3.644 1.00 80.06 368 ASP A CA 1
ATOM 2909 C C . ASP A 1 368 ? 12.654 0.105 3.512 1.00 80.06 368 ASP A C 1
ATOM 2911 O O . ASP A 1 368 ? 12.123 -0.330 2.479 1.00 80.06 368 ASP A O 1
ATOM 2915 N N . PRO A 1 369 ? 11.915 0.656 4.500 1.00 84.69 369 PRO A N 1
ATOM 2916 C CA . PRO A 1 369 ? 10.483 0.899 4.372 1.00 84.69 369 PRO A CA 1
ATOM 2917 C C . PRO A 1 369 ? 10.151 1.898 3.257 1.00 84.69 369 PRO A C 1
ATOM 2919 O O . PRO A 1 369 ? 9.016 1.888 2.792 1.00 84.69 369 PRO A O 1
ATOM 2922 N N . LYS A 1 370 ? 11.118 2.750 2.864 1.00 84.38 370 LYS A N 1
ATOM 2923 C CA . LYS A 1 370 ? 11.111 3.811 1.834 1.00 84.38 370 LYS A CA 1
ATOM 2924 C C . LYS A 1 370 ? 9.996 4.847 1.962 1.00 84.38 370 LYS A C 1
ATOM 2926 O O . LYS A 1 370 ? 10.251 6.037 2.112 1.00 84.38 370 LYS A O 1
ATOM 2931 N N . ILE A 1 371 ? 8.756 4.396 1.906 1.00 91.38 371 ILE A N 1
ATOM 2932 C CA . ILE A 1 371 ? 7.540 5.200 1.835 1.00 91.38 371 ILE A CA 1
ATOM 2933 C C . ILE A 1 371 ? 6.758 5.239 3.151 1.00 91.38 371 ILE A C 1
ATOM 2935 O O . ILE A 1 371 ? 5.957 6.148 3.350 1.00 91.38 371 ILE A O 1
ATOM 2939 N N . VAL A 1 372 ? 6.984 4.288 4.061 1.00 95.44 372 VAL A N 1
ATOM 2940 C CA . VAL A 1 372 ? 6.315 4.217 5.372 1.00 95.44 372 VAL A CA 1
ATOM 2941 C C . VAL A 1 372 ? 7.238 4.757 6.463 1.00 95.44 372 VAL A C 1
ATOM 2943 O O . VAL A 1 372 ? 8.425 4.446 6.459 1.00 95.44 372 VAL A O 1
ATOM 2946 N N . ASP A 1 373 ? 6.700 5.533 7.407 1.00 94.88 373 ASP A N 1
ATOM 2947 C CA . ASP A 1 373 ? 7.403 6.052 8.590 1.00 94.88 373 ASP A CA 1
ATOM 2948 C C . ASP A 1 373 ? 6.999 5.242 9.844 1.00 94.88 373 ASP A C 1
ATOM 2950 O O . ASP A 1 373 ? 5.964 5.542 10.451 1.00 94.88 373 ASP A O 1
ATOM 2954 N N . PRO A 1 374 ? 7.749 4.187 10.228 1.00 94.44 374 PRO A N 1
ATOM 2955 C CA . PRO A 1 374 ? 7.368 3.289 11.316 1.00 94.44 374 PRO A CA 1
ATOM 2956 C C . PRO A 1 374 ? 7.669 3.895 12.694 1.00 94.44 374 PRO A C 1
ATOM 2958 O O . PRO A 1 374 ? 8.751 3.731 13.261 1.00 94.44 374 PRO A O 1
ATOM 2961 N N . ILE A 1 375 ? 6.692 4.599 13.251 1.00 93.94 375 ILE A N 1
ATOM 2962 C CA . ILE A 1 375 ? 6.783 5.357 14.498 1.00 93.94 375 ILE A CA 1
ATOM 2963 C C . ILE A 1 375 ? 6.525 4.462 15.709 1.00 93.94 375 ILE A C 1
ATOM 2965 O O . ILE A 1 375 ? 5.514 3.764 15.786 1.00 93.94 375 ILE A O 1
ATOM 2969 N N . ASN A 1 376 ? 7.402 4.560 16.710 1.00 93.12 376 ASN A N 1
ATOM 2970 C CA . ASN A 1 376 ? 7.146 4.000 18.029 1.00 93.12 376 ASN A CA 1
ATOM 2971 C C . ASN A 1 376 ? 6.146 4.884 18.783 1.00 93.12 376 ASN A C 1
ATOM 2973 O O . ASN A 1 376 ? 6.500 5.961 19.266 1.00 93.12 376 ASN A O 1
ATOM 2977 N N . ALA A 1 377 ? 4.906 4.408 18.889 1.00 92.19 377 ALA A N 1
ATOM 2978 C CA . ALA A 1 377 ? 3.808 5.108 19.546 1.00 92.19 377 ALA A CA 1
ATOM 2979 C C . ALA A 1 377 ? 4.080 5.380 21.037 1.00 92.19 377 ALA A C 1
ATOM 2981 O O . ALA A 1 377 ? 3.618 6.384 21.572 1.00 92.19 377 ALA A O 1
ATOM 2982 N N . ASP A 1 378 ? 4.868 4.524 21.695 1.00 89.00 378 ASP A N 1
ATOM 2983 C CA . ASP A 1 378 ? 5.185 4.651 23.121 1.00 89.00 378 ASP A CA 1
ATOM 2984 C C . ASP A 1 378 ? 6.319 5.665 23.373 1.00 89.00 378 ASP A C 1
ATOM 2986 O O . ASP A 1 378 ? 6.477 6.167 24.486 1.00 89.00 378 ASP A O 1
ATOM 2990 N N . HIS A 1 379 ? 7.138 5.963 22.354 1.00 88.50 379 HIS A N 1
ATOM 2991 C CA . HIS A 1 379 ? 8.379 6.727 22.506 1.00 88.50 379 HIS A CA 1
ATOM 2992 C C . HIS A 1 379 ? 8.668 7.648 21.313 1.00 88.50 379 HIS A C 1
ATOM 2994 O O . HIS A 1 379 ? 9.688 7.491 20.640 1.00 88.50 379 HIS A O 1
ATOM 3000 N N . TRP A 1 380 ? 7.823 8.646 21.059 1.00 86.44 380 TRP A N 1
ATOM 3001 C CA . TRP A 1 380 ? 8.127 9.683 20.064 1.00 86.44 380 TRP A CA 1
ATOM 3002 C C . TRP A 1 380 ? 9.453 10.417 20.385 1.00 86.44 380 TRP A C 1
ATOM 3004 O O . TRP A 1 380 ? 9.696 10.722 21.555 1.00 86.44 380 TRP A O 1
ATOM 3014 N N . PRO A 1 381 ? 10.322 10.733 19.399 1.00 88.31 381 PRO A N 1
ATOM 3015 C CA . PRO A 1 381 ? 10.207 10.492 17.955 1.00 88.31 381 PRO A CA 1
ATOM 3016 C C . PRO A 1 381 ? 10.904 9.198 17.482 1.00 88.31 381 PRO A C 1
ATOM 3018 O O . PRO A 1 381 ? 11.313 9.100 16.325 1.00 88.31 381 PRO A O 1
ATOM 3021 N N . ARG A 1 382 ? 11.089 8.183 18.332 1.00 89.94 382 ARG A N 1
ATOM 3022 C CA . ARG A 1 382 ? 11.785 6.951 17.925 1.00 89.94 382 ARG A CA 1
ATOM 3023 C C . ARG A 1 382 ? 11.028 6.216 16.822 1.00 89.94 382 ARG A C 1
ATOM 3025 O O . ARG A 1 382 ? 9.797 6.190 16.807 1.00 89.94 382 ARG A O 1
ATOM 3032 N N . ARG A 1 383 ? 11.788 5.595 15.922 1.00 90.38 383 ARG A N 1
ATOM 3033 C CA . ARG A 1 383 ? 11.287 4.742 14.841 1.00 90.38 383 ARG A CA 1
ATOM 3034 C C . ARG A 1 383 ? 11.764 3.310 15.031 1.00 90.38 383 ARG A C 1
ATOM 3036 O O . ARG A 1 383 ? 12.809 3.086 15.644 1.00 90.38 383 ARG A O 1
ATOM 3043 N N . PHE A 1 384 ? 11.002 2.361 14.510 1.00 89.50 384 PHE A N 1
ATOM 3044 C CA . PHE A 1 384 ? 11.443 0.973 14.402 1.00 89.50 384 PHE A CA 1
ATOM 3045 C C . PHE A 1 384 ? 12.386 0.802 13.223 1.00 89.50 384 PHE A C 1
ATOM 3047 O O . PHE A 1 384 ? 12.221 1.456 12.193 1.00 89.50 384 PHE A O 1
ATOM 3054 N N . CYS A 1 385 ? 13.352 -0.106 13.352 1.00 84.75 385 CYS A N 1
ATOM 3055 C CA . CYS A 1 385 ? 14.157 -0.480 12.201 1.00 84.75 385 CYS A CA 1
ATOM 3056 C C . CYS A 1 385 ? 13.399 -1.498 11.342 1.00 84.75 385 CYS A C 1
ATOM 3058 O O . CYS A 1 385 ? 12.645 -2.335 11.840 1.00 84.75 385 CYS A O 1
ATOM 3060 N N . ASN A 1 386 ? 13.606 -1.440 10.029 1.00 85.38 386 ASN A N 1
ATOM 3061 C CA . ASN A 1 386 ? 12.872 -2.285 9.093 1.00 85.38 386 ASN A CA 1
ATOM 3062 C C . ASN A 1 386 ? 13.025 -3.794 9.343 1.00 85.38 386 ASN A C 1
ATOM 3064 O O . ASN A 1 386 ? 12.010 -4.486 9.298 1.00 85.38 386 ASN A O 1
ATOM 3068 N N . PRO A 1 387 ? 14.210 -4.330 9.707 1.00 82.06 387 PRO A N 1
ATOM 3069 C CA . PRO A 1 387 ? 14.344 -5.754 10.023 1.00 82.06 387 PRO A CA 1
ATOM 3070 C C . PRO A 1 387 ? 13.450 -6.239 11.177 1.00 82.06 387 PRO A C 1
ATOM 3072 O O . PRO A 1 387 ? 13.143 -7.425 11.251 1.00 82.06 387 PRO A O 1
ATOM 3075 N N . GLN A 1 388 ? 13.012 -5.347 12.076 1.00 82.62 388 GLN A N 1
ATOM 3076 C CA . GLN A 1 388 ? 12.063 -5.690 13.144 1.00 82.62 388 GLN A CA 1
ATOM 3077 C C . GLN A 1 388 ? 10.618 -5.816 12.640 1.00 82.62 388 GLN A C 1
ATOM 3079 O O . GLN A 1 388 ? 9.787 -6.408 13.342 1.00 82.62 388 GLN A O 1
ATOM 3084 N N . LEU A 1 389 ? 10.303 -5.208 11.494 1.00 90.62 389 LEU A N 1
ATOM 3085 C CA . LEU A 1 389 ? 8.942 -5.007 11.003 1.00 90.62 389 LEU A CA 1
ATOM 3086 C C . LEU A 1 389 ? 8.641 -5.735 9.695 1.00 90.62 389 LEU A C 1
ATOM 3088 O O . LEU A 1 389 ? 7.507 -6.171 9.507 1.00 90.62 389 LEU A O 1
ATOM 3092 N N . PHE A 1 390 ? 9.606 -5.854 8.789 1.00 92.06 390 PHE A N 1
ATOM 3093 C CA . PHE A 1 390 ? 9.397 -6.471 7.486 1.00 92.06 390 PHE A CA 1
ATOM 3094 C C . PHE A 1 390 ? 8.969 -7.936 7.637 1.00 92.06 390 PHE A C 1
ATOM 3096 O O . PHE A 1 390 ? 9.560 -8.696 8.405 1.00 92.06 390 PHE A O 1
ATOM 3103 N N . GLY A 1 391 ? 7.892 -8.316 6.950 1.00 91.06 391 GLY A N 1
ATOM 3104 C CA . GLY A 1 391 ? 7.270 -9.637 7.068 1.00 91.06 391 GLY A CA 1
ATOM 3105 C C . GLY A 1 391 ? 6.461 -9.857 8.353 1.00 91.06 391 GLY A C 1
ATOM 3106 O O . GLY A 1 391 ? 5.897 -10.931 8.525 1.00 91.06 391 GLY A O 1
ATOM 3107 N N . VAL A 1 392 ? 6.374 -8.866 9.250 1.00 92.88 392 VAL A N 1
ATOM 3108 C CA . VAL A 1 392 ? 5.538 -8.909 10.467 1.00 92.88 392 VAL A CA 1
ATOM 3109 C C . VAL A 1 392 ? 4.455 -7.832 10.427 1.00 92.88 392 VAL A C 1
ATOM 3111 O O . VAL A 1 392 ? 3.285 -8.126 10.631 1.00 92.88 392 VAL A O 1
ATOM 3114 N N . HIS A 1 393 ? 4.853 -6.585 10.184 1.00 96.00 393 HIS A N 1
ATOM 3115 C CA . HIS A 1 393 ? 4.000 -5.395 10.145 1.00 96.00 393 HIS A CA 1
ATOM 3116 C C . HIS A 1 393 ? 4.098 -4.643 8.816 1.00 96.00 393 HIS A C 1
ATOM 3118 O O . HIS A 1 393 ? 3.246 -3.808 8.540 1.00 96.00 393 HIS A O 1
ATOM 3124 N N . LEU A 1 394 ? 5.129 -4.901 8.010 1.00 96.81 394 LEU A N 1
ATOM 3125 C CA . LEU A 1 394 ? 5.331 -4.282 6.702 1.00 96.81 394 LEU A CA 1
ATOM 3126 C C . LEU A 1 394 ? 5.415 -5.375 5.640 1.00 96.81 394 LEU A C 1
ATOM 3128 O O . LEU A 1 394 ? 6.192 -6.322 5.788 1.00 96.81 394 LEU A O 1
ATOM 3132 N N . VAL A 1 395 ? 4.635 -5.226 4.574 1.00 95.94 395 VAL A N 1
ATOM 3133 C CA . VAL A 1 395 ? 4.573 -6.156 3.448 1.00 95.94 395 VAL A CA 1
ATOM 3134 C C . VAL A 1 395 ? 4.808 -5.379 2.166 1.00 95.94 395 VAL A C 1
ATOM 3136 O O . VAL A 1 395 ? 4.067 -4.447 1.854 1.00 95.94 395 VAL A O 1
ATOM 3139 N N . GLN A 1 396 ? 5.814 -5.801 1.403 1.00 94.69 396 GLN A N 1
ATOM 3140 C CA . GLN A 1 396 ? 5.938 -5.362 0.022 1.00 94.69 396 GLN A CA 1
ATOM 3141 C C . GLN A 1 396 ? 4.813 -5.993 -0.797 1.00 94.69 396 GLN A C 1
ATOM 3143 O O . GLN A 1 396 ? 4.804 -7.212 -0.996 1.00 94.69 396 GLN A O 1
ATOM 3148 N N . ALA A 1 397 ? 3.872 -5.178 -1.264 1.00 94.44 397 ALA A N 1
ATOM 3149 C CA . ALA A 1 397 ? 2.827 -5.642 -2.161 1.00 94.44 397 ALA A CA 1
ATOM 3150 C C . ALA A 1 397 ? 3.437 -6.028 -3.517 1.00 94.44 397 ALA A C 1
ATOM 3152 O O . ALA A 1 397 ? 4.280 -5.321 -4.061 1.00 94.44 397 ALA A O 1
ATOM 3153 N N . GLN A 1 398 ? 3.031 -7.177 -4.052 1.00 93.94 398 GLN A N 1
ATOM 3154 C CA . GLN A 1 398 ? 3.599 -7.755 -5.267 1.00 93.94 398 GLN A CA 1
ATOM 3155 C C . GLN A 1 398 ? 2.510 -7.888 -6.335 1.00 93.94 398 GLN A C 1
ATOM 3157 O O . GLN A 1 398 ? 1.860 -8.935 -6.380 1.00 93.94 398 GLN A O 1
ATOM 3162 N N . PRO A 1 399 ? 2.322 -6.891 -7.223 1.00 92.50 399 PRO A N 1
ATOM 3163 C CA . PRO A 1 399 ? 1.374 -6.954 -8.342 1.00 92.50 399 PRO A CA 1
ATOM 3164 C C . PRO A 1 399 ? 1.455 -8.233 -9.170 1.00 92.50 399 PRO A C 1
ATOM 3166 O O . PRO A 1 399 ? 0.432 -8.800 -9.549 1.00 92.50 399 PRO A O 1
ATOM 3169 N N . LEU A 1 400 ? 2.678 -8.727 -9.397 1.00 91.19 400 LEU A N 1
ATOM 3170 C CA . LEU A 1 400 ? 2.919 -9.971 -10.125 1.00 91.19 400 LEU A CA 1
ATOM 3171 C C . LEU A 1 400 ? 2.158 -11.158 -9.512 1.00 91.19 400 LEU A C 1
ATOM 3173 O O . LEU A 1 400 ? 1.693 -12.044 -10.223 1.00 91.19 400 LEU A O 1
ATOM 3177 N N . MET A 1 401 ? 1.986 -11.145 -8.190 1.00 92.62 401 MET A N 1
ATOM 3178 C CA . MET A 1 401 ? 1.309 -12.195 -7.440 1.00 92.62 401 MET A CA 1
ATOM 3179 C C . MET A 1 401 ? -0.132 -11.834 -7.114 1.00 92.62 401 MET A C 1
ATOM 3181 O O . MET A 1 401 ? -0.995 -12.695 -7.237 1.00 92.62 401 MET A O 1
ATOM 3185 N N . SER A 1 402 ? -0.414 -10.593 -6.720 1.00 95.06 402 SER A N 1
ATOM 3186 C CA . SER A 1 402 ? -1.751 -10.167 -6.302 1.00 95.06 402 SER A CA 1
ATOM 3187 C C . SER A 1 402 ? -2.759 -10.159 -7.452 1.00 95.06 402 SER A C 1
ATOM 3189 O O . SER A 1 402 ? -3.951 -10.330 -7.209 1.00 95.06 402 SER A O 1
ATOM 3191 N N . ILE A 1 403 ? -2.309 -10.025 -8.701 1.00 92.62 403 ILE A N 1
ATOM 3192 C CA . ILE A 1 403 ? -3.178 -10.128 -9.883 1.00 92.62 403 ILE A CA 1
ATOM 3193 C C . ILE A 1 403 ? -3.552 -11.588 -10.170 1.00 92.62 403 ILE A C 1
ATOM 3195 O O . ILE A 1 403 ? -4.695 -11.879 -10.511 1.00 92.62 403 ILE A O 1
ATOM 3199 N N . VAL A 1 404 ? -2.600 -12.514 -10.024 1.00 89.94 404 VAL A N 1
ATOM 3200 C CA . VAL A 1 404 ? -2.753 -13.913 -10.467 1.00 89.94 404 VAL A CA 1
ATOM 3201 C C . VAL A 1 404 ? -3.251 -14.831 -9.345 1.00 89.94 404 VAL A C 1
ATOM 3203 O O . VAL A 1 404 ? -4.029 -15.754 -9.583 1.00 89.94 404 VAL A O 1
ATOM 3206 N N . LYS A 1 405 ? -2.814 -14.603 -8.103 1.00 93.88 405 LYS A N 1
ATOM 3207 C CA . LYS A 1 405 ? -3.161 -15.428 -6.942 1.00 93.88 405 LYS A CA 1
ATOM 3208 C C . LYS A 1 405 ? -4.327 -14.823 -6.174 1.00 93.88 405 LYS A C 1
ATOM 3210 O O . LYS A 1 405 ? -4.177 -13.839 -5.454 1.00 93.88 405 LYS A O 1
ATOM 3215 N N . LYS A 1 406 ? -5.469 -15.503 -6.244 1.00 94.19 406 LYS A N 1
ATOM 3216 C CA . LYS A 1 406 ? -6.699 -15.157 -5.520 1.00 94.19 406 LYS A CA 1
ATOM 3217 C C . LYS A 1 406 ? -6.489 -14.954 -4.008 1.00 94.19 406 LYS A C 1
ATOM 3219 O O . LYS A 1 406 ? -7.010 -14.000 -3.448 1.00 94.19 406 LYS A O 1
ATOM 3224 N N . GLU A 1 407 ? -5.704 -15.818 -3.366 1.00 96.69 407 GLU A N 1
ATOM 3225 C CA . GLU A 1 407 ? -5.461 -15.813 -1.910 1.00 96.69 407 GLU A CA 1
ATOM 3226 C C . GLU A 1 407 ? -4.304 -14.897 -1.470 1.00 96.69 407 GLU A C 1
ATOM 3228 O O . GLU A 1 407 ? -3.981 -14.862 -0.289 1.00 96.69 407 GLU A O 1
ATOM 3233 N N . TYR A 1 408 ? -3.676 -14.140 -2.382 1.00 97.75 408 TYR A N 1
ATOM 3234 C CA . TYR A 1 408 ? -2.413 -13.434 -2.117 1.00 97.75 408 TYR A CA 1
ATOM 3235 C C . TYR A 1 408 ? -2.392 -12.641 -0.799 1.00 97.75 408 TYR A C 1
ATOM 3237 O O . TYR A 1 408 ? -1.509 -12.846 0.029 1.00 97.75 408 TYR A O 1
ATOM 3245 N N . PHE A 1 409 ? -3.373 -11.759 -0.577 1.00 98.38 409 PHE A N 1
ATOM 3246 C CA . PHE A 1 409 ? -3.402 -10.938 0.636 1.00 98.38 409 PHE A CA 1
ATOM 3247 C C . PHE A 1 409 ? -3.692 -11.754 1.898 1.00 98.38 409 PHE A C 1
ATOM 3249 O O . PHE A 1 409 ? -3.155 -11.437 2.956 1.00 98.38 409 PHE A O 1
ATOM 3256 N N . LEU A 1 410 ? -4.498 -12.816 1.797 1.00 98.12 410 LEU A N 1
ATOM 3257 C CA . LEU A 1 410 ? -4.766 -13.723 2.916 1.00 98.12 410 LEU A CA 1
ATOM 3258 C C . LEU A 1 410 ? -3.500 -14.488 3.302 1.00 98.12 410 LEU A C 1
ATOM 3260 O O . LEU A 1 410 ? -3.190 -14.586 4.486 1.00 98.12 410 LEU A O 1
ATOM 3264 N N . ASP A 1 411 ? -2.742 -14.971 2.318 1.00 97.81 411 ASP A N 1
ATOM 3265 C CA . ASP A 1 411 ? -1.456 -15.628 2.547 1.00 97.81 411 ASP A CA 1
ATOM 3266 C C . ASP A 1 411 ? -0.457 -14.668 3.208 1.00 97.81 411 ASP A C 1
ATOM 3268 O O . ASP A 1 411 ? 0.139 -15.019 4.224 1.00 97.81 411 ASP A O 1
ATOM 3272 N N . CYS A 1 412 ? -0.361 -13.416 2.742 1.00 97.94 412 CYS A N 1
ATOM 3273 C CA . CYS A 1 412 ? 0.476 -12.407 3.397 1.00 97.94 412 CYS A CA 1
ATOM 3274 C C . CYS A 1 412 ? 0.063 -12.140 4.855 1.00 97.94 412 CYS A C 1
ATOM 3276 O O . CYS A 1 412 ? 0.928 -12.032 5.723 1.00 97.94 412 CYS A O 1
ATOM 3278 N N . ILE A 1 413 ? -1.240 -12.044 5.145 1.00 98.31 413 ILE A N 1
ATOM 3279 C CA . ILE A 1 413 ? -1.739 -11.868 6.519 1.00 98.31 413 ILE A CA 1
ATOM 3280 C C . ILE A 1 413 ? -1.339 -13.073 7.382 1.00 98.31 413 ILE A C 1
ATOM 3282 O O . ILE A 1 413 ? -0.779 -12.888 8.464 1.00 98.31 413 ILE A O 1
ATOM 3286 N N . ARG A 1 414 ? -1.559 -14.301 6.893 1.00 97.06 414 ARG A N 1
ATOM 3287 C CA . ARG A 1 414 ? -1.199 -15.545 7.597 1.00 97.06 414 ARG A CA 1
ATOM 3288 C C . ARG A 1 414 ? 0.302 -15.611 7.894 1.00 97.06 414 ARG A C 1
ATOM 3290 O O . ARG A 1 414 ? 0.684 -15.961 9.016 1.00 97.06 414 ARG A O 1
ATOM 3297 N N . ASP A 1 415 ? 1.138 -15.238 6.927 1.00 94.38 415 ASP A N 1
ATOM 3298 C CA . ASP A 1 415 ? 2.595 -15.182 7.074 1.00 94.38 415 ASP A CA 1
ATOM 3299 C C . ASP A 1 415 ? 3.008 -14.148 8.129 1.00 94.38 415 ASP A C 1
ATOM 3301 O O . ASP A 1 415 ? 3.782 -14.463 9.039 1.00 94.38 415 ASP A O 1
ATOM 3305 N N . CYS A 1 416 ? 2.430 -12.944 8.084 1.00 95.62 416 CYS A N 1
ATOM 3306 C CA . CYS A 1 416 ? 2.666 -11.905 9.084 1.00 95.62 416 CYS A CA 1
ATOM 3307 C C . CYS A 1 416 ? 2.260 -12.348 10.489 1.00 95.62 416 CYS A C 1
ATOM 3309 O O . CYS A 1 416 ? 3.007 -12.141 11.449 1.00 95.62 416 CYS A O 1
ATOM 3311 N N . GLU A 1 417 ? 1.098 -12.978 10.649 1.00 94.19 417 GLU A N 1
ATOM 3312 C CA . GLU A 1 417 ? 0.651 -13.496 11.942 1.00 94.19 417 GLU A CA 1
ATOM 3313 C C . GLU A 1 417 ? 1.569 -14.617 12.449 1.00 94.19 417 GLU A C 1
ATOM 3315 O O . GLU A 1 417 ? 1.924 -14.655 13.632 1.00 94.19 417 GLU A O 1
ATOM 3320 N N . ALA A 1 418 ? 2.005 -15.526 11.571 1.00 88.69 418 ALA A N 1
ATOM 3321 C CA . ALA A 1 418 ? 2.955 -16.580 11.917 1.00 88.69 418 ALA A CA 1
ATOM 3322 C C . ALA A 1 418 ? 4.312 -16.002 12.351 1.00 88.69 418 ALA A C 1
ATOM 3324 O O . ALA A 1 418 ? 4.891 -16.456 13.351 1.00 88.69 418 ALA A O 1
ATOM 3325 N N . ALA A 1 419 ? 4.789 -14.969 11.656 1.00 87.38 419 ALA A N 1
ATOM 3326 C CA . ALA A 1 419 ? 6.010 -14.253 11.993 1.00 87.38 419 ALA A CA 1
ATOM 3327 C C . ALA A 1 419 ? 5.869 -13.497 13.324 1.00 87.38 419 ALA A C 1
ATOM 3329 O O . ALA A 1 419 ? 6.749 -13.608 14.184 1.00 87.38 419 ALA A O 1
ATOM 3330 N N . ARG A 1 420 ? 4.733 -12.826 13.565 1.00 88.31 420 ARG A N 1
ATOM 3331 C CA . ARG A 1 420 ? 4.427 -12.153 14.839 1.00 88.31 420 ARG A CA 1
ATOM 3332 C C . ARG A 1 420 ? 4.397 -13.142 15.997 1.00 88.31 420 ARG A C 1
ATOM 3334 O O . ARG A 1 420 ? 5.074 -12.920 16.999 1.00 88.31 420 ARG A O 1
ATOM 3341 N N . ARG A 1 421 ? 3.698 -14.274 15.852 1.00 86.00 421 ARG A N 1
ATOM 3342 C CA . ARG A 1 421 ? 3.678 -15.352 16.860 1.00 86.00 421 ARG A CA 1
ATOM 3343 C C . ARG A 1 421 ? 5.090 -15.852 17.167 1.00 86.00 421 ARG A C 1
ATOM 3345 O O . ARG A 1 421 ? 5.441 -16.043 18.329 1.00 86.00 421 ARG A O 1
ATOM 3352 N N . SER A 1 422 ? 5.922 -16.038 16.144 1.00 82.25 422 SER A N 1
ATOM 3353 C CA . SER A 1 422 ? 7.322 -16.442 16.321 1.00 82.25 422 SER A CA 1
ATOM 3354 C C . SER A 1 422 ? 8.158 -15.372 17.026 1.00 82.25 422 SER A C 1
ATOM 3356 O O . SER A 1 422 ? 8.952 -15.705 17.906 1.00 82.25 422 SER A O 1
ATOM 3358 N N . LYS A 1 423 ? 7.955 -14.090 16.703 1.00 81.12 423 LYS A N 1
ATOM 3359 C CA . LYS A 1 423 ? 8.609 -12.958 17.372 1.00 81.12 423 LYS A CA 1
ATOM 3360 C C . LYS A 1 423 ? 8.230 -12.885 18.852 1.00 81.12 423 LYS A C 1
ATOM 3362 O O . LYS A 1 423 ? 9.135 -12.859 19.680 1.00 81.12 423 LYS A O 1
ATOM 3367 N N . LEU A 1 424 ? 6.938 -12.945 19.182 1.00 80.00 424 LEU A N 1
ATOM 3368 C CA . LEU A 1 424 ? 6.447 -12.924 20.566 1.00 80.00 424 LEU A CA 1
ATOM 3369 C C . LEU A 1 424 ? 6.992 -14.101 21.382 1.00 80.00 424 LEU A C 1
ATOM 3371 O O . LEU A 1 424 ? 7.522 -13.894 22.467 1.00 80.00 424 LEU A O 1
ATOM 3375 N N . ARG A 1 425 ? 7.002 -15.319 20.820 1.00 78.06 425 ARG A N 1
ATOM 3376 C CA . ARG A 1 425 ? 7.625 -16.483 21.479 1.00 78.06 425 ARG A CA 1
ATOM 3377 C C . ARG A 1 425 ? 9.109 -16.269 21.777 1.00 78.06 425 ARG A C 1
ATOM 3379 O O . ARG A 1 425 ? 9.565 -16.605 22.867 1.00 78.06 425 ARG A O 1
ATOM 3386 N N . ARG A 1 426 ? 9.880 -15.722 20.826 1.00 74.88 426 ARG A N 1
ATOM 3387 C CA . ARG A 1 426 ? 11.305 -15.404 21.047 1.00 74.88 426 ARG A CA 1
ATOM 3388 C C . ARG A 1 426 ? 11.476 -14.356 22.144 1.00 74.88 426 ARG A C 1
ATOM 3390 O O . ARG A 1 426 ? 12.362 -14.505 22.981 1.00 74.88 426 ARG A O 1
ATOM 3397 N N . TRP A 1 427 ? 10.619 -13.340 22.152 1.00 73.62 427 TRP A N 1
ATOM 3398 C CA . TRP A 1 427 ? 10.587 -12.304 23.182 1.00 73.62 427 TRP A CA 1
ATOM 3399 C C . TRP A 1 427 ? 10.288 -12.876 24.569 1.00 73.62 427 TRP A C 1
ATOM 3401 O O . TRP A 1 427 ? 11.009 -12.570 25.516 1.00 73.62 427 TRP A O 1
ATOM 3411 N N . ASP A 1 428 ? 9.304 -13.766 24.690 1.00 73.12 428 ASP A N 1
ATOM 3412 C CA . ASP A 1 428 ? 8.973 -14.424 25.956 1.00 73.12 428 ASP A CA 1
ATOM 3413 C C . ASP A 1 428 ? 10.122 -15.292 26.472 1.00 73.12 428 ASP A C 1
ATOM 3415 O O . ASP A 1 428 ? 10.459 -15.238 27.656 1.00 73.12 428 ASP A O 1
ATOM 3419 N N . VAL A 1 429 ? 10.769 -16.062 25.591 1.00 73.50 429 VAL A N 1
ATOM 3420 C CA . VAL A 1 429 ? 11.945 -16.868 25.951 1.00 73.50 429 VAL A CA 1
ATOM 3421 C C . VAL A 1 429 ? 13.099 -15.972 26.400 1.00 73.50 429 VAL A C 1
ATOM 3423 O O . VAL A 1 429 ? 13.662 -16.199 27.470 1.00 73.50 429 VAL A O 1
ATOM 3426 N N . ALA A 1 430 ? 13.427 -14.928 25.634 1.00 72.12 430 ALA A N 1
ATOM 3427 C CA . ALA A 1 430 ? 14.487 -13.985 25.985 1.00 72.12 430 ALA A CA 1
ATOM 3428 C C . ALA A 1 430 ? 14.207 -13.296 27.327 1.00 72.12 430 ALA A C 1
ATOM 3430 O O . ALA A 1 430 ? 15.106 -13.164 28.158 1.00 72.12 430 ALA A O 1
ATOM 3431 N N . ARG A 1 431 ? 12.950 -12.912 27.576 1.00 68.19 431 ARG A N 1
ATOM 3432 C CA . ARG A 1 431 ? 12.521 -12.312 28.838 1.00 68.19 431 ARG A CA 1
ATOM 3433 C C . ARG A 1 431 ? 12.660 -13.279 30.007 1.00 68.19 431 ARG A C 1
ATOM 3435 O O . ARG A 1 431 ? 13.140 -12.856 31.052 1.00 68.19 431 ARG A O 1
ATOM 3442 N N . ARG A 1 432 ? 12.260 -14.546 29.854 1.00 72.06 432 ARG A N 1
ATOM 3443 C CA . ARG A 1 432 ? 12.433 -15.572 30.898 1.00 72.06 432 ARG A CA 1
ATOM 3444 C C . ARG A 1 432 ? 13.910 -15.776 31.214 1.00 72.06 432 ARG A C 1
ATOM 3446 O O . ARG A 1 432 ? 14.289 -15.660 32.368 1.00 72.06 432 ARG A O 1
ATOM 3453 N N . LEU A 1 433 ? 14.752 -15.928 30.191 1.00 69.38 433 LEU A N 1
ATOM 3454 C CA . LEU A 1 433 ? 16.201 -16.068 30.364 1.00 69.38 433 LEU A CA 1
ATOM 3455 C C . LEU A 1 433 ? 16.835 -14.851 31.056 1.00 69.38 433 LEU A C 1
ATOM 3457 O O . LEU A 1 433 ? 17.693 -15.009 31.920 1.00 69.38 433 LEU A O 1
ATOM 3461 N N . LEU A 1 434 ? 16.419 -13.631 30.703 1.00 68.62 434 LEU A N 1
ATOM 3462 C CA . LEU A 1 434 ? 16.922 -12.403 31.327 1.00 68.62 434 LEU A CA 1
ATOM 3463 C C . LEU A 1 434 ? 16.371 -12.183 32.740 1.00 68.62 434 LEU A C 1
ATOM 3465 O O . LEU A 1 434 ? 17.102 -11.709 33.607 1.00 68.62 434 LEU A O 1
ATOM 3469 N N . GLY A 1 435 ? 15.112 -12.544 32.989 1.00 64.75 435 GLY A N 1
ATOM 3470 C CA . GLY A 1 435 ? 14.509 -12.556 34.320 1.00 64.75 435 GLY A CA 1
ATOM 3471 C C . GLY A 1 435 ? 15.194 -13.565 35.239 1.00 64.75 435 GLY A C 1
ATOM 3472 O O . GLY A 1 435 ? 15.509 -13.233 36.382 1.00 64.75 435 GLY A O 1
ATOM 3473 N N . ASP A 1 436 ? 15.525 -14.744 34.714 1.00 59.94 436 ASP A N 1
ATOM 3474 C CA . ASP A 1 436 ? 16.320 -15.759 35.399 1.00 59.94 436 ASP A CA 1
ATOM 3475 C C . ASP A 1 436 ? 17.739 -15.252 35.650 1.00 59.94 436 ASP A C 1
ATOM 3477 O O . ASP A 1 436 ? 18.232 -15.376 36.761 1.00 59.94 436 ASP A O 1
ATOM 3481 N N . LEU A 1 437 ? 18.386 -14.587 34.688 1.00 57.12 437 LEU A N 1
ATOM 3482 C CA . LEU A 1 437 ? 19.708 -13.978 34.883 1.00 57.12 437 LEU A CA 1
ATOM 3483 C C . LEU A 1 437 ? 19.698 -12.859 35.928 1.00 57.12 437 LEU A C 1
ATOM 3485 O O . LEU A 1 437 ? 20.618 -12.783 36.739 1.00 57.12 437 LEU A O 1
ATOM 3489 N N . ALA A 1 438 ? 18.678 -12.001 35.942 1.00 56.88 438 ALA A N 1
ATOM 3490 C CA . ALA A 1 438 ? 18.524 -10.960 36.954 1.00 56.88 438 ALA A CA 1
ATOM 3491 C C . ALA A 1 438 ? 18.264 -11.568 38.341 1.00 56.88 438 ALA A C 1
ATOM 3493 O O . ALA A 1 438 ? 18.842 -11.113 39.328 1.00 56.88 438 ALA A O 1
ATOM 3494 N N . SER A 1 439 ? 17.465 -12.636 38.405 1.00 56.94 439 SER A N 1
ATOM 3495 C CA . SER A 1 439 ? 17.187 -13.394 39.629 1.00 56.94 439 SER A CA 1
ATOM 3496 C C . SER A 1 439 ? 18.429 -14.132 40.127 1.00 56.94 439 SER A C 1
ATOM 3498 O O . SER A 1 439 ? 18.764 -14.041 41.301 1.00 56.94 439 SER A O 1
ATOM 3500 N N . VAL A 1 440 ? 19.187 -14.775 39.238 1.00 54.41 440 VAL A N 1
ATOM 3501 C CA . VAL A 1 440 ? 20.475 -15.419 39.526 1.00 54.41 440 VAL A CA 1
ATOM 3502 C C . VAL A 1 440 ? 21.499 -14.381 39.967 1.00 54.41 440 VAL A C 1
ATOM 3504 O O . VAL A 1 440 ? 22.194 -14.598 40.951 1.00 54.41 440 VAL A O 1
ATOM 3507 N N . GLN A 1 441 ? 21.571 -13.218 39.318 1.00 56.44 441 GLN A N 1
ATOM 3508 C CA . GLN A 1 441 ? 22.449 -12.129 39.742 1.00 56.44 441 GLN A CA 1
ATOM 3509 C C . GLN A 1 441 ? 22.034 -11.573 41.109 1.00 56.44 441 GLN A C 1
ATOM 3511 O O . GLN A 1 441 ? 22.902 -11.213 41.902 1.00 56.44 441 GLN A O 1
ATOM 3516 N N . HIS A 1 442 ? 20.735 -11.506 41.404 1.00 58.72 442 HIS A N 1
ATOM 3517 C CA . HIS A 1 442 ? 20.228 -11.106 42.711 1.00 58.72 442 HIS A CA 1
ATOM 3518 C C . HIS A 1 442 ? 20.573 -12.146 43.783 1.00 58.72 442 HIS A C 1
ATOM 3520 O O . HIS A 1 442 ? 21.124 -11.778 44.813 1.00 58.72 442 HIS A O 1
ATOM 3526 N N . VAL A 1 443 ? 20.367 -13.439 43.516 1.00 55.97 443 VAL A N 1
ATOM 3527 C CA . VAL A 1 443 ? 20.753 -14.546 44.406 1.00 55.97 443 VAL A CA 1
ATOM 3528 C C . VAL A 1 443 ? 22.264 -14.565 44.628 1.00 55.97 443 VAL A C 1
ATOM 3530 O O . VAL A 1 443 ? 22.700 -14.620 45.770 1.00 55.97 443 VAL A O 1
ATOM 3533 N N . LEU A 1 444 ? 23.078 -14.432 43.579 1.00 45.19 444 LEU A N 1
ATOM 3534 C CA . LEU A 1 444 ? 24.538 -14.358 43.683 1.00 45.19 444 LEU A CA 1
ATOM 3535 C C . LEU A 1 444 ? 24.992 -13.126 44.470 1.00 45.19 444 LEU A C 1
ATOM 3537 O O . LEU A 1 444 ? 25.866 -13.245 45.319 1.00 45.19 444 LEU A O 1
ATOM 3541 N N . LYS A 1 445 ? 24.391 -11.950 44.248 1.00 57.41 445 LYS A N 1
ATOM 3542 C CA . LYS A 1 445 ? 24.684 -10.749 45.047 1.00 57.41 445 LYS A CA 1
ATOM 3543 C C . LYS A 1 445 ? 24.279 -10.927 46.507 1.00 57.41 445 LYS A C 1
ATOM 3545 O O . LYS A 1 445 ? 25.025 -10.493 47.372 1.00 57.41 445 LYS A O 1
ATOM 3550 N N . SER A 1 446 ? 23.155 -11.579 46.784 1.00 56.00 446 SER A N 1
ATOM 3551 C CA . SER A 1 446 ? 22.687 -11.869 48.143 1.00 56.00 446 SER A CA 1
ATOM 3552 C C . SER A 1 446 ? 23.550 -12.925 48.842 1.00 56.00 446 SER A C 1
ATOM 3554 O O . SER A 1 446 ? 23.844 -12.783 50.025 1.00 56.00 446 SER A O 1
ATOM 3556 N N . LEU A 1 447 ? 24.034 -13.934 48.111 1.00 46.66 447 LEU A N 1
ATOM 3557 C CA . LEU A 1 447 ? 24.986 -14.934 48.605 1.00 46.66 447 LEU A CA 1
ATOM 3558 C C . LEU A 1 447 ? 26.359 -14.310 48.891 1.00 46.66 447 LEU A C 1
ATOM 3560 O O . LEU A 1 447 ? 26.937 -14.576 49.938 1.00 46.66 447 LEU A O 1
ATOM 3564 N N . VAL A 1 448 ? 26.847 -13.431 48.010 1.00 49.97 448 VAL A N 1
ATOM 3565 C CA . VAL A 1 448 ? 28.124 -12.714 48.178 1.00 49.97 448 VAL A CA 1
ATOM 3566 C C . VAL A 1 448 ? 28.034 -11.633 49.265 1.00 49.97 448 VAL A C 1
ATOM 3568 O O . VAL A 1 448 ? 28.992 -11.438 50.008 1.00 49.97 448 VAL A O 1
ATOM 3571 N N . ALA A 1 449 ? 26.891 -10.957 49.415 1.00 51.00 449 ALA A N 1
ATOM 3572 C CA . ALA A 1 449 ? 26.656 -9.985 50.487 1.00 51.00 449 ALA A CA 1
ATOM 3573 C C . ALA A 1 449 ? 26.478 -10.649 51.865 1.00 51.00 449 ALA A C 1
ATOM 3575 O O . ALA A 1 449 ? 26.808 -10.036 52.879 1.00 51.00 449 ALA A O 1
ATOM 3576 N N . GLY A 1 450 ? 26.004 -11.901 51.909 1.00 45.12 450 GLY A N 1
ATOM 3577 C CA . GLY A 1 450 ? 25.964 -12.728 53.120 1.00 45.12 450 GLY A CA 1
ATOM 3578 C C . GLY A 1 450 ? 27.338 -13.238 53.570 1.00 45.12 450 GLY A C 1
ATOM 3579 O O . GLY A 1 450 ? 27.515 -13.586 54.735 1.00 45.12 450 GLY A O 1
ATOM 3580 N N . THR A 1 451 ? 28.333 -13.228 52.682 1.00 40.81 451 THR A N 1
ATOM 3581 C CA . THR A 1 451 ? 29.725 -13.588 52.973 1.00 40.81 451 THR A CA 1
ATOM 3582 C C . THR A 1 451 ? 30.630 -12.368 52.836 1.00 40.81 451 THR A C 1
ATOM 3584 O O . THR A 1 451 ? 31.457 -12.277 51.928 1.00 40.81 451 THR A O 1
ATOM 3587 N N . ALA A 1 452 ? 30.493 -11.398 53.737 1.00 42.22 452 ALA A N 1
ATOM 3588 C CA . ALA A 1 452 ? 31.522 -10.377 53.870 1.00 42.22 452 ALA A CA 1
ATOM 3589 C C . ALA A 1 452 ? 32.718 -10.942 54.652 1.00 42.22 452 ALA A C 1
ATOM 3591 O O . ALA A 1 452 ? 32.565 -11.384 55.789 1.00 42.22 452 ALA A O 1
ATOM 3592 N N . ARG A 1 453 ? 33.904 -10.780 54.048 1.00 43.97 453 ARG A N 1
ATOM 3593 C CA . ARG A 1 453 ? 35.270 -11.008 54.561 1.00 43.97 453 ARG A CA 1
ATOM 3594 C C . ARG A 1 453 ? 35.832 -12.413 54.337 1.00 43.97 453 ARG A C 1
ATOM 3596 O O . ARG A 1 453 ? 35.759 -13.281 55.195 1.00 43.97 453 ARG A O 1
ATOM 3603 N N . ASN A 1 454 ? 36.516 -12.571 53.209 1.00 34.38 454 ASN A N 1
ATOM 3604 C CA . ASN A 1 454 ? 37.973 -12.698 53.246 1.00 34.38 454 ASN A CA 1
ATOM 3605 C C . ASN A 1 454 ? 38.569 -12.269 51.903 1.00 34.38 454 ASN A C 1
ATOM 3607 O O . ASN A 1 454 ? 38.028 -12.559 50.838 1.00 34.38 454 ASN A O 1
ATOM 3611 N N . GLU A 1 455 ? 39.653 -11.508 51.992 1.00 47.16 455 GLU A N 1
ATOM 3612 C CA . GLU A 1 455 ? 40.448 -11.035 50.867 1.00 47.16 455 GLU A CA 1
ATOM 3613 C C . GLU A 1 455 ? 40.973 -12.221 50.047 1.00 47.16 455 GLU A C 1
ATOM 3615 O O . GLU A 1 455 ? 41.501 -13.186 50.600 1.00 47.16 455 GLU A O 1
ATOM 3620 N N . ALA A 1 456 ? 40.851 -12.135 48.722 1.00 34.72 456 ALA A N 1
ATOM 3621 C CA . ALA A 1 456 ? 41.574 -12.993 47.793 1.00 34.72 456 ALA A CA 1
ATOM 3622 C C . ALA A 1 456 ? 42.091 -12.159 46.604 1.00 34.72 456 ALA A C 1
ATOM 3624 O O . ALA A 1 456 ? 41.455 -11.176 46.213 1.00 34.72 456 ALA A O 1
ATOM 3625 N N . PRO A 1 457 ? 43.275 -12.503 46.070 1.00 37.69 457 PRO A N 1
ATOM 3626 C CA . PRO A 1 457 ? 44.188 -11.554 45.454 1.00 37.69 457 PRO A CA 1
ATOM 3627 C C . PRO A 1 457 ? 43.965 -11.394 43.946 1.00 37.69 457 PRO A C 1
ATOM 3629 O O . PRO A 1 457 ? 43.633 -12.345 43.247 1.00 37.69 457 PRO A O 1
ATOM 3632 N N . GLY A 1 458 ? 44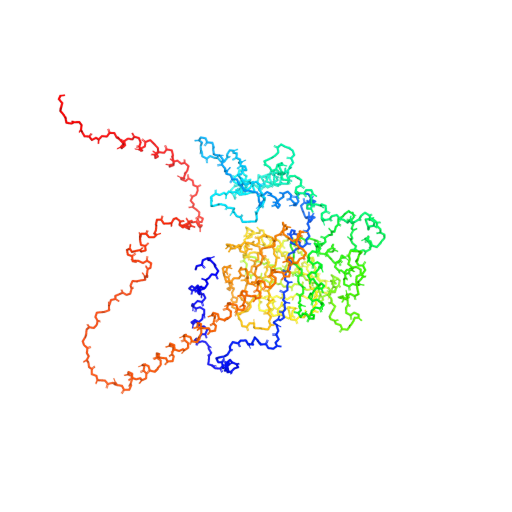.215 -10.174 43.461 1.00 40.88 458 GLY A N 1
ATOM 3633 C CA . GLY A 1 458 ? 44.670 -9.873 42.101 1.00 40.88 458 GLY A CA 1
ATOM 3634 C C . GLY A 1 458 ? 44.018 -10.639 40.949 1.00 40.88 458 GLY A C 1
ATOM 3635 O O . GLY A 1 458 ? 44.717 -11.342 40.225 1.00 40.88 458 GLY A O 1
ATOM 3636 N N . LEU A 1 459 ? 42.719 -10.447 40.698 1.00 34.47 459 LEU A N 1
ATOM 3637 C CA . LEU A 1 459 ? 42.223 -10.635 39.334 1.00 34.47 459 LEU A CA 1
ATOM 3638 C C . LEU A 1 459 ? 42.621 -9.404 38.518 1.00 34.47 459 LEU A C 1
ATOM 3640 O O . LEU A 1 459 ? 42.030 -8.332 38.668 1.00 34.47 459 LEU A O 1
ATOM 3644 N N . GLU A 1 460 ? 43.616 -9.559 37.644 1.00 36.28 460 GLU A N 1
ATOM 3645 C CA . GLU A 1 460 ? 43.826 -8.623 36.543 1.00 36.28 460 GLU A CA 1
ATOM 3646 C C . GLU A 1 460 ? 42.489 -8.404 35.830 1.00 36.28 460 GLU A C 1
ATOM 3648 O O . GLU A 1 460 ? 41.887 -9.333 35.280 1.00 36.28 460 GLU A O 1
ATOM 3653 N N . ARG A 1 461 ? 42.019 -7.153 35.828 1.00 34.69 461 ARG A N 1
ATOM 3654 C CA . ARG A 1 461 ? 40.971 -6.716 34.912 1.00 34.69 461 ARG A CA 1
ATOM 3655 C C . ARG A 1 461 ? 41.516 -6.888 33.499 1.00 34.69 461 ARG A C 1
ATOM 3657 O O . ARG A 1 461 ? 42.138 -5.975 32.964 1.00 34.69 461 ARG A O 1
ATOM 3664 N N . LYS A 1 462 ? 41.267 -8.039 32.872 1.00 35.34 462 LYS A N 1
ATOM 3665 C CA . LYS A 1 462 ? 41.349 -8.129 31.415 1.00 35.34 462 LYS A CA 1
ATOM 3666 C C . LYS A 1 462 ? 40.355 -7.112 30.875 1.00 35.34 462 LYS A C 1
ATOM 3668 O O . LYS A 1 462 ? 39.148 -7.275 31.049 1.00 35.34 462 LYS A O 1
ATOM 3673 N N . ALA A 1 463 ? 40.880 -6.030 30.304 1.00 40.22 463 ALA A N 1
ATOM 3674 C CA . ALA A 1 463 ? 40.084 -5.048 29.597 1.00 40.22 463 ALA A CA 1
ATOM 3675 C C . ALA A 1 463 ? 39.218 -5.806 28.587 1.00 40.22 463 ALA A C 1
ATOM 3677 O O . ALA A 1 463 ? 39.730 -6.533 27.735 1.00 40.22 463 ALA A O 1
ATOM 3678 N N . PHE A 1 464 ? 37.902 -5.702 28.752 1.00 40.72 464 PHE A N 1
ATOM 3679 C CA . PHE A 1 464 ? 36.948 -6.250 27.807 1.00 40.72 464 PHE A CA 1
ATOM 3680 C C . PHE A 1 464 ? 37.224 -5.601 26.448 1.00 40.72 464 PHE A C 1
ATOM 3682 O O . PHE A 1 464 ? 37.012 -4.401 26.287 1.00 40.72 464 PHE A O 1
ATOM 3689 N N . GLN A 1 465 ? 37.735 -6.379 25.494 1.00 35.78 465 GLN A N 1
ATOM 3690 C CA . GLN A 1 465 ? 37.733 -5.993 24.091 1.00 35.78 465 GLN A CA 1
ATOM 3691 C C . GLN A 1 465 ? 36.411 -6.472 23.487 1.00 35.78 465 GLN A C 1
ATOM 3693 O O . GLN A 1 465 ? 36.171 -7.684 23.459 1.00 35.78 465 GLN A O 1
ATOM 3698 N N . PRO A 1 466 ? 35.548 -5.556 23.017 1.00 38.53 466 PRO A N 1
ATOM 3699 C CA . PRO A 1 466 ? 34.365 -5.917 22.252 1.00 38.53 466 PRO A CA 1
ATOM 3700 C C . PRO A 1 466 ? 34.740 -6.848 21.091 1.00 38.53 466 PRO A C 1
ATOM 3702 O O . PRO A 1 466 ? 35.800 -6.696 20.483 1.00 38.53 466 PRO A O 1
ATOM 3705 N N . TRP A 1 467 ? 33.876 -7.815 20.773 1.00 36.88 467 TRP A N 1
ATOM 3706 C CA . TRP A 1 467 ? 34.138 -8.848 19.758 1.00 36.88 467 TRP A CA 1
ATOM 3707 C C . TRP A 1 467 ? 34.541 -8.272 18.385 1.00 36.88 467 TRP A C 1
ATOM 3709 O O . TRP A 1 467 ? 35.350 -8.889 17.687 1.00 36.88 467 TRP A O 1
ATOM 3719 N N . CYS A 1 468 ? 34.088 -7.052 18.060 1.00 38.28 468 CYS A N 1
ATOM 3720 C CA . CYS A 1 468 ? 34.464 -6.300 16.859 1.00 38.28 468 CYS A CA 1
ATOM 3721 C C . CYS A 1 468 ? 35.962 -5.955 16.738 1.00 38.28 468 CYS A C 1
ATOM 3723 O O . CYS A 1 468 ? 36.404 -5.601 15.652 1.00 38.28 468 CYS A O 1
ATOM 3725 N N . PHE A 1 469 ? 36.762 -6.125 17.796 1.00 39.97 469 PHE A N 1
ATOM 3726 C CA . PHE A 1 469 ? 38.206 -5.851 17.791 1.00 39.97 469 PHE A CA 1
ATOM 3727 C C . PHE A 1 469 ? 39.089 -7.104 17.878 1.00 39.97 469 PHE A C 1
ATOM 3729 O O . PHE A 1 469 ? 40.307 -7.000 18.034 1.00 39.97 469 PHE A O 1
ATOM 3736 N N . SER A 1 470 ? 38.519 -8.308 17.774 1.00 45.03 470 SER A N 1
ATOM 3737 C CA . SER A 1 470 ? 39.336 -9.525 17.728 1.00 45.03 470 SER A CA 1
ATOM 3738 C C . SER A 1 470 ? 40.019 -9.681 16.360 1.00 45.03 470 SER A C 1
ATOM 3740 O O . SER A 1 470 ? 39.419 -9.397 15.326 1.00 45.03 470 SER A O 1
ATOM 3742 N N . LYS A 1 471 ? 41.247 -10.225 16.318 1.00 38.66 471 LYS A N 1
ATOM 3743 C CA . LYS A 1 471 ? 41.954 -10.555 15.056 1.00 38.66 471 LYS A CA 1
ATOM 3744 C C . LYS A 1 471 ? 41.157 -11.481 14.118 1.00 38.66 471 LYS A C 1
ATOM 3746 O O . LYS A 1 471 ? 41.449 -11.553 12.931 1.00 38.66 471 LYS A O 1
ATOM 3751 N N . LYS A 1 472 ? 40.162 -12.207 14.647 1.00 40.12 472 LYS A N 1
ATOM 3752 C CA . LYS A 1 472 ? 39.234 -13.029 13.854 1.00 40.12 472 LYS A CA 1
ATOM 3753 C C . LYS A 1 472 ? 38.126 -12.200 13.187 1.00 40.12 472 LYS A C 1
ATOM 3755 O O . LYS A 1 472 ? 37.617 -12.631 12.163 1.00 40.12 472 LYS A O 1
ATOM 3760 N N . VAL A 1 473 ? 37.798 -11.017 13.715 1.00 41.88 473 VAL A N 1
ATOM 3761 C CA . VAL A 1 473 ? 36.877 -10.045 13.097 1.00 41.88 473 VAL A CA 1
ATOM 3762 C C . VAL A 1 473 ? 37.618 -9.058 12.185 1.00 41.88 473 VAL A C 1
ATOM 3764 O O . VAL A 1 473 ? 37.082 -8.695 11.147 1.00 41.88 473 VAL A O 1
ATOM 3767 N N . SER A 1 474 ? 38.896 -8.750 12.440 1.00 39.84 474 SER A N 1
ATOM 3768 C CA . SER A 1 474 ? 39.740 -7.999 11.483 1.00 39.84 474 SER A CA 1
ATOM 3769 C C . SER A 1 474 ? 40.101 -8.780 10.207 1.00 39.84 474 SER A C 1
ATOM 3771 O O . SER A 1 474 ? 40.798 -8.259 9.346 1.00 39.84 474 SER A O 1
ATOM 3773 N N . LEU A 1 475 ? 39.708 -10.054 10.119 1.00 36.62 475 LEU A N 1
ATOM 3774 C CA . LEU A 1 475 ? 39.763 -10.869 8.899 1.00 36.62 475 LEU A CA 1
ATOM 3775 C C . LEU A 1 475 ? 38.368 -11.055 8.272 1.00 36.62 475 LEU A C 1
ATOM 3777 O O . LEU A 1 475 ? 38.265 -11.559 7.160 1.00 36.62 475 LEU A O 1
ATOM 3781 N N . ALA A 1 476 ? 37.304 -10.624 8.962 1.00 36.16 476 ALA A N 1
ATOM 3782 C CA . ALA A 1 476 ? 35.946 -10.533 8.424 1.00 36.16 476 ALA A CA 1
ATOM 3783 C C . ALA A 1 476 ? 35.689 -9.183 7.721 1.00 36.16 476 ALA A C 1
ATOM 3785 O O . ALA A 1 476 ? 34.745 -9.072 6.949 1.00 36.16 476 ALA A O 1
ATOM 3786 N N . THR A 1 477 ? 36.579 -8.198 7.889 1.00 34.53 477 THR A N 1
ATOM 3787 C CA . THR A 1 477 ? 36.629 -6.922 7.144 1.00 34.53 477 THR A CA 1
ATOM 3788 C C . THR A 1 477 ? 37.039 -7.075 5.669 1.00 34.53 477 THR A C 1
ATOM 3790 O O . THR A 1 477 ? 37.335 -6.088 5.002 1.00 34.53 477 THR A O 1
ATOM 3793 N N . HIS A 1 478 ? 37.100 -8.300 5.138 1.00 34.75 478 HIS A N 1
ATOM 3794 C CA . HIS A 1 478 ? 37.259 -8.575 3.701 1.00 34.75 478 HIS A CA 1
ATOM 3795 C C . HIS A 1 478 ? 36.008 -9.207 3.069 1.00 34.75 478 HIS A C 1
ATOM 3797 O O . HIS A 1 478 ? 36.023 -9.541 1.888 1.00 34.75 478 HIS A O 1
ATOM 3803 N N . ALA A 1 479 ? 34.907 -9.327 3.817 1.00 30.84 479 ALA A N 1
ATOM 3804 C CA . ALA A 1 479 ? 33.582 -9.466 3.226 1.00 30.84 479 ALA A CA 1
ATOM 3805 C C . ALA A 1 479 ? 33.014 -8.051 3.053 1.00 30.84 479 ALA A C 1
ATOM 3807 O O . ALA A 1 479 ? 32.751 -7.377 4.045 1.00 30.84 479 ALA A O 1
ATOM 3808 N N . GLY A 1 480 ? 32.908 -7.580 1.808 1.00 27.86 480 GLY A N 1
ATOM 3809 C CA . GLY A 1 480 ? 32.466 -6.223 1.486 1.00 27.86 480 GLY A CA 1
ATOM 3810 C C . GLY A 1 480 ? 31.058 -5.934 2.005 1.00 27.86 480 GLY A C 1
ATOM 3811 O O . GLY A 1 480 ? 30.070 -6.285 1.368 1.00 27.86 480 GLY A O 1
ATOM 3812 N N . THR A 1 481 ? 30.984 -5.286 3.161 1.00 26.03 481 THR A N 1
ATOM 3813 C CA . THR A 1 481 ? 29.824 -4.532 3.627 1.00 26.03 481 THR A CA 1
ATOM 3814 C C . THR A 1 481 ? 30.040 -3.084 3.203 1.00 26.03 481 THR A C 1
ATOM 3816 O O . THR A 1 481 ? 31.002 -2.463 3.650 1.00 26.03 481 THR A O 1
ATOM 3819 N N . PHE A 1 482 ? 29.193 -2.570 2.312 1.00 25.61 482 PHE A N 1
ATOM 3820 C CA . PHE A 1 482 ? 29.149 -1.147 1.985 1.00 25.61 482 PHE A CA 1
ATOM 3821 C C . PHE A 1 482 ? 28.282 -0.428 3.022 1.00 25.61 482 PHE A C 1
ATOM 3823 O O . PHE A 1 482 ? 27.064 -0.473 2.927 1.00 25.61 482 PHE A O 1
ATOM 3830 N N . ASP A 1 483 ? 28.942 0.183 3.994 1.00 26.91 483 ASP A N 1
ATOM 3831 C CA . ASP A 1 483 ? 28.666 1.523 4.531 1.00 26.91 483 ASP A CA 1
ATOM 3832 C C . ASP A 1 483 ? 30.082 2.162 4.567 1.00 26.91 483 ASP A C 1
ATOM 3834 O O . ASP A 1 483 ? 31.055 1.436 4.782 1.00 26.91 483 ASP A O 1
ATOM 3838 N N . GLU A 1 484 ? 30.377 3.421 4.246 1.00 28.39 484 GLU A N 1
ATOM 3839 C CA . GLU A 1 484 ? 29.781 4.736 4.534 1.00 28.39 484 GLU A CA 1
ATOM 3840 C C . GLU A 1 484 ? 30.176 5.670 3.340 1.00 28.39 484 GLU A C 1
ATOM 3842 O O . GLU A 1 484 ? 31.105 5.353 2.597 1.00 28.39 484 GLU A O 1
ATOM 3847 N N . ASP A 1 485 ? 29.446 6.715 2.932 1.00 27.09 485 ASP A N 1
ATOM 3848 C CA . ASP A 1 485 ? 29.416 8.032 3.580 1.00 27.09 485 ASP A CA 1
ATOM 3849 C C . ASP A 1 485 ? 28.237 8.879 3.040 1.00 27.09 485 ASP A C 1
ATOM 3851 O O . ASP A 1 485 ? 28.124 9.136 1.838 1.00 27.09 485 ASP A O 1
ATOM 3855 N N . CYS A 1 486 ? 27.376 9.361 3.939 1.00 28.03 486 CYS A N 1
ATOM 3856 C CA . CYS A 1 486 ? 26.522 10.529 3.718 1.00 28.03 486 CYS A CA 1
ATOM 3857 C C . CYS A 1 486 ? 26.872 11.565 4.788 1.00 28.03 486 CYS A C 1
ATOM 3859 O O . CYS A 1 486 ? 26.380 11.460 5.905 1.00 28.03 486 CYS A O 1
ATOM 3861 N N . ASP A 1 487 ? 27.697 12.543 4.424 1.00 28.16 487 ASP A N 1
ATOM 3862 C CA . ASP A 1 487 ? 27.689 13.897 4.978 1.00 28.16 487 ASP A CA 1
ATOM 3863 C C . ASP A 1 487 ? 28.160 14.868 3.878 1.00 28.16 487 ASP A C 1
ATOM 3865 O O . ASP A 1 487 ? 29.011 14.533 3.048 1.00 28.16 487 ASP A O 1
ATOM 3869 N N . ASP A 1 488 ? 27.524 16.039 3.848 1.00 43.41 488 ASP A N 1
ATOM 3870 C CA . ASP A 1 488 ? 27.705 17.120 2.877 1.00 43.41 488 ASP A CA 1
ATOM 3871 C C . ASP A 1 488 ? 29.139 17.702 2.888 1.00 43.41 488 ASP A C 1
ATOM 3873 O O . ASP A 1 488 ? 29.818 17.702 3.912 1.00 43.41 488 ASP A O 1
ATOM 3877 N N . ASP A 1 489 ? 29.555 18.254 1.737 1.00 33.81 489 ASP A N 1
ATOM 3878 C CA . ASP A 1 489 ? 30.847 18.901 1.411 1.00 33.81 489 ASP A CA 1
ATOM 3879 C C . ASP A 1 489 ? 32.030 18.007 0.966 1.00 33.81 489 ASP A C 1
ATOM 3881 O O . ASP A 1 489 ? 33.102 18.100 1.553 1.00 33.81 489 ASP A O 1
ATOM 3885 N N . TYR A 1 490 ? 31.949 17.222 -0.130 1.00 30.02 490 TYR A N 1
ATOM 3886 C CA . TYR A 1 490 ? 33.191 16.761 -0.815 1.00 30.02 490 TYR A CA 1
ATOM 3887 C C . TYR A 1 490 ? 33.086 16.270 -2.282 1.00 30.02 490 TYR A C 1
ATOM 3889 O O . TYR A 1 490 ? 33.758 15.312 -2.669 1.00 30.02 490 TYR A O 1
ATOM 3897 N N . VAL A 1 491 ? 32.336 16.929 -3.176 1.00 29.86 491 VAL A N 1
ATOM 3898 C CA . VAL A 1 491 ? 32.329 16.549 -4.614 1.00 29.86 491 VAL A CA 1
ATOM 3899 C C . VAL A 1 491 ? 32.963 17.622 -5.500 1.00 29.86 491 VAL A C 1
ATOM 3901 O O . VAL A 1 491 ? 32.306 18.347 -6.237 1.00 29.86 491 VAL A O 1
ATOM 3904 N N . THR A 1 492 ? 34.294 17.718 -5.462 1.00 30.17 492 THR A N 1
ATOM 3905 C CA . THR A 1 492 ? 35.083 18.260 -6.596 1.00 30.17 492 THR A CA 1
ATOM 3906 C C . THR A 1 492 ? 36.444 17.563 -6.785 1.00 30.17 492 THR A C 1
ATOM 3908 O O . THR A 1 492 ? 37.107 17.770 -7.795 1.00 30.17 492 THR A O 1
ATOM 3911 N N . ALA A 1 493 ? 36.874 16.662 -5.891 1.00 32.00 493 ALA A N 1
ATOM 3912 C CA . ALA A 1 493 ? 38.220 16.072 -5.966 1.00 32.00 493 ALA A CA 1
ATOM 3913 C C . ALA A 1 493 ? 38.310 14.658 -6.588 1.00 32.00 493 ALA A C 1
ATOM 3915 O O . ALA A 1 493 ? 39.416 14.163 -6.794 1.00 32.00 493 ALA A O 1
ATOM 3916 N N . HIS A 1 494 ? 37.195 13.989 -6.906 1.00 31.23 494 HIS A N 1
ATOM 3917 C CA . HIS A 1 494 ? 37.218 12.549 -7.224 1.00 31.23 494 HIS A CA 1
ATOM 3918 C C . HIS A 1 494 ? 37.211 12.165 -8.713 1.00 31.23 494 HIS A C 1
ATOM 3920 O O . HIS A 1 494 ? 37.393 10.992 -9.035 1.00 31.23 494 HIS A O 1
ATOM 3926 N N . ILE A 1 495 ? 37.118 13.127 -9.636 1.00 34.12 495 ILE A N 1
ATOM 3927 C CA . ILE A 1 495 ? 37.223 12.838 -11.082 1.00 34.12 495 ILE A CA 1
ATOM 3928 C C . ILE A 1 495 ? 38.690 12.820 -11.560 1.00 34.12 495 ILE A C 1
ATOM 3930 O O . ILE A 1 495 ? 39.014 12.183 -12.557 1.00 34.12 495 ILE A O 1
ATOM 3934 N N . THR A 1 496 ? 39.630 13.398 -10.806 1.00 36.03 496 THR A N 1
ATOM 3935 C CA . THR A 1 496 ? 41.049 13.473 -11.214 1.00 36.03 496 THR A CA 1
ATOM 3936 C C . THR A 1 496 ? 41.924 12.329 -10.677 1.00 36.03 496 THR A C 1
ATOM 3938 O O . THR A 1 496 ? 43.078 12.198 -11.087 1.00 36.03 496 THR A O 1
ATOM 3941 N N . ALA A 1 497 ? 41.409 11.486 -9.772 1.00 34.81 497 ALA A N 1
ATOM 3942 C CA . ALA A 1 497 ? 42.204 10.464 -9.079 1.00 34.81 497 ALA A CA 1
ATOM 3943 C C . ALA A 1 497 ? 42.175 9.073 -9.743 1.00 34.81 497 ALA A C 1
ATOM 3945 O O . ALA A 1 497 ? 43.156 8.338 -9.646 1.00 34.81 497 ALA A O 1
ATOM 3946 N N . ARG A 1 498 ? 41.108 8.716 -10.476 1.00 34.03 498 ARG A N 1
ATOM 3947 C CA . ARG A 1 498 ? 41.010 7.399 -11.144 1.00 34.03 498 ARG A CA 1
ATOM 3948 C C . ARG A 1 498 ? 41.838 7.279 -12.428 1.00 34.03 498 ARG A C 1
ATOM 3950 O O . ARG A 1 498 ? 42.193 6.171 -12.811 1.00 34.03 498 ARG A O 1
ATOM 395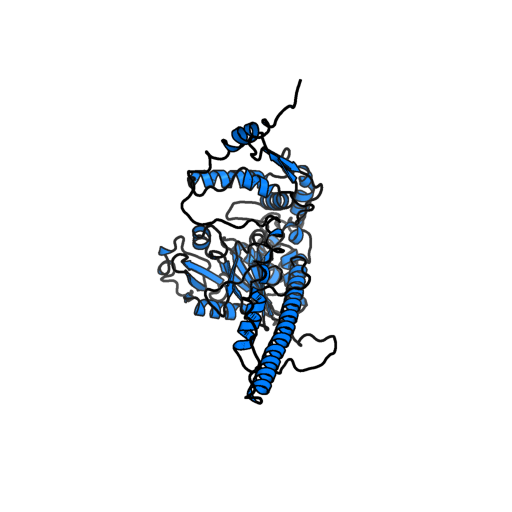7 N N . SER A 1 499 ? 42.238 8.394 -13.039 1.00 34.38 499 SER A N 1
ATOM 3958 C CA . SER A 1 499 ? 43.102 8.384 -14.231 1.00 34.38 499 SER A CA 1
ATOM 3959 C C . SER A 1 499 ? 44.602 8.306 -13.907 1.00 34.38 499 SER A C 1
ATOM 3961 O O . SER A 1 499 ? 45.409 8.117 -14.814 1.00 34.38 499 SER A O 1
ATOM 3963 N N . ARG A 1 500 ? 45.009 8.446 -12.632 1.00 35.47 500 ARG A N 1
ATOM 3964 C CA . ARG A 1 500 ? 46.428 8.370 -12.219 1.00 35.47 500 ARG A CA 1
ATOM 3965 C C . ARG A 1 500 ? 46.874 6.973 -11.786 1.00 35.47 500 ARG A C 1
ATOM 3967 O O . ARG A 1 500 ? 48.018 6.611 -12.041 1.00 35.47 500 ARG A O 1
ATOM 3974 N N . THR A 1 501 ? 45.981 6.158 -11.234 1.00 38.78 501 THR A N 1
ATOM 3975 C CA . THR A 1 501 ? 46.325 4.830 -10.700 1.00 38.78 501 THR A CA 1
ATOM 3976 C C . THR A 1 501 ? 46.658 3.793 -11.778 1.00 38.78 501 THR A C 1
ATOM 3978 O O . THR A 1 501 ? 47.493 2.925 -11.541 1.00 38.78 501 THR A O 1
ATOM 3981 N N . VAL A 1 502 ? 46.121 3.915 -12.998 1.00 38.78 502 VAL A N 1
ATOM 3982 C CA . VAL A 1 502 ? 46.451 2.999 -14.114 1.00 38.78 502 VAL A CA 1
ATOM 3983 C C . VAL A 1 502 ? 47.872 3.238 -14.662 1.00 38.78 502 VAL A C 1
ATOM 3985 O O . VAL A 1 502 ? 48.559 2.295 -15.049 1.00 38.78 502 VAL A O 1
ATOM 3988 N N . ALA A 1 503 ? 48.366 4.482 -14.630 1.00 36.38 503 ALA A N 1
ATOM 3989 C CA . ALA A 1 503 ? 49.716 4.836 -15.090 1.00 36.38 503 ALA A CA 1
ATOM 3990 C C . ALA A 1 503 ? 50.824 4.582 -14.041 1.00 36.38 503 ALA A C 1
ATOM 3992 O O . ALA A 1 503 ? 52.015 4.615 -14.374 1.00 36.38 503 ALA A O 1
ATOM 3993 N N . GLU A 1 504 ? 50.449 4.348 -12.782 1.00 41.44 504 GLU A N 1
ATOM 3994 C CA . GLU A 1 504 ? 51.362 3.964 -11.695 1.00 41.44 504 GLU A CA 1
ATOM 3995 C C . GLU A 1 504 ? 51.431 2.438 -11.532 1.00 41.44 504 GLU A C 1
ATOM 3997 O O . GLU A 1 504 ? 52.519 1.900 -11.335 1.00 41.44 504 GLU A O 1
ATOM 4002 N N . PHE A 1 505 ? 50.335 1.713 -11.788 1.00 37.31 505 PHE A N 1
ATOM 4003 C CA . PHE A 1 505 ? 50.329 0.244 -11.765 1.00 37.31 505 PHE A CA 1
ATOM 4004 C C . PHE A 1 505 ? 51.198 -0.391 -12.872 1.00 37.31 505 PHE A C 1
ATOM 4006 O O . PHE A 1 505 ? 51.768 -1.464 -12.686 1.00 37.31 505 PHE A O 1
ATOM 4013 N N . LEU A 1 506 ? 51.381 0.295 -14.009 1.00 40.12 506 LEU A N 1
ATOM 4014 C CA . LEU A 1 506 ? 52.272 -0.146 -15.095 1.00 40.12 506 LEU A CA 1
ATOM 4015 C C . LEU A 1 506 ? 53.759 0.200 -14.875 1.00 40.12 506 LEU A C 1
ATOM 4017 O O . LEU A 1 506 ? 54.598 -0.225 -15.668 1.00 40.12 506 LEU A O 1
ATOM 4021 N N . ARG A 1 507 ? 54.109 0.940 -13.811 1.00 40.59 507 ARG A N 1
ATOM 4022 C CA . ARG A 1 507 ? 55.508 1.252 -13.459 1.00 40.59 507 ARG A CA 1
ATOM 4023 C C . ARG A 1 507 ? 56.109 0.295 -12.425 1.00 40.59 507 ARG A C 1
ATOM 4025 O O . ARG A 1 507 ? 57.309 0.044 -12.494 1.00 40.59 507 ARG A O 1
ATOM 4032 N N . ASP A 1 508 ? 55.291 -0.309 -11.565 1.00 38.22 508 ASP A N 1
ATOM 4033 C CA . ASP A 1 508 ? 55.762 -1.216 -10.502 1.00 38.22 508 ASP A CA 1
ATOM 4034 C C . ASP A 1 508 ? 55.881 -2.694 -10.921 1.00 38.22 508 ASP A C 1
ATOM 4036 O O . ASP A 1 508 ? 56.517 -3.487 -10.230 1.00 38.22 508 ASP A O 1
ATOM 4040 N N . ALA A 1 509 ? 55.371 -3.080 -12.096 1.00 39.34 509 ALA A N 1
ATOM 4041 C CA . ALA A 1 509 ? 55.510 -4.445 -12.623 1.00 39.34 509 ALA A CA 1
ATOM 4042 C C . ALA A 1 509 ? 56.868 -4.727 -13.309 1.00 39.34 509 ALA A C 1
ATOM 4044 O O . ALA A 1 509 ? 57.047 -5.786 -13.910 1.00 39.34 509 ALA A O 1
ATOM 4045 N N . GLY A 1 510 ? 57.821 -3.788 -13.262 1.00 40.53 510 GLY A N 1
ATOM 4046 C CA . GLY A 1 510 ? 58.944 -3.777 -14.196 1.00 40.53 510 GLY A CA 1
ATOM 4047 C C . GLY A 1 510 ? 60.334 -3.492 -13.642 1.00 40.53 510 GLY A C 1
ATOM 4048 O O . GLY A 1 510 ? 61.141 -3.057 -14.447 1.00 40.53 510 GLY A O 1
ATOM 4049 N N . GLN A 1 511 ? 60.672 -3.707 -12.361 1.00 36.16 511 GLN A N 1
ATOM 4050 C CA . GLN A 1 511 ? 62.088 -3.676 -11.928 1.00 36.16 511 GLN A CA 1
ATOM 4051 C C . GLN A 1 511 ? 62.419 -4.649 -10.778 1.00 36.16 511 GLN A C 1
ATOM 4053 O O . GLN A 1 511 ? 62.113 -4.408 -9.616 1.00 36.16 511 GLN A O 1
ATOM 4058 N N . GLY A 1 512 ? 63.137 -5.726 -11.114 1.00 31.56 512 GLY A N 1
ATOM 4059 C CA . GLY A 1 512 ? 63.854 -6.620 -10.195 1.00 31.56 512 GLY A CA 1
ATOM 4060 C C . GLY A 1 512 ? 64.749 -7.590 -10.990 1.00 31.56 512 GLY A C 1
ATOM 4061 O O . GLY A 1 512 ? 64.337 -8.028 -12.060 1.00 31.56 512 GLY A O 1
ATOM 4062 N N . PRO A 1 513 ? 65.996 -7.871 -10.565 1.00 36.94 513 PRO A N 1
ATOM 4063 C CA . PRO A 1 513 ? 67.142 -7.917 -11.474 1.00 36.94 513 PRO A CA 1
ATOM 4064 C C . PRO A 1 513 ? 67.378 -9.267 -12.163 1.00 36.94 513 PRO A C 1
ATOM 4066 O O . PRO A 1 513 ? 67.402 -10.325 -11.533 1.00 36.94 513 PRO A O 1
ATOM 4069 N N . LEU A 1 514 ? 67.704 -9.185 -13.455 1.00 34.47 514 LEU A N 1
ATOM 4070 C CA . LEU A 1 514 ? 68.421 -10.213 -14.206 1.00 34.47 514 LEU A CA 1
ATOM 4071 C C . LEU A 1 514 ? 69.811 -10.428 -13.588 1.00 34.47 514 LEU A C 1
ATOM 4073 O O . LEU A 1 514 ? 70.632 -9.511 -13.537 1.00 34.47 514 LEU A O 1
ATOM 4077 N N . ARG A 1 515 ? 70.088 -11.658 -13.143 1.00 30.73 515 ARG A N 1
ATOM 4078 C CA . ARG A 1 515 ? 71.448 -12.131 -12.864 1.00 30.73 515 ARG A CA 1
ATOM 4079 C C . ARG A 1 515 ? 72.046 -12.758 -14.129 1.00 30.73 515 ARG A C 1
ATOM 4081 O O . ARG A 1 515 ? 71.634 -13.838 -14.527 1.00 30.73 515 ARG A O 1
ATOM 4088 N N . HIS A 1 516 ? 73.032 -12.035 -14.663 1.00 36.25 516 HIS A N 1
ATOM 4089 C CA . HIS A 1 516 ? 74.242 -12.435 -15.397 1.00 36.25 516 HIS A CA 1
ATOM 4090 C C . HIS A 1 516 ? 74.161 -13.413 -16.582 1.00 36.25 516 HIS A C 1
ATOM 4092 O O . HIS A 1 516 ? 74.109 -14.625 -16.395 1.00 36.25 516 HIS A O 1
ATOM 4098 N N . ALA A 1 517 ? 74.410 -12.873 -17.779 1.00 29.47 517 ALA A N 1
ATOM 4099 C CA . ALA A 1 517 ? 75.715 -12.970 -18.448 1.00 29.47 517 ALA A CA 1
ATOM 4100 C C . ALA A 1 517 ? 75.932 -11.725 -19.318 1.00 29.47 517 ALA A C 1
ATOM 4102 O O . ALA A 1 517 ? 74.929 -11.262 -19.906 1.00 29.47 517 ALA A O 1
#

Radius of gyration: 28.14 Å; Cα contacts (8 Å, |Δi|>4): 749; chains: 1; bounding box: 103×58×85 Å